Protein AF-A0A1M6VGZ1-F1 (afdb_monomer)

Sequence (525 aa):
MSAAPRPNDGQYYTVFFRQGELVGNILVPGGEINRQNKELLKAAQDYLDANADDIPDLKDLPNLEDAGTVTRYLVDSSLNSSSSMVFVERHEDAVEALIVELHELDERITNFDDVIKSLEADFQRFPILLDSIEYHSPEEYAPGDEPLFISEIGAMAVFARWMFSVSQTLKPKFYCSFSDTLKVLNLSYVNASISLYIAVGNMILVIYFLRNFGQDYFPVLSAVISIFQLAVCLSGVEKATEPLVNIYLGENNFDGVIKIMKPAAIVAAFFGGAVIPVMWLFCEPIASIFGIADVAIVAEAKIVIRTVAFAMPFVALLYLFTMYYQINGYFKIAISLSFCKDLLLYTGLPILFSSFIGVRGVWLGMVAVPFGTFLLFTIVLRIRYPETFPLLVSNKDIVSQDEVLNICNVIKLRDWAEGEFQKRGFSSRYVMKVGLLVEEIGMSVVEKNLGTNILAELTLFFDGEPKIILRDNGIHFDMTQDNLSSFRDYFLYSLLTEENIGKNFLETQNYNRHIFRPVLKNKGG

Mean predicted aligned error: 17.28 Å

Organism: Selenomonas ruminantium (NCBI:txid971)

pLDDT: mean 73.62, std 18.79, range [23.28, 95.75]

Structure (mmCIF, N/CA/C/O backbone):
data_AF-A0A1M6VGZ1-F1
#
_entry.id   AF-A0A1M6VGZ1-F1
#
loop_
_atom_site.group_PDB
_atom_site.id
_atom_site.type_symbol
_atom_site.label_atom_id
_atom_site.label_alt_id
_atom_site.label_comp_id
_atom_site.label_asym_id
_atom_site.label_entity_id
_atom_site.label_seq_id
_atom_site.pdbx_PDB_ins_code
_atom_site.Cartn_x
_atom_site.Cartn_y
_atom_site.Cartn_z
_atom_site.occupancy
_atom_site.B_iso_or_equiv
_atom_site.auth_seq_id
_atom_site.auth_comp_id
_atom_site.auth_asym_id
_atom_site.auth_atom_id
_atom_site.pdbx_PDB_model_num
ATOM 1 N N . MET A 1 1 ? -24.824 19.808 -60.979 1.00 28.72 1 MET A N 1
ATOM 2 C CA . MET A 1 1 ? -24.849 20.099 -59.529 1.00 28.72 1 MET A CA 1
ATOM 3 C C . MET A 1 1 ? -23.805 21.168 -59.256 1.00 28.72 1 MET A C 1
ATOM 5 O O . MET A 1 1 ? -22.765 21.137 -59.897 1.00 28.72 1 MET A O 1
ATOM 9 N N . SER A 1 2 ? -24.132 22.179 -58.451 1.00 23.28 2 SER A N 1
ATOM 10 C CA . SER A 1 2 ? -23.271 23.343 -58.209 1.00 23.28 2 SER A CA 1
ATOM 11 C C . SER A 1 2 ? -22.040 22.955 -57.393 1.00 23.28 2 SER A C 1
ATOM 13 O O . SER A 1 2 ? -22.200 22.379 -56.319 1.00 23.28 2 SER A O 1
ATOM 15 N N . ALA A 1 3 ? -20.849 23.302 -57.881 1.00 25.70 3 ALA A N 1
ATOM 16 C CA . ALA A 1 3 ? -19.603 23.170 -57.136 1.00 25.70 3 ALA A CA 1
ATOM 17 C C . ALA A 1 3 ? -19.690 23.957 -55.817 1.00 25.70 3 ALA A C 1
ATOM 19 O O . ALA A 1 3 ? -20.084 25.128 -55.815 1.00 25.70 3 ALA A O 1
ATOM 20 N N . ALA A 1 4 ? -19.363 23.302 -54.703 1.00 26.88 4 ALA A N 1
ATOM 21 C CA . ALA A 1 4 ? -19.221 23.954 -53.408 1.00 26.88 4 ALA A CA 1
ATOM 22 C C . ALA A 1 4 ? -18.097 25.014 -53.472 1.00 26.88 4 ALA A C 1
ATOM 24 O O . ALA A 1 4 ? -17.126 24.832 -54.211 1.00 26.88 4 ALA A O 1
ATOM 25 N N . PRO A 1 5 ? -18.213 26.142 -52.750 1.00 28.62 5 PRO A N 1
ATOM 26 C CA . PRO A 1 5 ? -17.173 27.162 -52.749 1.00 28.62 5 PRO A CA 1
ATOM 27 C C . PRO A 1 5 ? -15.918 26.664 -52.016 1.00 28.62 5 PRO A C 1
ATOM 29 O O . PRO A 1 5 ? -16.017 25.954 -51.017 1.00 28.62 5 PRO A O 1
ATOM 32 N N . ARG A 1 6 ? -14.746 27.077 -52.520 1.00 31.08 6 ARG A N 1
ATOM 33 C CA . ARG A 1 6 ? -13.413 26.799 -51.956 1.00 31.08 6 ARG A CA 1
ATOM 34 C C . ARG A 1 6 ? -13.364 27.054 -50.437 1.00 31.08 6 ARG A C 1
ATOM 36 O O . ARG A 1 6 ? -13.808 28.126 -50.014 1.00 31.08 6 ARG A O 1
ATOM 43 N N . PRO A 1 7 ? -12.744 26.174 -49.628 1.00 28.59 7 PRO A N 1
ATOM 44 C CA . PRO A 1 7 ? -12.189 26.587 -48.346 1.00 28.59 7 PRO A CA 1
ATOM 45 C C . PRO A 1 7 ? -11.047 27.574 -48.624 1.00 28.59 7 PRO A C 1
ATOM 47 O O . PRO A 1 7 ? -10.253 27.375 -49.541 1.00 28.59 7 PRO A O 1
ATOM 50 N N . ASN A 1 8 ? -10.977 28.660 -47.861 1.00 28.92 8 ASN A N 1
ATOM 51 C CA . ASN A 1 8 ? -10.032 29.758 -48.096 1.00 28.92 8 ASN A CA 1
ATOM 52 C C . ASN A 1 8 ? -8.565 29.442 -47.747 1.00 28.92 8 ASN A C 1
ATOM 54 O O . ASN A 1 8 ? -7.730 30.331 -47.878 1.00 28.92 8 ASN A O 1
ATOM 58 N N . ASP A 1 9 ? -8.232 28.207 -47.376 1.00 30.83 9 ASP A N 1
ATOM 59 C CA . ASP A 1 9 ? -6.875 27.806 -47.010 1.00 30.83 9 ASP A CA 1
ATOM 60 C C . ASP A 1 9 ? -6.438 26.622 -47.883 1.00 30.83 9 ASP A C 1
ATOM 62 O O . ASP A 1 9 ? -6.794 25.471 -47.639 1.00 30.83 9 ASP A O 1
ATOM 66 N N . GLY A 1 10 ? -5.700 26.908 -48.958 1.00 34.53 10 GLY A N 1
ATOM 67 C CA . GLY A 1 10 ? -5.225 25.908 -49.919 1.00 34.53 10 GLY A CA 1
ATOM 68 C C . GLY A 1 10 ? -4.165 24.967 -49.343 1.00 34.53 10 GLY A C 1
ATOM 69 O O . GLY A 1 10 ? -2.983 25.170 -49.604 1.00 34.53 10 GLY A O 1
ATOM 70 N N . GLN A 1 11 ? -4.553 23.956 -48.557 1.00 40.94 11 GLN A N 1
ATOM 71 C CA . GLN A 1 11 ? -3.572 23.111 -47.858 1.00 40.94 11 GLN A CA 1
ATOM 72 C C . GLN A 1 11 ? -3.672 21.586 -48.025 1.00 40.94 11 GLN A C 1
ATOM 74 O O . GLN A 1 11 ? -2.791 20.914 -47.498 1.00 40.94 11 GLN A O 1
ATOM 79 N N . TYR A 1 12 ? -4.618 21.006 -48.777 1.00 44.53 12 TYR A N 1
ATOM 80 C CA . TYR A 1 12 ? -4.741 19.535 -48.818 1.00 44.53 12 TYR A CA 1
ATOM 81 C C . TYR A 1 12 ? -5.230 19.007 -50.173 1.00 44.53 12 TYR A C 1
ATOM 83 O O . TYR A 1 12 ? -6.249 19.476 -50.675 1.00 44.53 12 TYR A O 1
ATOM 91 N N . TYR A 1 13 ? -4.525 18.014 -50.730 1.00 44.84 13 TYR A N 1
ATOM 92 C CA . TYR A 1 13 ? -4.979 17.214 -51.873 1.00 44.84 13 TYR A CA 1
ATOM 93 C C . TYR A 1 13 ? -4.607 15.746 -51.646 1.00 44.84 13 TYR A C 1
ATOM 95 O O . TYR A 1 13 ? -3.539 15.434 -51.137 1.00 44.84 13 TYR A O 1
ATOM 103 N N . THR A 1 14 ? -5.478 14.815 -52.000 1.00 47.47 14 THR A N 1
ATOM 104 C CA . THR A 1 14 ? -5.174 13.379 -52.005 1.00 47.47 14 THR A CA 1
ATOM 105 C C . THR A 1 14 ? -5.784 12.806 -53.274 1.00 47.47 14 THR A C 1
ATOM 107 O O . THR A 1 14 ? -6.899 13.177 -53.629 1.00 47.47 14 THR A O 1
ATOM 110 N N . VAL A 1 15 ? -5.026 11.995 -54.010 1.00 47.72 15 VAL A N 1
ATOM 111 C CA . VAL A 1 15 ? -5.410 11.511 -55.340 1.00 47.72 15 VAL A CA 1
ATOM 112 C C . VAL A 1 15 ? -5.193 10.001 -55.401 1.00 47.72 15 VAL A C 1
ATOM 114 O O . VAL A 1 15 ? -4.070 9.525 -55.529 1.00 47.72 15 VAL A O 1
ATOM 117 N N . PHE A 1 16 ? -6.263 9.219 -55.323 1.00 47.88 16 PHE A N 1
ATOM 118 C CA . PHE A 1 16 ? -6.169 7.759 -55.323 1.00 47.88 16 PHE A CA 1
ATOM 119 C C . PHE A 1 16 ? -6.262 7.182 -56.748 1.00 47.88 16 PHE A C 1
ATOM 121 O O . PHE A 1 16 ? -7.163 7.542 -57.497 1.00 47.88 16 PHE A O 1
ATOM 128 N N . PHE A 1 17 ? -5.366 6.256 -57.111 1.00 47.62 17 PHE A N 1
ATOM 129 C CA . PHE A 1 17 ? -5.464 5.438 -58.332 1.00 47.62 17 PHE A CA 1
ATOM 130 C C . PHE A 1 17 ? -5.144 3.992 -57.983 1.00 47.62 17 PHE A C 1
ATOM 132 O O . PHE A 1 17 ? -4.110 3.761 -57.375 1.00 47.62 17 PHE A O 1
ATOM 139 N N . ARG A 1 18 ? -5.956 3.013 -58.383 1.00 42.97 18 ARG A N 1
ATOM 140 C CA . ARG A 1 18 ? -5.719 1.604 -58.033 1.00 42.97 18 ARG A CA 1
ATOM 141 C C . ARG A 1 18 ? -4.962 0.887 -59.149 1.00 42.97 18 ARG A C 1
ATOM 143 O O . ARG A 1 18 ? -5.335 1.045 -60.292 1.00 42.97 18 ARG A O 1
ATOM 150 N N . GLN A 1 19 ? -3.963 0.048 -58.874 1.00 39.97 19 GLN A N 1
ATOM 151 C CA . GLN A 1 19 ? -3.439 -0.900 -59.874 1.00 39.97 19 GLN A CA 1
ATOM 152 C C . GLN A 1 19 ? -3.463 -2.318 -59.294 1.00 39.97 19 GLN A C 1
ATOM 154 O O . GLN A 1 19 ? -2.587 -2.700 -58.522 1.00 39.97 19 GLN A O 1
ATOM 159 N N . GLY A 1 20 ? -4.466 -3.130 -59.640 1.00 49.34 20 GLY A N 1
ATOM 160 C CA . GLY A 1 20 ? -4.651 -4.421 -58.961 1.00 49.34 20 GLY A CA 1
ATOM 161 C C . GLY A 1 20 ? -5.126 -4.247 -57.509 1.00 49.34 20 GLY A C 1
ATOM 162 O O . GLY A 1 20 ? -6.110 -3.560 -57.283 1.00 49.34 20 GLY A O 1
ATOM 163 N N . GLU A 1 21 ? -4.499 -4.882 -56.511 1.00 35.06 21 GLU A N 1
ATOM 164 C CA . GLU A 1 21 ? -5.033 -4.899 -55.128 1.00 35.06 21 GLU A CA 1
ATOM 165 C C . GLU A 1 21 ? -4.587 -3.745 -54.207 1.00 35.06 21 GLU A C 1
ATOM 167 O O . GLU A 1 21 ? -5.179 -3.587 -53.151 1.00 35.06 21 GLU A O 1
ATOM 172 N N . LEU A 1 22 ? -3.628 -2.896 -54.581 1.00 41.47 22 LEU A N 1
ATOM 173 C CA . LEU A 1 22 ? -3.168 -1.778 -53.738 1.00 41.47 22 LEU A CA 1
ATOM 174 C C . LEU A 1 22 ? -2.558 -0.675 -54.608 1.00 41.47 22 LEU A C 1
ATOM 176 O O . LEU A 1 22 ? -1.566 -1.010 -55.234 1.00 41.47 22 LEU A O 1
ATOM 180 N N . VAL A 1 23 ? -3.079 0.572 -54.618 1.00 45.97 23 VAL A N 1
ATOM 181 C CA . VAL A 1 23 ? -2.339 1.858 -54.827 1.00 45.97 23 VAL A CA 1
ATOM 182 C C . VAL A 1 23 ? -3.244 3.071 -54.478 1.00 45.97 23 VAL A C 1
ATOM 184 O O . VAL A 1 23 ? -4.449 3.035 -54.715 1.00 45.97 23 VAL A O 1
ATOM 187 N N . GLY A 1 24 ? -2.650 4.150 -53.942 1.00 42.09 24 GLY A N 1
ATOM 188 C CA . GLY A 1 24 ? -3.191 5.513 -53.831 1.00 42.09 24 GLY A CA 1
ATOM 189 C C . GLY A 1 24 ? -2.061 6.560 -53.748 1.00 42.09 24 GLY A C 1
ATOM 190 O O . GLY A 1 24 ? -1.028 6.254 -53.163 1.00 42.09 24 GLY A O 1
ATOM 191 N N . ASN A 1 25 ? -2.199 7.774 -54.305 1.00 47.12 25 ASN A N 1
ATOM 192 C CA . ASN A 1 25 ? -1.221 8.862 -54.106 1.00 47.12 25 ASN A CA 1
ATOM 193 C C . ASN A 1 25 ? -1.735 9.852 -53.049 1.00 47.12 25 ASN A C 1
ATOM 195 O O . ASN A 1 25 ? -2.834 10.394 -53.161 1.00 47.12 25 ASN A O 1
ATOM 199 N N . ILE A 1 26 ? -0.936 10.127 -52.018 1.00 44.66 26 ILE A N 1
ATOM 200 C CA . ILE A 1 26 ? -1.331 11.022 -50.924 1.00 44.66 26 ILE A CA 1
ATOM 201 C C . ILE A 1 26 ? -0.317 12.165 -50.801 1.00 44.66 26 ILE A C 1
ATOM 203 O O . ILE A 1 26 ? 0.870 11.933 -50.582 1.00 44.66 26 ILE A O 1
ATOM 207 N N . LEU A 1 27 ? -0.790 13.411 -50.906 1.00 42.22 27 LEU A N 1
ATOM 208 C CA . LEU A 1 27 ? -0.030 14.614 -50.553 1.00 42.22 27 LEU A CA 1
ATOM 209 C C . LEU A 1 27 ? -0.423 15.026 -49.119 1.00 42.22 27 LEU A C 1
ATOM 211 O O . LEU A 1 27 ? -1.452 15.664 -48.912 1.00 42.22 27 LEU A O 1
ATOM 215 N N . VAL A 1 28 ? 0.383 14.651 -48.115 1.00 40.03 28 VAL A N 1
ATOM 216 C CA . VAL A 1 28 ? 0.146 14.978 -46.687 1.00 40.03 28 VAL A CA 1
ATOM 217 C C . VAL A 1 28 ? 1.193 15.980 -46.178 1.00 40.03 28 VAL A C 1
ATOM 219 O O . VAL A 1 28 ? 2.372 15.838 -46.508 1.00 40.03 28 VAL A O 1
ATOM 222 N N . PRO A 1 29 ? 0.841 16.961 -45.321 1.00 36.59 29 PRO A N 1
ATOM 223 C CA . PRO A 1 29 ? 1.837 17.790 -44.644 1.00 36.59 29 PRO A CA 1
ATOM 224 C C . PRO A 1 29 ? 2.619 17.013 -43.569 1.00 36.59 29 PRO A C 1
ATOM 226 O O . PRO A 1 29 ? 2.057 16.439 -42.638 1.00 36.59 29 PRO A O 1
ATOM 229 N N . GLY A 1 30 ? 3.950 17.056 -43.666 1.00 36.84 30 GLY A N 1
ATOM 230 C CA . GLY A 1 30 ? 4.875 16.461 -42.701 1.00 36.84 30 GLY A CA 1
ATOM 231 C C . GLY A 1 30 ? 5.094 17.342 -41.471 1.00 36.84 30 GLY A C 1
ATOM 232 O O . GLY A 1 30 ? 6.027 18.136 -41.434 1.00 36.84 30 GLY A O 1
ATOM 233 N N . GLY A 1 31 ? 4.238 17.189 -40.460 1.00 34.22 31 GLY A N 1
ATOM 234 C CA . GLY A 1 31 ? 4.485 17.665 -39.089 1.00 34.22 31 GLY A CA 1
ATOM 235 C C . GLY A 1 31 ? 4.585 16.538 -38.051 1.00 34.22 31 GLY A C 1
ATOM 236 O O . GLY A 1 31 ? 5.226 16.709 -37.019 1.00 34.22 31 GLY A O 1
ATOM 237 N N . GLU A 1 32 ? 4.011 15.363 -38.333 1.00 36.25 32 GLU A N 1
ATOM 238 C CA . GLU A 1 32 ? 3.861 14.265 -37.356 1.00 36.25 32 GLU A CA 1
ATOM 239 C C . GLU A 1 32 ? 4.399 12.907 -37.848 1.00 36.25 32 GLU A C 1
ATOM 241 O O . GLU A 1 32 ? 4.256 11.868 -37.195 1.00 36.25 32 GLU A O 1
ATOM 246 N N . ILE A 1 33 ? 5.114 12.899 -38.975 1.00 44.81 33 ILE A N 1
ATOM 247 C CA . ILE A 1 33 ? 5.602 11.676 -39.626 1.00 44.81 33 ILE A CA 1
ATOM 248 C C . ILE A 1 33 ? 6.952 11.245 -39.032 1.00 44.81 33 ILE A C 1
ATOM 250 O O . ILE A 1 33 ? 7.969 11.171 -39.708 1.00 44.81 33 ILE A O 1
ATOM 254 N N . ASN A 1 34 ? 6.988 10.966 -37.728 1.00 41.62 34 ASN A N 1
ATOM 255 C CA . ASN A 1 34 ? 8.124 10.241 -37.137 1.00 41.62 34 ASN A CA 1
ATOM 256 C C . ASN A 1 34 ? 7.727 9.149 -36.125 1.00 41.62 34 ASN A C 1
ATOM 258 O O . ASN A 1 34 ? 8.582 8.395 -35.666 1.00 41.62 34 ASN A O 1
ATOM 262 N N . ARG A 1 35 ? 6.428 8.983 -35.820 1.00 39.41 35 ARG A N 1
ATOM 263 C CA . ARG A 1 35 ? 5.907 7.835 -35.040 1.00 39.41 35 ARG A CA 1
ATOM 264 C C . ARG A 1 35 ? 4.727 7.104 -35.688 1.00 39.41 35 ARG A C 1
ATOM 266 O O . ARG A 1 35 ? 4.620 5.895 -35.514 1.00 39.41 35 ARG A O 1
ATOM 273 N N . GLN A 1 36 ? 3.900 7.794 -36.475 1.00 43.97 36 GLN A N 1
ATOM 274 C CA . GLN A 1 36 ? 2.651 7.266 -37.051 1.00 43.97 36 GLN A CA 1
ATOM 275 C C . GLN A 1 36 ? 2.804 6.503 -38.379 1.00 43.97 36 GLN A C 1
ATOM 277 O O . GLN A 1 36 ? 1.806 6.087 -38.959 1.00 43.97 36 GLN A O 1
ATOM 282 N N . ASN A 1 37 ? 4.029 6.260 -38.861 1.00 44.75 37 ASN A N 1
ATOM 283 C CA . ASN A 1 37 ? 4.252 5.747 -40.221 1.00 44.75 37 ASN A CA 1
ATOM 284 C C . ASN A 1 37 ? 3.504 4.426 -40.511 1.00 44.75 37 ASN A C 1
ATOM 286 O O . ASN A 1 37 ? 2.948 4.264 -41.585 1.00 44.75 37 ASN A O 1
ATOM 290 N N . LYS A 1 38 ? 3.414 3.492 -39.550 1.00 47.75 38 LYS A N 1
ATOM 291 C CA . LYS A 1 38 ? 2.694 2.216 -39.751 1.00 47.75 38 LYS A CA 1
ATOM 292 C C . LYS A 1 38 ? 1.181 2.313 -39.597 1.00 47.75 38 LYS A C 1
ATOM 294 O O . LYS A 1 38 ? 0.478 1.574 -40.274 1.00 47.75 38 LYS A O 1
ATOM 299 N N . GLU A 1 39 ? 0.689 3.156 -38.697 1.00 45.88 39 GLU A N 1
ATOM 300 C CA . GLU A 1 39 ? -0.752 3.268 -38.446 1.00 45.88 39 GLU A CA 1
ATOM 301 C C . GLU A 1 39 ? -1.437 4.087 -39.530 1.00 45.88 39 GLU A C 1
ATOM 303 O O . GLU A 1 39 ? -2.506 3.695 -39.974 1.00 45.88 39 GLU A O 1
ATOM 308 N N . LEU A 1 40 ? -0.784 5.138 -40.032 1.00 48.94 40 LEU A N 1
ATOM 309 C CA . LEU A 1 40 ? -1.322 5.954 -41.116 1.00 48.94 40 LEU A CA 1
ATOM 310 C C . LEU A 1 40 ? -1.330 5.186 -42.446 1.00 48.94 40 LEU A C 1
ATOM 312 O O . LEU A 1 40 ? -2.338 5.183 -43.142 1.00 48.94 40 LEU A O 1
ATOM 316 N N . LEU A 1 41 ? -0.247 4.454 -42.752 1.00 49.38 41 LEU A N 1
ATOM 317 C CA . LEU A 1 41 ? -0.194 3.546 -43.908 1.00 49.38 41 LEU A CA 1
ATOM 318 C C . LEU A 1 41 ? -1.258 2.450 -43.814 1.00 49.38 41 LEU A C 1
ATOM 320 O O . LEU A 1 41 ? -1.900 2.129 -44.808 1.00 49.38 41 LEU A O 1
ATOM 324 N N . LYS A 1 42 ? -1.455 1.880 -42.620 1.00 51.78 42 LYS A N 1
ATOM 325 C CA . LYS A 1 42 ? -2.468 0.849 -42.404 1.00 51.78 42 LYS A CA 1
ATOM 326 C C . LYS A 1 42 ? -3.885 1.416 -42.499 1.00 51.78 42 LYS A C 1
ATOM 328 O O . LYS A 1 42 ? -4.716 0.790 -43.128 1.00 51.78 42 LYS A O 1
ATOM 333 N N . ALA A 1 43 ? -4.152 2.593 -41.941 1.00 52.22 43 ALA A N 1
ATOM 334 C CA . ALA A 1 43 ? -5.469 3.220 -41.994 1.00 52.22 43 ALA A CA 1
ATOM 335 C C . ALA A 1 43 ? -5.835 3.688 -43.411 1.00 52.22 43 ALA A C 1
ATOM 337 O O . ALA A 1 43 ? -6.971 3.504 -43.839 1.00 52.22 43 ALA A O 1
ATOM 338 N N . ALA A 1 44 ? -4.866 4.227 -44.161 1.00 51.03 44 ALA A N 1
ATOM 339 C CA . ALA A 1 44 ? -5.040 4.533 -45.578 1.00 51.03 44 ALA A CA 1
ATOM 340 C C . ALA A 1 44 ? -5.338 3.261 -46.382 1.00 51.03 44 ALA A C 1
ATOM 342 O O . ALA A 1 44 ? -6.223 3.263 -47.233 1.00 51.03 44 ALA A O 1
ATOM 343 N N . GLN A 1 45 ? -4.649 2.160 -46.068 1.00 52.34 45 GLN A N 1
ATOM 344 C CA . GLN A 1 45 ? -4.907 0.875 -46.704 1.00 52.34 45 GLN A CA 1
ATOM 345 C C . GLN A 1 45 ? -6.278 0.295 -46.335 1.00 52.34 45 GLN A C 1
ATOM 347 O O . GLN A 1 45 ? -7.011 -0.133 -47.217 1.00 52.34 45 GLN A O 1
ATOM 352 N N . ASP A 1 46 ? -6.657 0.342 -45.059 1.00 53.53 46 ASP A N 1
ATOM 353 C CA . ASP A 1 46 ? -7.950 -0.138 -44.571 1.00 53.53 46 ASP A CA 1
ATOM 354 C C . ASP A 1 46 ? -9.112 0.666 -45.205 1.00 53.53 46 ASP A C 1
ATOM 356 O O . ASP A 1 46 ? -10.166 0.103 -45.500 1.00 53.53 46 ASP A O 1
ATOM 360 N N . TYR A 1 47 ? -8.923 1.967 -45.474 1.00 53.47 47 TYR A N 1
ATOM 361 C CA . TYR A 1 47 ? -9.892 2.793 -46.208 1.00 53.47 47 TYR A CA 1
ATOM 362 C C . TYR A 1 47 ? -9.975 2.431 -47.698 1.00 53.47 47 TYR A C 1
ATOM 364 O O . TYR A 1 47 ? -11.078 2.337 -48.239 1.00 53.47 47 TYR A O 1
ATOM 372 N N . LEU A 1 48 ? -8.832 2.206 -48.356 1.00 52.22 48 LEU A N 1
ATOM 373 C CA . LEU A 1 48 ? -8.783 1.737 -49.747 1.00 52.22 48 LEU A CA 1
ATOM 374 C C . LEU A 1 48 ? -9.488 0.385 -49.903 1.00 52.22 48 LEU A C 1
ATOM 376 O O . LEU A 1 48 ? -10.270 0.203 -50.834 1.00 52.22 48 LEU A O 1
ATOM 380 N N . ASP A 1 49 ? -9.259 -0.534 -48.964 1.00 54.75 49 ASP A N 1
ATOM 381 C CA . ASP A 1 49 ? -9.892 -1.853 -48.947 1.00 54.75 49 ASP A CA 1
ATOM 382 C C . ASP A 1 49 ? -11.409 -1.749 -48.706 1.00 54.75 49 ASP A C 1
ATOM 384 O O . ASP A 1 49 ? -12.187 -2.499 -49.297 1.00 54.75 49 ASP A O 1
ATOM 388 N N . ALA A 1 50 ? -11.849 -0.805 -47.865 1.00 54.38 50 ALA A N 1
ATOM 389 C CA . ALA A 1 50 ? -13.263 -0.595 -47.552 1.00 54.38 50 ALA A CA 1
ATOM 390 C C . ALA A 1 50 ? -14.068 0.045 -48.697 1.00 54.38 50 ALA A C 1
ATOM 392 O O . ALA A 1 50 ? -15.264 -0.220 -48.806 1.00 54.38 50 ALA A O 1
ATOM 393 N N . ASN A 1 51 ? -13.427 0.854 -49.547 1.00 52.72 51 ASN A N 1
ATOM 394 C CA . ASN A 1 51 ? -14.064 1.570 -50.663 1.00 52.72 51 ASN A CA 1
ATOM 395 C C . ASN A 1 51 ? -13.600 1.039 -52.032 1.00 52.72 51 ASN A C 1
ATOM 397 O O . ASN A 1 51 ? -13.633 1.741 -53.041 1.00 52.72 51 ASN A O 1
ATOM 401 N N . ALA A 1 52 ? -13.149 -0.217 -52.068 1.00 54.72 52 ALA A N 1
ATOM 402 C CA . ALA A 1 52 ? -12.480 -0.821 -53.215 1.00 54.72 52 ALA A CA 1
ATOM 403 C C . ALA A 1 52 ? -13.323 -0.855 -54.506 1.00 54.72 52 ALA A C 1
ATOM 405 O O . ALA A 1 52 ? -12.747 -0.874 -55.594 1.00 54.72 52 ALA A O 1
ATOM 406 N N . ASP A 1 53 ? -14.654 -0.878 -54.396 1.00 54.72 53 ASP A N 1
ATOM 407 C CA . ASP A 1 53 ? -15.577 -0.935 -55.539 1.00 54.72 53 ASP A CA 1
ATOM 408 C C . ASP A 1 53 ? -15.804 0.437 -56.206 1.00 54.72 53 ASP A C 1
ATOM 410 O O . ASP A 1 53 ? -16.207 0.489 -57.369 1.00 54.72 53 ASP A O 1
ATOM 414 N N . ASP A 1 54 ? -15.504 1.533 -55.498 1.00 54.03 54 ASP A N 1
ATOM 415 C CA . ASP A 1 54 ? -15.739 2.912 -55.949 1.00 54.03 54 ASP A CA 1
ATOM 416 C C . ASP A 1 54 ? -14.464 3.588 -56.501 1.00 54.03 54 ASP A C 1
ATOM 418 O O . ASP A 1 54 ? -14.530 4.659 -57.104 1.00 54.03 54 ASP A O 1
ATOM 422 N N . ILE A 1 55 ? -13.290 2.960 -56.337 1.00 56.06 55 ILE A N 1
ATOM 423 C CA . ILE A 1 55 ? -11.990 3.499 -56.773 1.00 56.06 55 ILE A CA 1
ATOM 424 C C . ILE A 1 55 ? -11.595 2.910 -58.141 1.00 56.06 55 ILE A C 1
ATOM 426 O O . ILE A 1 55 ? -11.478 1.687 -58.267 1.00 56.06 55 ILE A O 1
ATOM 430 N N . PRO A 1 56 ? -11.317 3.741 -59.165 1.00 52.56 56 PRO A N 1
ATOM 431 C CA . PRO A 1 56 ? -11.007 3.260 -60.511 1.00 52.56 56 PRO A CA 1
ATOM 432 C C . PRO A 1 56 ? -9.637 2.565 -60.612 1.00 52.56 56 PRO A C 1
ATOM 434 O O . PRO A 1 56 ? -8.638 3.041 -60.060 1.00 52.56 56 PRO A O 1
ATOM 437 N N . ASP A 1 57 ? -9.575 1.459 -61.371 1.00 54.09 57 ASP A N 1
ATOM 438 C CA . ASP A 1 57 ? -8.315 0.795 -61.738 1.00 54.09 57 ASP A CA 1
ATOM 439 C C . ASP A 1 57 ? -7.590 1.614 -62.824 1.00 54.09 57 ASP A C 1
ATOM 441 O O . ASP A 1 57 ? -8.179 2.099 -63.790 1.00 54.09 57 ASP A O 1
ATOM 445 N N . LEU A 1 58 ? -6.274 1.734 -62.695 1.00 53.72 58 LEU A N 1
ATOM 446 C CA . LEU A 1 58 ? -5.348 2.352 -63.635 1.00 53.72 58 LEU A CA 1
ATOM 447 C C . LEU A 1 58 ? -5.437 1.712 -65.020 1.00 53.72 58 LEU A C 1
ATOM 449 O O . LEU A 1 58 ? -5.152 2.367 -66.020 1.00 53.72 58 LEU A O 1
ATOM 453 N N . LYS A 1 59 ? -5.840 0.440 -65.091 1.00 51.06 59 LYS A N 1
ATOM 454 C CA . LYS A 1 59 ? -6.097 -0.275 -66.350 1.00 51.06 59 LYS A CA 1
ATOM 455 C C . LYS A 1 59 ? -7.357 0.200 -67.072 1.00 51.06 59 LYS A C 1
ATOM 457 O O . LYS A 1 59 ? -7.447 0.009 -68.283 1.00 51.06 59 LYS A O 1
ATOM 462 N N . ASP A 1 60 ? -8.288 0.810 -66.346 1.00 52.16 60 ASP A N 1
ATOM 463 C CA . ASP A 1 60 ? -9.555 1.321 -66.868 1.00 52.16 60 ASP A CA 1
ATOM 464 C C . ASP A 1 60 ? -9.468 2.813 -67.242 1.00 52.16 60 ASP A C 1
ATOM 466 O O . ASP A 1 60 ? -10.418 3.377 -67.794 1.00 52.16 60 ASP A O 1
ATOM 470 N N . LEU A 1 61 ? -8.317 3.456 -67.002 1.00 55.91 61 LEU A N 1
ATOM 471 C CA . LEU A 1 61 ? -8.052 4.815 -67.463 1.00 55.91 61 LEU A CA 1
ATOM 472 C C . LEU A 1 61 ? -7.882 4.843 -68.993 1.00 55.91 61 LEU A C 1
ATOM 474 O O . LEU A 1 61 ? -7.058 4.106 -69.541 1.00 55.91 61 LEU A O 1
ATOM 478 N N . PRO A 1 62 ? -8.621 5.702 -69.721 1.00 52.69 62 PRO A N 1
ATOM 479 C CA . PRO A 1 62 ? -8.422 5.861 -71.158 1.00 52.69 62 PRO A CA 1
ATOM 480 C C . PRO A 1 62 ? -7.020 6.431 -71.427 1.00 52.69 62 PRO A C 1
ATOM 482 O O . PRO A 1 62 ? -6.632 7.389 -70.768 1.00 52.69 62 PRO A O 1
ATOM 485 N N . ASN A 1 63 ? -6.284 5.816 -72.368 1.00 58.66 63 ASN A N 1
ATOM 486 C CA . ASN A 1 63 ? -4.923 6.151 -72.830 1.00 58.66 63 ASN A CA 1
ATOM 487 C C . ASN A 1 63 ? -4.180 7.188 -71.965 1.00 58.66 63 ASN A C 1
ATOM 489 O O . ASN A 1 63 ? -4.323 8.391 -72.171 1.00 58.66 63 ASN A O 1
ATOM 493 N N . LEU A 1 64 ? -3.304 6.722 -71.068 1.00 58.47 64 LEU A N 1
ATOM 494 C CA . LEU A 1 64 ? -2.442 7.577 -70.234 1.00 58.47 64 LEU A CA 1
ATOM 495 C C . LEU A 1 64 ? -1.645 8.628 -71.046 1.00 58.47 64 LEU A C 1
ATOM 497 O O . LEU A 1 64 ? -1.273 9.675 -70.521 1.00 58.47 64 LEU A O 1
ATOM 501 N N . GLU A 1 65 ? -1.429 8.372 -72.342 1.00 58.97 65 GLU A N 1
ATOM 502 C CA . GLU A 1 65 ? -0.845 9.296 -73.325 1.00 58.97 65 GLU A CA 1
ATOM 503 C C . GLU A 1 65 ? -1.667 10.574 -73.585 1.00 58.97 65 GLU A C 1
ATOM 505 O O . GLU A 1 65 ? -1.142 11.508 -74.194 1.00 58.97 65 GLU A O 1
ATOM 510 N N . ASP A 1 66 ? -2.909 10.660 -73.103 1.00 61.19 66 ASP A N 1
ATOM 511 C CA . ASP A 1 66 ? -3.776 11.842 -73.198 1.00 61.19 66 ASP A CA 1
ATOM 512 C C . ASP A 1 66 ? -3.867 12.643 -71.881 1.00 61.19 66 ASP A C 1
ATOM 514 O O . ASP A 1 66 ? -4.381 13.767 -71.891 1.00 61.19 66 ASP A O 1
ATOM 518 N N . ALA A 1 67 ? -3.346 12.107 -70.766 1.00 66.56 67 ALA A N 1
ATOM 519 C CA . ALA A 1 67 ? -3.298 12.780 -69.461 1.00 66.56 67 ALA A CA 1
ATOM 520 C C . ALA A 1 67 ? -2.198 13.855 -69.410 1.00 66.56 67 ALA A C 1
ATOM 522 O O . ALA A 1 67 ? -1.199 13.752 -70.121 1.00 66.56 67 ALA A O 1
ATOM 523 N N . GLY A 1 68 ? -2.349 14.887 -68.588 1.00 69.25 68 GLY A N 1
ATOM 524 C CA . GLY A 1 68 ? -1.347 15.921 -68.354 1.00 69.25 68 GLY A CA 1
ATOM 525 C C . GLY A 1 68 ? -0.074 15.402 -67.677 1.00 69.25 68 GLY A C 1
ATOM 526 O O . GLY A 1 68 ? -0.021 14.309 -67.107 1.00 69.25 68 GLY A O 1
ATOM 527 N N . THR A 1 69 ? 0.986 16.208 -67.761 1.00 72.94 69 THR A N 1
ATOM 528 C CA . THR A 1 69 ? 2.351 15.840 -67.350 1.00 72.94 69 THR A CA 1
ATOM 529 C C . THR A 1 69 ? 2.449 15.433 -65.880 1.00 72.94 69 THR A C 1
ATOM 531 O O . THR A 1 69 ? 3.148 14.477 -65.555 1.00 72.94 69 THR A O 1
ATOM 534 N N . VAL A 1 70 ? 1.708 16.106 -64.993 1.00 70.38 70 VAL A N 1
ATOM 535 C CA . VAL A 1 70 ? 1.722 15.824 -63.546 1.00 70.38 70 VAL A CA 1
ATOM 536 C C . VAL A 1 70 ? 1.115 14.457 -63.246 1.00 70.38 70 VAL A C 1
ATOM 538 O O . VAL A 1 70 ? 1.705 13.661 -62.520 1.00 70.38 70 VAL A O 1
ATOM 541 N N . THR A 1 71 ? -0.039 14.157 -63.842 1.00 68.75 71 THR A N 1
ATOM 542 C CA . THR A 1 71 ? -0.729 12.877 -63.661 1.00 68.75 71 THR A CA 1
ATOM 543 C C . THR A 1 71 ? 0.143 11.716 -64.134 1.00 68.75 71 THR A C 1
ATOM 545 O O . THR A 1 71 ? 0.279 10.724 -63.423 1.00 68.75 71 THR A O 1
ATOM 548 N N . ARG A 1 72 ? 0.815 11.858 -65.286 1.00 69.81 72 ARG A N 1
ATOM 549 C CA . ARG A 1 72 ? 1.759 10.839 -65.778 1.00 69.81 72 ARG A CA 1
ATOM 550 C C . ARG A 1 72 ? 2.960 10.663 -64.864 1.00 69.81 72 ARG A C 1
ATOM 552 O O . ARG A 1 72 ? 3.286 9.533 -64.533 1.00 69.81 72 ARG A O 1
ATOM 559 N N . TYR A 1 73 ? 3.576 11.758 -64.422 1.00 72.44 73 TYR A N 1
ATOM 560 C CA . TYR A 1 73 ? 4.725 11.698 -63.520 1.00 72.44 73 TYR A CA 1
ATOM 561 C C . TYR A 1 73 ? 4.392 10.946 -62.223 1.00 72.44 73 TYR A C 1
ATOM 563 O O . TYR A 1 73 ? 5.175 10.106 -61.781 1.00 72.44 73 TYR A O 1
ATOM 571 N N . LEU A 1 74 ? 3.217 11.195 -61.635 1.00 65.69 74 LEU A N 1
ATOM 572 C CA . LEU A 1 74 ? 2.774 10.502 -60.421 1.00 65.69 74 LEU A CA 1
ATOM 573 C C . LEU A 1 74 ? 2.519 9.010 -60.665 1.00 65.69 74 LEU A C 1
ATOM 575 O O . LEU A 1 74 ? 2.879 8.181 -59.830 1.00 65.69 74 LEU A O 1
ATOM 579 N N . VAL A 1 75 ? 1.936 8.658 -61.813 1.00 64.31 75 VAL A N 1
ATOM 580 C CA . VAL A 1 75 ? 1.722 7.257 -62.197 1.00 64.31 75 VAL A CA 1
ATOM 581 C C . VAL A 1 75 ? 3.053 6.543 -62.447 1.00 64.31 75 VAL A C 1
ATOM 583 O O . VAL A 1 75 ? 3.282 5.477 -61.882 1.00 64.31 75 VAL A O 1
ATOM 586 N N . ASP A 1 76 ? 3.962 7.136 -63.218 1.00 64.88 76 ASP A N 1
ATOM 587 C CA . ASP A 1 76 ? 5.268 6.546 -63.534 1.00 64.88 76 ASP A CA 1
ATOM 588 C C . ASP A 1 76 ? 6.160 6.423 -62.289 1.00 64.88 76 ASP A C 1
ATOM 590 O O . ASP A 1 76 ? 6.860 5.423 -62.106 1.00 64.88 76 ASP A O 1
ATOM 594 N N . SER A 1 77 ? 6.108 7.406 -61.390 1.00 63.91 77 SER A N 1
ATOM 595 C CA . SER A 1 77 ? 6.820 7.364 -60.108 1.00 63.91 77 SER A CA 1
ATOM 596 C C . SER A 1 77 ? 6.261 6.284 -59.182 1.00 63.91 77 SER A C 1
ATOM 598 O O . SER A 1 77 ? 7.028 5.578 -58.526 1.00 63.91 77 SER A O 1
ATOM 600 N N . SER A 1 78 ? 4.937 6.093 -59.176 1.00 55.50 78 SER A N 1
ATOM 601 C CA . SER A 1 78 ? 4.298 4.995 -58.446 1.00 55.50 78 SER A CA 1
ATOM 602 C C . SER A 1 78 ? 4.749 3.639 -59.002 1.00 55.50 78 SER A C 1
ATOM 604 O O . SER A 1 78 ? 5.2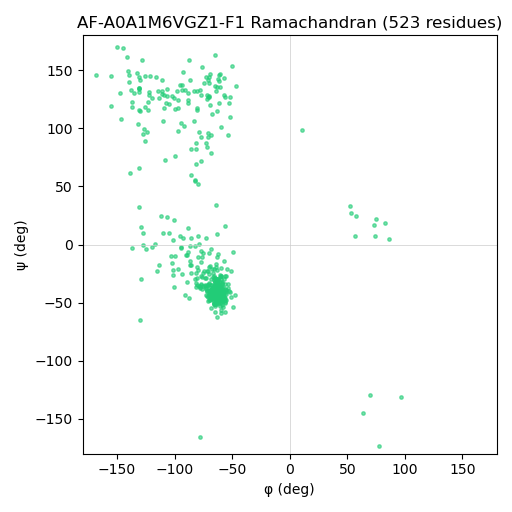26 2.810 -58.227 1.00 55.50 78 SER A O 1
ATOM 606 N N . LEU A 1 79 ? 4.733 3.462 -60.333 1.00 56.91 79 LEU A N 1
ATOM 607 C CA . LEU A 1 79 ? 5.159 2.233 -61.024 1.00 56.91 79 LEU A CA 1
ATOM 608 C C . LEU A 1 79 ? 6.621 1.845 -60.750 1.00 56.91 79 LEU A C 1
ATOM 610 O O . LEU A 1 79 ? 6.949 0.659 -60.709 1.00 56.91 79 LEU A O 1
ATOM 614 N N . ASN A 1 80 ? 7.503 2.829 -60.567 1.00 56.25 80 ASN A N 1
ATOM 615 C CA . ASN A 1 80 ? 8.927 2.600 -60.315 1.00 56.25 80 ASN A CA 1
ATOM 616 C C . ASN A 1 80 ? 9.268 2.385 -58.827 1.00 56.25 80 ASN A C 1
ATOM 618 O O . ASN A 1 80 ? 10.369 1.922 -58.515 1.00 56.25 80 ASN A O 1
ATOM 622 N N . SER A 1 81 ? 8.352 2.697 -57.905 1.00 54.00 81 SER A N 1
ATOM 623 C CA . SER A 1 81 ? 8.557 2.533 -56.462 1.00 54.00 81 SER A CA 1
ATOM 624 C C . SER A 1 81 ? 8.019 1.186 -55.964 1.00 54.00 81 SER A C 1
ATOM 626 O O . SER A 1 81 ? 6.887 0.800 -56.236 1.00 54.00 81 SER A O 1
ATOM 628 N N . SER A 1 82 ? 8.804 0.458 -55.167 1.00 43.47 82 SER A N 1
ATOM 629 C CA . SER A 1 82 ? 8.364 -0.803 -54.544 1.00 43.47 82 SER A CA 1
ATOM 630 C C . SER A 1 82 ? 7.306 -0.618 -53.444 1.00 43.47 82 SER A C 1
ATOM 632 O O . SER A 1 82 ? 6.783 -1.606 -52.929 1.00 43.47 82 SER A O 1
ATOM 634 N N . SER A 1 83 ? 7.005 0.630 -53.070 1.00 43.16 83 SER A N 1
ATOM 635 C CA . SER A 1 83 ? 5.955 1.016 -52.123 1.00 43.16 83 SER A CA 1
ATOM 636 C C . SER A 1 83 ? 4.606 1.278 -52.786 1.00 43.16 83 SER A C 1
ATOM 638 O O . SER A 1 83 ? 3.621 1.433 -52.070 1.00 43.16 83 SER A O 1
ATOM 640 N N . SER A 1 84 ? 4.538 1.318 -54.121 1.00 45.38 84 SER A N 1
ATOM 641 C CA . SER A 1 84 ? 3.322 1.608 -54.894 1.00 45.38 84 SER A CA 1
ATOM 642 C C . SER A 1 84 ? 2.652 2.952 -54.544 1.00 45.38 84 SER A C 1
ATOM 644 O O . SER A 1 84 ? 1.581 3.242 -55.047 1.00 45.38 84 SER A O 1
ATOM 646 N N . MET A 1 85 ? 3.267 3.796 -53.711 1.00 47.09 85 MET A N 1
ATOM 647 C CA . MET A 1 85 ? 2.768 5.105 -53.278 1.00 47.09 85 MET A CA 1
ATOM 648 C C . MET A 1 85 ? 3.871 6.144 -53.442 1.00 47.09 85 MET A C 1
ATOM 650 O O . MET A 1 85 ? 5.008 5.905 -53.018 1.00 47.09 85 MET A O 1
ATOM 654 N N . VAL A 1 86 ? 3.521 7.297 -54.015 1.00 47.19 86 VAL A N 1
ATOM 655 C CA . VAL A 1 86 ? 4.403 8.463 -54.116 1.00 47.19 86 VAL A CA 1
ATOM 656 C C . VAL A 1 86 ? 4.039 9.441 -53.006 1.00 47.19 86 VAL A C 1
ATOM 658 O O . VAL A 1 86 ? 2.926 9.964 -52.973 1.00 47.19 86 VAL A O 1
ATOM 661 N N . PHE A 1 87 ? 4.985 9.683 -52.100 1.00 51.62 87 PHE A N 1
ATOM 662 C CA . PHE A 1 87 ? 4.861 10.687 -51.049 1.00 51.62 87 PHE A CA 1
ATOM 663 C C . PHE A 1 87 ? 5.665 11.918 -51.443 1.00 51.62 87 PHE A C 1
ATOM 665 O O . PHE A 1 87 ? 6.851 11.815 -51.746 1.00 51.62 87 PHE A O 1
ATOM 672 N N . VAL A 1 88 ? 5.029 13.084 -51.403 1.00 47.88 88 VAL A N 1
ATOM 673 C CA . VAL A 1 88 ? 5.719 14.365 -51.560 1.00 47.88 88 VAL A CA 1
ATOM 674 C C . VAL A 1 88 ? 5.693 15.049 -50.203 1.00 47.88 88 VAL A C 1
ATOM 676 O O . VAL A 1 88 ? 4.647 15.504 -49.739 1.00 47.88 88 VAL A O 1
ATOM 679 N N . GLU A 1 89 ? 6.843 15.072 -49.538 1.00 46.91 89 GLU A N 1
ATOM 680 C CA . GLU A 1 89 ? 7.000 15.710 -48.234 1.00 46.91 89 GLU A CA 1
ATOM 681 C C . GLU A 1 89 ? 6.941 17.237 -48.363 1.00 46.91 89 GLU A C 1
ATOM 683 O O . GLU A 1 89 ? 7.508 17.824 -49.283 1.00 46.91 89 GLU A O 1
ATOM 688 N N . ARG A 1 90 ? 6.313 17.917 -47.395 1.00 41.94 90 ARG A N 1
ATOM 689 C CA . ARG A 1 90 ? 6.319 19.388 -47.316 1.00 41.94 90 ARG A CA 1
ATOM 690 C C . ARG A 1 90 ? 7.599 19.912 -46.647 1.00 41.94 90 ARG A C 1
ATOM 692 O O . ARG A 1 90 ? 7.533 20.636 -45.658 1.00 41.94 90 ARG A O 1
ATOM 699 N N . HIS A 1 91 ? 8.759 19.544 -47.179 1.00 46.47 91 HIS A N 1
ATOM 700 C CA . HIS A 1 91 ? 9.988 20.317 -46.993 1.00 46.47 91 HIS A CA 1
ATOM 701 C C . HIS A 1 91 ? 10.124 21.268 -48.190 1.00 46.47 91 HIS A C 1
ATOM 703 O O . HIS A 1 91 ? 9.847 20.842 -49.310 1.00 46.47 91 HIS A O 1
ATOM 709 N N . GLU A 1 92 ? 10.507 22.538 -47.975 1.00 49.16 92 GLU A N 1
ATOM 710 C CA . GLU A 1 92 ? 10.732 23.505 -49.075 1.00 49.16 92 GLU A CA 1
ATOM 711 C C . GLU A 1 92 ? 11.605 22.874 -50.171 1.00 49.16 92 GLU A C 1
ATOM 713 O O . GLU A 1 92 ? 11.215 22.882 -51.332 1.00 49.16 92 GLU A O 1
ATOM 718 N N . ASP A 1 93 ? 12.663 22.164 -49.776 1.00 51.16 93 ASP A N 1
ATOM 719 C CA . ASP A 1 93 ? 13.585 21.479 -50.686 1.00 51.16 93 ASP A CA 1
ATOM 720 C C . ASP A 1 93 ? 12.945 20.327 -51.492 1.00 51.16 93 ASP A C 1
ATOM 722 O O . ASP A 1 93 ? 13.317 20.094 -52.638 1.00 51.16 93 ASP A O 1
ATOM 726 N N . ALA A 1 94 ? 11.985 19.589 -50.921 1.00 54.09 94 ALA A N 1
ATOM 727 C CA . ALA A 1 94 ? 11.348 18.439 -51.577 1.00 54.09 94 ALA A CA 1
ATOM 728 C C . ALA A 1 94 ? 10.238 18.868 -52.548 1.00 54.09 94 ALA A C 1
ATOM 730 O O . ALA A 1 94 ? 10.081 18.289 -53.623 1.00 54.09 94 ALA A O 1
ATOM 731 N N . VAL A 1 95 ? 9.493 19.918 -52.191 1.00 55.94 95 VAL A N 1
ATOM 732 C CA . VAL A 1 95 ? 8.516 20.542 -53.089 1.00 55.94 95 VAL A CA 1
ATOM 733 C C . VAL A 1 95 ? 9.237 21.282 -54.214 1.00 55.94 95 VAL A C 1
ATOM 735 O O . VAL A 1 95 ? 8.819 21.175 -55.364 1.00 55.94 95 VAL A O 1
ATOM 738 N N . GLU A 1 96 ? 10.342 21.973 -53.921 1.00 61.47 96 GLU A N 1
ATOM 739 C CA . GLU A 1 96 ? 11.198 22.568 -54.951 1.00 61.47 96 GLU A CA 1
ATOM 740 C C . GLU A 1 96 ? 11.796 21.500 -55.871 1.00 61.47 96 GLU A C 1
ATOM 742 O O . GLU A 1 96 ? 11.743 21.676 -57.085 1.00 61.47 96 GLU A O 1
ATOM 747 N N . ALA A 1 97 ? 12.271 20.366 -55.343 1.00 65.44 97 ALA A N 1
ATOM 748 C CA . ALA A 1 97 ? 12.760 19.255 -56.162 1.00 65.44 97 ALA A CA 1
ATOM 749 C C . ALA A 1 97 ? 11.672 18.693 -57.092 1.00 65.44 97 ALA A C 1
ATOM 751 O O . ALA A 1 97 ? 11.913 18.549 -58.288 1.00 65.44 97 ALA A O 1
ATOM 752 N N . LEU A 1 98 ? 10.456 18.461 -56.581 1.00 66.62 98 LEU A N 1
ATOM 753 C CA . LEU A 1 98 ? 9.325 18.017 -57.401 1.00 66.62 98 LEU A CA 1
ATOM 754 C C . LEU A 1 98 ? 8.976 19.036 -58.493 1.00 66.62 98 LEU A C 1
ATOM 756 O O . LEU A 1 98 ? 8.724 18.659 -59.634 1.00 66.62 98 LEU A O 1
ATOM 760 N N . ILE A 1 99 ? 8.934 20.326 -58.150 1.00 67.62 99 ILE A N 1
ATOM 761 C CA . ILE A 1 99 ? 8.630 21.386 -59.117 1.00 67.62 99 ILE A CA 1
ATOM 762 C C . ILE A 1 99 ? 9.724 21.453 -60.181 1.00 67.62 99 ILE A C 1
ATOM 764 O O . ILE A 1 99 ? 9.393 21.604 -61.349 1.00 67.62 99 ILE A O 1
ATOM 768 N N . VAL A 1 100 ? 10.997 21.298 -59.811 1.00 75.69 100 VAL A N 1
ATOM 769 C CA . VAL A 1 100 ? 12.119 21.262 -60.759 1.00 75.69 100 VAL A CA 1
ATOM 770 C C . VAL A 1 100 ? 12.000 20.062 -61.700 1.00 75.69 100 VAL A C 1
ATOM 772 O O . VAL A 1 100 ? 12.084 20.246 -62.912 1.00 75.69 100 VAL A O 1
ATOM 775 N N . GLU A 1 101 ? 11.725 18.864 -61.182 1.00 75.94 101 GLU A N 1
ATOM 776 C CA . GLU A 1 101 ? 11.537 17.661 -62.007 1.00 75.94 101 GLU A CA 1
ATOM 777 C C . GLU A 1 101 ? 10.331 17.784 -62.951 1.00 75.94 101 GLU A C 1
ATOM 779 O O . GLU A 1 101 ? 10.413 17.439 -64.130 1.00 75.94 101 GLU A O 1
ATOM 784 N N . LEU A 1 102 ? 9.214 18.333 -62.469 1.00 74.75 102 LEU A N 1
ATOM 785 C CA . LEU A 1 102 ? 8.036 18.585 -63.300 1.00 74.75 102 LEU A CA 1
ATOM 786 C C . LEU A 1 102 ? 8.266 19.712 -64.315 1.00 74.75 102 LEU A C 1
ATOM 788 O O . LEU A 1 102 ? 7.725 19.638 -65.417 1.00 74.75 102 LEU A O 1
ATOM 792 N N . HIS A 1 103 ? 9.072 20.722 -63.979 1.00 79.88 103 HIS A N 1
ATOM 793 C CA . HIS A 1 103 ? 9.437 21.818 -64.879 1.00 79.88 103 HIS A CA 1
ATOM 794 C C . HIS A 1 103 ? 10.324 21.340 -66.035 1.00 79.88 103 HIS A C 1
ATOM 796 O O . HIS A 1 103 ? 10.172 21.815 -67.159 1.00 79.88 103 HIS A O 1
ATOM 802 N N . GLU A 1 104 ? 11.211 20.366 -65.792 1.00 80.56 104 GLU A N 1
ATOM 803 C CA . GLU A 1 104 ? 11.999 19.716 -66.850 1.00 80.56 104 GLU A CA 1
ATOM 804 C C . GLU A 1 104 ? 11.120 18.924 -67.835 1.00 80.56 104 GLU A C 1
ATOM 806 O O . GLU A 1 104 ? 11.469 18.792 -69.010 1.00 80.56 104 GLU A O 1
ATOM 811 N N . LEU A 1 105 ? 9.971 18.419 -67.375 1.00 78.44 105 LEU A N 1
ATOM 812 C CA . LEU A 1 105 ? 9.016 17.662 -68.189 1.00 78.44 105 LEU A CA 1
ATOM 813 C C . LEU A 1 105 ? 7.968 18.554 -68.880 1.00 78.44 105 LEU A C 1
ATOM 815 O O . LEU A 1 105 ? 7.518 18.232 -69.982 1.00 78.44 105 LEU A O 1
ATOM 819 N N . ASP A 1 106 ? 7.576 19.670 -68.262 1.00 80.50 106 ASP A N 1
ATOM 820 C CA . ASP A 1 106 ? 6.714 20.703 -68.844 1.00 80.50 106 ASP A CA 1
ATOM 821 C C . ASP A 1 106 ? 7.101 22.090 -68.308 1.00 80.50 106 ASP A C 1
ATOM 823 O O . ASP A 1 106 ? 6.776 22.452 -67.175 1.00 80.50 106 ASP A O 1
ATOM 827 N N . GLU A 1 107 ? 7.719 22.911 -69.166 1.00 79.81 107 GLU A N 1
ATOM 828 C CA . GLU A 1 107 ? 8.185 24.270 -68.836 1.00 79.81 107 GLU A CA 1
ATOM 829 C C . GLU A 1 107 ? 7.067 25.199 -68.314 1.00 79.81 107 GLU A C 1
ATOM 831 O O . GLU A 1 107 ? 7.337 26.269 -67.764 1.00 79.81 107 GLU A O 1
ATOM 836 N N . ARG A 1 108 ? 5.791 24.823 -68.482 1.00 77.88 108 ARG A N 1
ATOM 837 C CA . ARG A 1 108 ? 4.637 25.581 -67.974 1.00 77.88 108 ARG A CA 1
ATOM 838 C C . ARG A 1 108 ? 4.409 25.407 -66.472 1.00 77.88 108 ARG A C 1
ATOM 840 O O . ARG A 1 108 ? 3.654 26.191 -65.903 1.00 77.88 108 ARG A O 1
ATOM 847 N N . ILE A 1 109 ? 5.026 24.412 -65.837 1.00 77.12 109 ILE A N 1
ATOM 848 C CA . ILE A 1 109 ? 4.908 24.161 -64.398 1.00 77.12 109 ILE A CA 1
ATOM 849 C C . ILE A 1 109 ? 6.044 24.898 -63.697 1.00 77.12 109 ILE A C 1
ATOM 851 O O . ILE A 1 109 ? 7.181 24.450 -63.741 1.00 77.12 109 ILE A O 1
ATOM 855 N N . THR A 1 110 ? 5.767 26.046 -63.080 1.00 70.38 110 THR A N 1
ATOM 856 C CA . THR A 1 110 ? 6.819 26.873 -62.443 1.00 70.38 110 THR A CA 1
ATOM 857 C C . THR A 1 110 ? 6.699 26.955 -60.929 1.00 70.38 110 THR A C 1
ATOM 859 O O . THR A 1 110 ? 7.632 27.352 -60.237 1.00 70.38 110 THR A O 1
ATOM 862 N N . ASN A 1 111 ? 5.529 26.611 -60.409 1.00 69.31 111 ASN A N 1
ATOM 863 C CA . ASN A 1 111 ? 5.200 26.659 -58.999 1.00 69.31 111 ASN A CA 1
ATOM 864 C C . ASN A 1 111 ? 4.169 25.566 -58.689 1.00 69.31 111 ASN A C 1
ATOM 866 O O . ASN A 1 111 ? 3.589 24.952 -59.587 1.00 69.31 111 ASN A O 1
ATOM 870 N N . PHE A 1 112 ? 3.921 25.344 -57.402 1.00 61.22 112 PHE A N 1
ATOM 871 C CA . PHE A 1 112 ? 2.981 24.324 -56.954 1.00 61.22 112 PHE A CA 1
ATOM 872 C C . PHE A 1 112 ? 1.532 24.590 -57.410 1.00 61.22 112 PHE A C 1
ATOM 874 O O . PHE A 1 112 ? 0.804 23.646 -57.700 1.00 61.22 112 PHE A O 1
ATOM 881 N N . ASP A 1 113 ? 1.112 25.851 -57.563 1.00 60.53 113 ASP A N 1
ATOM 882 C CA . ASP A 1 113 ? -0.236 26.167 -58.061 1.00 60.53 113 ASP A CA 1
ATOM 883 C C . ASP A 1 113 ? -0.437 25.704 -59.514 1.00 60.53 113 ASP A C 1
ATOM 885 O O . ASP A 1 113 ? -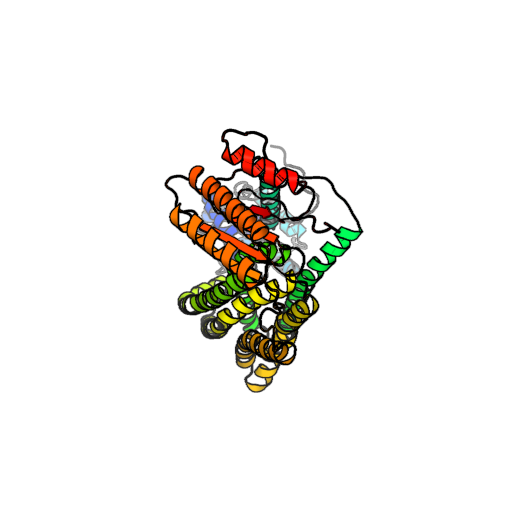1.550 25.335 -59.898 1.00 60.53 113 ASP A O 1
ATOM 889 N N . ASP A 1 114 ? 0.619 25.697 -60.331 1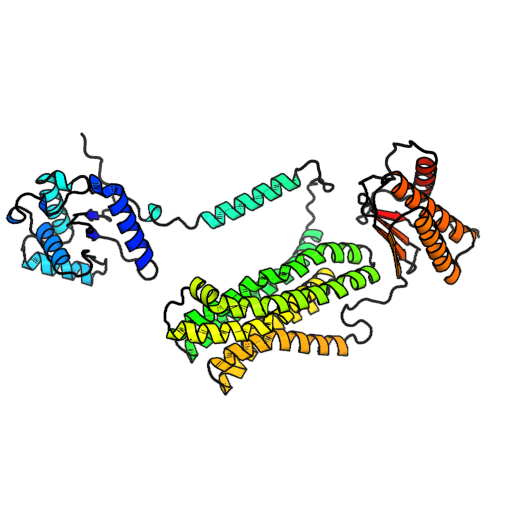.00 65.56 114 ASP A N 1
ATOM 890 C CA . ASP A 1 114 ? 0.570 25.182 -61.704 1.00 65.56 114 ASP A CA 1
ATOM 891 C C . ASP A 1 114 ? 0.439 23.650 -61.726 1.00 65.56 114 ASP A C 1
ATOM 893 O O . ASP A 1 114 ? -0.284 23.108 -62.566 1.00 65.56 114 ASP A O 1
ATOM 897 N N . VAL A 1 115 ? 1.059 22.958 -60.760 1.00 65.44 115 VAL A N 1
ATOM 898 C CA . VAL A 1 115 ? 0.899 21.507 -60.549 1.00 65.44 115 VAL A CA 1
ATOM 899 C C . VAL A 1 115 ? -0.567 21.179 -60.256 1.00 65.44 115 VAL A C 1
ATOM 901 O O . VAL A 1 115 ? -1.151 20.303 -60.897 1.00 65.44 115 VAL A O 1
ATOM 904 N N . ILE A 1 116 ? -1.188 21.932 -59.345 1.00 60.88 116 ILE A N 1
ATOM 905 C CA . ILE A 1 116 ? -2.595 21.745 -58.970 1.00 60.88 116 ILE A CA 1
ATOM 906 C C . ILE A 1 116 ? -3.535 22.044 -60.140 1.00 60.88 116 ILE A C 1
ATOM 908 O O . ILE A 1 116 ? -4.419 21.242 -60.427 1.00 60.88 116 ILE A O 1
ATOM 912 N N . LYS A 1 117 ? -3.328 23.142 -60.876 1.00 65.50 117 LYS A N 1
ATOM 913 C CA . LYS A 1 117 ? -4.159 23.461 -62.053 1.00 65.50 117 LYS A CA 1
ATOM 914 C C . LYS A 1 117 ? -4.072 22.395 -63.144 1.00 65.50 117 LYS A C 1
ATOM 916 O O . LYS A 1 117 ? -5.059 22.158 -63.835 1.00 65.50 117 LYS A O 1
ATOM 921 N N . SER A 1 118 ? -2.900 21.784 -63.317 1.00 71.69 118 SER A N 1
ATOM 922 C CA . SER A 1 118 ? -2.692 20.691 -64.270 1.00 71.69 118 SER A CA 1
ATOM 923 C C . SER A 1 118 ? -3.516 19.457 -63.881 1.00 71.69 118 SER A C 1
ATOM 925 O O . SER A 1 118 ? -4.253 18.925 -64.710 1.00 71.69 118 SER A O 1
ATOM 927 N N . LEU A 1 119 ? -3.494 19.086 -62.595 1.00 67.12 119 LEU A N 1
ATOM 928 C CA . LEU A 1 119 ? -4.326 18.009 -62.051 1.00 67.12 119 LEU A CA 1
ATOM 929 C C . LEU A 1 119 ? -5.825 18.319 -62.177 1.00 67.12 119 LEU A C 1
ATOM 931 O O . LEU A 1 119 ? -6.583 17.492 -62.671 1.00 67.12 119 LEU A O 1
ATOM 935 N N . GLU A 1 120 ? -6.259 19.530 -61.817 1.00 60.91 120 GLU A N 1
ATOM 936 C CA . GLU A 1 120 ? -7.661 19.955 -61.951 1.00 60.91 120 GLU A CA 1
ATOM 937 C C . GLU A 1 120 ? -8.157 19.900 -63.407 1.00 60.91 120 GLU A C 1
ATOM 939 O O . GLU A 1 120 ? -9.302 19.516 -63.659 1.00 60.91 120 GLU A O 1
ATOM 944 N N . ALA A 1 121 ? -7.309 20.267 -64.373 1.00 67.38 121 ALA A N 1
ATOM 945 C CA . ALA A 1 121 ? -7.641 20.198 -65.794 1.00 67.38 121 ALA A CA 1
ATOM 946 C C . ALA A 1 121 ? -7.813 18.748 -66.273 1.00 67.38 121 ALA A C 1
ATOM 948 O O . ALA A 1 121 ? -8.745 18.459 -67.030 1.00 67.38 121 ALA A O 1
ATOM 949 N N . ASP A 1 122 ? -6.965 17.834 -65.802 1.00 66.00 122 ASP A N 1
ATOM 950 C CA . ASP A 1 122 ? -7.091 16.403 -66.081 1.00 66.00 122 ASP A CA 1
ATOM 951 C C . ASP A 1 122 ? -8.334 15.803 -65.420 1.00 66.00 122 ASP A C 1
ATOM 953 O O . ASP A 1 122 ? -9.060 15.041 -66.058 1.00 66.00 122 ASP A O 1
ATOM 957 N N . PHE A 1 123 ? -8.660 16.209 -64.193 1.00 63.50 123 PHE A N 1
ATOM 958 C CA . PHE A 1 123 ? -9.869 15.759 -63.503 1.00 63.50 123 PHE A CA 1
ATOM 959 C C . PHE A 1 123 ? -11.151 16.221 -64.203 1.00 63.50 123 PHE A C 1
ATOM 961 O O . PHE A 1 123 ? -12.105 15.455 -64.333 1.00 63.50 123 PHE A O 1
ATOM 968 N N . GLN A 1 124 ? -11.175 17.443 -64.742 1.00 62.81 124 GLN A N 1
ATOM 969 C CA . GLN A 1 124 ? -12.294 17.901 -65.574 1.00 62.81 124 GLN A CA 1
ATOM 970 C C . GLN A 1 124 ? -12.411 17.122 -66.889 1.00 62.81 124 GLN A C 1
ATOM 972 O O . GLN A 1 124 ? -13.511 16.975 -67.429 1.00 62.81 124 GLN A O 1
ATOM 977 N N . ARG A 1 125 ? -11.285 16.642 -67.422 1.00 62.69 125 ARG A N 1
ATOM 978 C CA . ARG A 1 125 ? -11.218 15.910 -68.689 1.00 62.69 125 ARG A CA 1
ATOM 979 C C . ARG A 1 125 ? -11.564 14.429 -68.532 1.00 62.69 125 ARG A C 1
ATOM 981 O O . ARG A 1 125 ? -12.138 13.850 -69.453 1.00 62.69 125 ARG A O 1
ATOM 988 N N . PHE A 1 126 ? -11.283 13.851 -67.367 1.00 62.38 126 PHE A N 1
ATOM 989 C CA . PHE A 1 126 ? -11.575 12.465 -67.017 1.00 62.38 126 PHE A CA 1
ATOM 990 C C . PHE A 1 126 ? -12.392 12.415 -65.714 1.00 62.38 126 PHE A C 1
ATOM 992 O O . PHE A 1 126 ? -11.823 12.279 -64.633 1.00 62.38 126 PHE A O 1
ATOM 999 N N . PRO A 1 127 ? -13.737 12.468 -65.797 1.00 55.78 127 PRO A N 1
ATOM 1000 C CA . PRO A 1 127 ? -14.617 12.498 -64.623 1.00 55.78 127 PRO A CA 1
ATOM 1001 C C . PRO A 1 127 ? -14.485 11.279 -63.698 1.00 55.78 127 PRO A C 1
ATOM 1003 O O . PRO A 1 127 ? -14.837 11.368 -62.532 1.00 55.78 127 PRO A O 1
ATOM 1006 N N . ILE A 1 128 ? -13.951 10.162 -64.208 1.00 52.22 128 ILE A N 1
ATOM 1007 C CA . ILE A 1 128 ? -13.619 8.957 -63.431 1.00 52.22 128 ILE A CA 1
ATOM 1008 C C . ILE A 1 128 ? -12.573 9.251 -62.339 1.00 52.22 128 ILE A C 1
ATOM 1010 O O . ILE A 1 128 ? -12.584 8.604 -61.303 1.00 52.22 128 ILE A O 1
ATOM 1014 N N . LEU A 1 129 ? -11.704 10.249 -62.534 1.00 51.62 129 LEU A N 1
ATOM 1015 C CA . LEU A 1 129 ? -10.714 10.681 -61.539 1.00 51.62 129 LEU A CA 1
ATOM 1016 C C . LEU A 1 129 ? -11.318 11.594 -60.446 1.00 51.62 129 LEU A C 1
ATOM 1018 O O . LEU A 1 129 ? -10.630 11.940 -59.489 1.00 51.62 129 LEU A O 1
ATOM 1022 N N . LEU A 1 130 ? -12.561 12.063 -60.623 1.00 45.69 130 LEU A N 1
ATOM 1023 C CA . LEU A 1 130 ? -13.152 13.141 -59.821 1.00 45.69 130 LEU A CA 1
ATOM 1024 C C . LEU A 1 130 ? -13.805 12.641 -58.518 1.00 45.69 130 LEU A C 1
ATOM 1026 O O . LEU A 1 130 ? -13.889 13.412 -57.566 1.00 45.69 130 LEU A O 1
ATOM 1030 N N . ASP A 1 131 ? -14.232 11.375 -58.456 1.00 43.28 131 ASP A N 1
ATOM 1031 C CA . ASP A 1 131 ? -14.936 10.808 -57.288 1.00 43.28 131 ASP A CA 1
ATOM 1032 C C . ASP A 1 131 ? -13.999 10.436 -56.116 1.00 43.28 131 ASP A C 1
ATOM 1034 O O . ASP A 1 131 ? -14.459 10.008 -55.064 1.00 43.28 131 ASP A O 1
ATOM 1038 N N . SER A 1 132 ? -12.685 10.658 -56.241 1.00 43.81 132 SER A N 1
ATOM 1039 C CA . SER A 1 132 ? -11.683 10.319 -55.214 1.00 43.81 132 SER A CA 1
ATOM 1040 C C . SER A 1 132 ? -11.130 11.510 -54.416 1.00 43.81 132 SER A C 1
ATOM 1042 O O . SER A 1 132 ? -10.152 11.348 -53.687 1.00 43.81 132 SER A O 1
ATOM 1044 N N . ILE A 1 133 ? -11.716 12.706 -54.541 1.00 42.03 133 ILE A N 1
ATOM 1045 C CA . ILE A 1 133 ? -11.325 13.880 -53.739 1.00 42.03 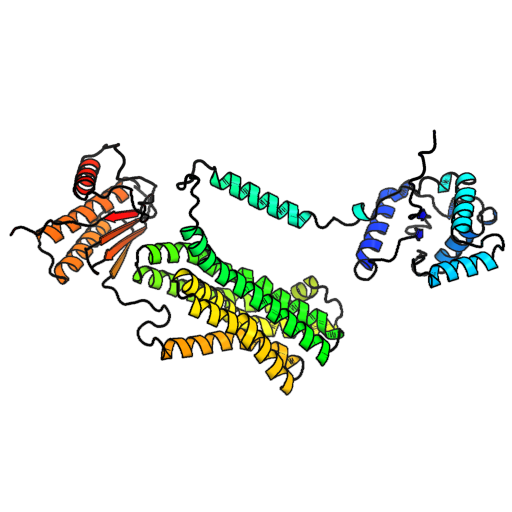133 ILE A CA 1
ATOM 1046 C C . ILE A 1 133 ? -12.427 14.181 -52.721 1.00 42.03 133 ILE A C 1
ATOM 1048 O O . ILE A 1 133 ? -13.171 15.154 -52.849 1.00 42.03 133 ILE A O 1
ATOM 1052 N N . GLU A 1 134 ? -12.535 13.349 -51.687 1.00 38.72 134 GLU A N 1
ATOM 1053 C CA . GLU A 1 134 ? -13.215 13.771 -50.466 1.00 38.72 134 GLU A CA 1
ATOM 1054 C C . GLU A 1 134 ? -12.203 14.442 -49.531 1.00 38.72 134 GLU A C 1
ATOM 1056 O O . GLU A 1 134 ? -11.173 13.877 -49.160 1.00 38.72 134 GLU A O 1
ATOM 1061 N N . TYR A 1 135 ? -12.485 15.698 -49.186 1.00 42.25 135 TYR A N 1
ATOM 1062 C CA . TYR A 1 135 ? -11.706 16.470 -48.226 1.00 42.25 135 TYR A CA 1
ATOM 1063 C C . TYR A 1 135 ? -11.938 15.922 -46.818 1.00 42.25 135 TYR A C 1
ATOM 1065 O O . TYR A 1 135 ? -12.886 16.333 -46.152 1.00 42.25 135 TYR A O 1
ATOM 1073 N N . HIS A 1 136 ? -11.045 15.050 -46.357 1.00 40.56 136 HIS A N 1
ATOM 1074 C CA . HIS A 1 136 ? -11.069 14.541 -44.988 1.00 40.56 136 HIS A CA 1
ATOM 1075 C C . HIS A 1 136 ? -9.925 15.149 -44.174 1.00 40.56 136 HIS A C 1
ATOM 1077 O O . HIS A 1 136 ? -8.753 15.073 -44.545 1.00 40.56 136 HIS A O 1
ATOM 1083 N N . SER A 1 137 ? -10.289 15.826 -43.084 1.00 36.47 137 SER A N 1
ATOM 1084 C CA . SER A 1 137 ? -9.357 16.406 -42.112 1.00 36.47 137 SER A CA 1
ATOM 1085 C C . SER A 1 137 ? -8.514 15.292 -41.465 1.00 36.47 137 SER A C 1
ATOM 1087 O O . SER A 1 137 ? -9.072 14.246 -41.126 1.00 36.47 137 SER A O 1
ATOM 1089 N N . PRO A 1 138 ? -7.204 15.494 -41.207 1.00 36.19 138 PRO A N 1
ATOM 1090 C CA . PRO A 1 138 ? -6.372 14.537 -40.464 1.00 36.19 138 PRO A CA 1
ATOM 1091 C C . PRO A 1 138 ? -6.940 14.152 -39.084 1.00 36.19 138 PRO A C 1
ATOM 1093 O O . PRO A 1 138 ? -6.603 13.100 -38.543 1.00 36.19 138 PRO A O 1
ATOM 1096 N N . GLU A 1 139 ? -7.822 14.985 -38.526 1.00 36.34 139 GLU A N 1
ATOM 1097 C CA . GLU A 1 139 ? -8.472 14.787 -37.227 1.00 36.34 139 GLU A CA 1
ATOM 1098 C C . GLU A 1 139 ? -9.479 13.622 -37.214 1.00 36.34 139 GLU A C 1
ATOM 1100 O O . GLU A 1 139 ? -9.795 13.119 -36.141 1.00 36.34 139 GLU A O 1
ATOM 1105 N N . GLU A 1 140 ? -9.960 13.154 -38.372 1.00 36.38 140 GLU A N 1
ATOM 1106 C CA . GLU A 1 140 ? -10.885 12.009 -38.459 1.00 36.38 140 GLU A CA 1
ATOM 1107 C C . GLU A 1 140 ? -10.173 10.645 -38.495 1.00 36.38 140 GLU A C 1
ATOM 1109 O O . GLU A 1 140 ? -10.789 9.620 -38.204 1.00 36.38 140 GLU A O 1
ATOM 1114 N N . TYR A 1 141 ? -8.870 10.621 -38.803 1.00 37.56 141 TYR A N 1
ATOM 1115 C CA . TYR A 1 141 ? -8.073 9.387 -38.884 1.00 37.56 141 TYR A CA 1
ATOM 1116 C C . TYR A 1 141 ? -7.283 9.068 -37.615 1.00 37.56 141 TYR A C 1
ATOM 1118 O O . TYR A 1 141 ? -6.924 7.912 -37.382 1.00 37.56 141 TYR A O 1
ATOM 1126 N N . ALA A 1 142 ? -7.030 10.064 -36.771 1.00 35.88 142 ALA A N 1
ATOM 1127 C CA . ALA A 1 142 ? -6.551 9.825 -35.423 1.00 35.88 142 ALA A CA 1
ATOM 1128 C C . ALA A 1 142 ? -7.779 9.662 -34.515 1.00 35.88 142 ALA A C 1
ATOM 1130 O O . ALA A 1 142 ? -8.598 10.579 -34.468 1.00 35.88 142 ALA A O 1
ATOM 1131 N N . PRO A 1 143 ? -7.943 8.562 -33.753 1.00 34.84 143 PRO A N 1
ATOM 1132 C CA . PRO A 1 143 ? -8.815 8.626 -32.593 1.00 34.84 143 PRO A CA 1
ATOM 1133 C C . PRO A 1 143 ? -8.213 9.715 -31.708 1.00 34.84 143 PRO A C 1
ATOM 1135 O O . PRO A 1 143 ? -7.169 9.502 -31.091 1.00 34.84 143 PRO A O 1
ATOM 1138 N N . GLY A 1 144 ? -8.813 10.908 -31.747 1.00 38.12 144 GLY A N 1
ATOM 1139 C CA . GLY A 1 144 ? -8.344 12.055 -30.990 1.00 38.12 144 GLY A CA 1
ATOM 1140 C C . GLY A 1 144 ? -8.138 11.652 -29.539 1.00 38.12 144 GLY A C 1
ATOM 1141 O O . GLY A 1 144 ? -8.798 10.737 -29.047 1.00 38.12 144 GLY A O 1
ATOM 1142 N N . ASP A 1 145 ? -7.241 12.347 -28.847 1.00 45.78 145 ASP A N 1
ATOM 1143 C CA . ASP A 1 145 ? -6.892 12.181 -27.427 1.00 45.78 145 ASP A CA 1
ATOM 1144 C C . ASP A 1 145 ? -8.089 12.292 -26.432 1.00 45.78 145 ASP A C 1
ATOM 1146 O O . ASP A 1 145 ? -7.920 12.402 -25.216 1.00 45.78 145 ASP A O 1
ATOM 1150 N N . GLU A 1 146 ? -9.330 12.199 -26.910 1.00 44.09 146 GLU A N 1
ATOM 1151 C CA . GLU A 1 146 ? -10.581 12.191 -26.166 1.00 44.09 146 GLU A CA 1
ATOM 1152 C C . GLU A 1 146 ? -10.913 10.927 -25.340 1.00 44.09 146 GLU A C 1
ATOM 1154 O O . GLU A 1 146 ? -11.682 11.082 -24.381 1.00 44.09 146 GLU A O 1
ATOM 1159 N N . PRO A 1 147 ? -10.395 9.692 -25.568 1.00 51.44 147 PRO A N 1
ATOM 1160 C CA . PRO A 1 147 ? -10.845 8.550 -24.771 1.00 51.44 147 PRO A CA 1
ATOM 1161 C C . PRO A 1 147 ? -10.429 8.681 -23.303 1.00 51.44 147 PRO A C 1
ATOM 1163 O O . PRO A 1 147 ? -11.151 8.204 -22.424 1.00 51.44 147 PRO A O 1
ATOM 1166 N N . LEU A 1 148 ? -9.324 9.380 -23.007 1.00 50.19 148 LEU A N 1
ATOM 1167 C CA . LEU A 1 148 ? -8.904 9.612 -21.626 1.00 50.19 148 LEU A CA 1
ATOM 1168 C C . LEU A 1 148 ? -9.851 10.589 -20.917 1.00 50.19 148 LEU A C 1
ATOM 1170 O O . LEU A 1 148 ? -10.349 10.280 -19.835 1.00 50.19 148 LEU A O 1
ATOM 1174 N N . PHE A 1 149 ? -10.178 11.716 -21.554 1.00 55.75 149 PHE A N 1
ATOM 1175 C CA . PHE A 1 149 ? -11.029 12.751 -20.959 1.00 55.75 149 PHE A CA 1
ATOM 1176 C C . PHE A 1 149 ? -12.473 12.266 -20.757 1.00 55.75 149 PHE A C 1
ATOM 1178 O O . PHE A 1 149 ? -13.072 12.483 -19.701 1.00 55.75 149 PHE A O 1
ATOM 1185 N N . ILE A 1 150 ? -13.018 11.527 -21.730 1.00 68.75 150 ILE A N 1
ATOM 1186 C CA . ILE A 1 150 ? -14.347 10.909 -21.627 1.00 68.75 150 ILE A CA 1
ATOM 1187 C C . ILE A 1 150 ? -14.360 9.839 -20.524 1.00 68.75 150 ILE A C 1
ATOM 1189 O O . ILE A 1 150 ? -15.334 9.750 -19.770 1.00 68.75 150 ILE A O 1
ATOM 1193 N N . SER A 1 151 ? -13.279 9.062 -20.373 1.00 67.88 151 SER A N 1
ATOM 1194 C CA . SER A 1 151 ? -13.180 8.053 -19.310 1.00 67.88 151 SER A CA 1
ATOM 1195 C C . SER A 1 151 ? -13.142 8.670 -17.907 1.00 67.88 151 SER A C 1
ATOM 1197 O O . SER A 1 151 ? -13.817 8.170 -17.003 1.00 67.88 151 SER A O 1
ATOM 1199 N N . GLU A 1 152 ? -12.443 9.795 -17.725 1.00 72.19 152 GLU A N 1
ATOM 1200 C CA . GLU A 1 152 ? -12.379 10.505 -16.443 1.00 72.19 152 GLU A CA 1
ATOM 1201 C C . GLU A 1 152 ? -13.718 11.159 -16.084 1.00 72.19 152 GLU A C 1
ATOM 1203 O O . GLU A 1 152 ? -14.203 11.004 -14.958 1.00 72.19 152 GLU A O 1
ATOM 1208 N N . ILE A 1 153 ? -14.370 11.820 -17.049 1.00 79.44 153 ILE A N 1
ATOM 1209 C CA . ILE A 1 153 ? -15.713 12.393 -16.864 1.00 79.44 153 ILE A CA 1
ATOM 1210 C C . ILE A 1 153 ? -16.724 11.285 -16.545 1.00 79.44 153 ILE A C 1
ATOM 1212 O O . ILE A 1 153 ? -17.547 11.435 -15.637 1.00 79.44 153 ILE A O 1
ATOM 1216 N N . GLY A 1 154 ? -16.644 10.150 -17.244 1.00 79.69 154 GLY A N 1
ATOM 1217 C CA . GLY A 1 154 ? -17.467 8.973 -16.979 1.00 79.69 154 GLY A CA 1
ATOM 1218 C C . GLY A 1 154 ? -17.275 8.438 -15.558 1.00 79.69 154 GLY A C 1
ATOM 1219 O O . GLY A 1 154 ? -18.256 8.212 -14.845 1.00 79.69 154 GLY A O 1
ATOM 1220 N N . ALA A 1 155 ? -16.026 8.309 -15.100 1.00 74.94 155 ALA A N 1
ATOM 1221 C CA . ALA A 1 155 ? -15.712 7.883 -13.737 1.00 74.94 155 ALA A CA 1
ATOM 1222 C C . ALA A 1 155 ? -16.255 8.867 -12.683 1.00 74.94 155 ALA A C 1
ATOM 1224 O O . ALA A 1 155 ? -16.875 8.445 -11.701 1.00 74.94 155 ALA A O 1
ATOM 1225 N N . MET A 1 156 ? -16.104 10.177 -12.910 1.00 82.44 156 MET A N 1
ATOM 1226 C CA . MET A 1 156 ? -16.675 11.215 -12.045 1.00 82.44 156 MET A CA 1
ATOM 1227 C C . MET A 1 156 ? -18.205 11.145 -11.989 1.00 82.44 156 MET A C 1
ATOM 1229 O O . MET A 1 156 ? -18.782 11.259 -10.907 1.00 82.44 156 MET A O 1
ATOM 1233 N N . ALA A 1 157 ? -18.873 10.916 -13.121 1.00 82.44 157 ALA A N 1
ATOM 1234 C CA . ALA A 1 157 ? -20.328 10.794 -13.184 1.00 82.44 157 ALA A CA 1
ATOM 1235 C C . ALA A 1 157 ? -20.839 9.558 -12.421 1.00 82.44 157 ALA A C 1
ATOM 1237 O O . ALA A 1 157 ? -21.835 9.644 -11.694 1.00 82.44 157 ALA A O 1
ATOM 1238 N N . VAL A 1 158 ? -20.139 8.422 -12.524 1.00 83.69 158 VAL A N 1
ATOM 1239 C CA . VAL A 1 158 ? -20.439 7.208 -11.747 1.00 83.69 158 VAL A CA 1
ATOM 1240 C C . VAL A 1 158 ? -20.258 7.463 -10.250 1.00 83.69 158 VAL A C 1
ATOM 1242 O O . VAL A 1 158 ? -21.142 7.116 -9.462 1.00 83.69 158 VAL A O 1
ATOM 1245 N N . PHE A 1 159 ? -19.166 8.122 -9.854 1.00 78.75 159 PHE A N 1
ATOM 1246 C CA . PHE A 1 159 ? -18.914 8.466 -8.454 1.00 78.75 159 PHE A CA 1
ATOM 1247 C C . PHE A 1 159 ? -19.970 9.434 -7.904 1.00 78.75 159 PHE A C 1
ATOM 1249 O O . PHE A 1 159 ? -20.511 9.215 -6.819 1.00 78.75 159 PHE A O 1
ATOM 1256 N N . ALA A 1 160 ? -20.336 10.458 -8.677 1.00 80.75 160 ALA A N 1
ATOM 1257 C CA . ALA A 1 160 ? -21.400 11.389 -8.320 1.00 80.75 160 ALA A CA 1
ATOM 1258 C C . ALA A 1 160 ? -22.735 10.654 -8.135 1.00 80.75 160 ALA A C 1
ATOM 1260 O O . ALA A 1 160 ? -23.387 10.812 -7.105 1.00 80.75 160 ALA A O 1
ATOM 1261 N N . ARG A 1 161 ? -23.120 9.775 -9.070 1.00 81.38 161 ARG A N 1
ATOM 1262 C CA . ARG A 1 161 ? -24.336 8.956 -8.943 1.00 81.38 161 ARG A CA 1
ATOM 1263 C C . ARG A 1 161 ? -24.309 8.079 -7.688 1.00 81.38 161 ARG A C 1
ATOM 1265 O O . ARG A 1 161 ? -25.325 7.974 -7.004 1.00 81.38 161 ARG A O 1
ATOM 1272 N N . TRP A 1 162 ? -23.169 7.463 -7.378 1.00 76.69 162 TRP A N 1
ATOM 1273 C CA . TRP A 1 162 ? -23.000 6.644 -6.176 1.00 76.69 162 TRP A CA 1
ATOM 1274 C C . TRP A 1 162 ? -23.155 7.463 -4.885 1.00 76.69 162 TRP A C 1
ATOM 1276 O O . TRP A 1 162 ? -23.851 7.017 -3.968 1.00 76.69 162 TRP A O 1
ATOM 1286 N N . MET A 1 163 ? -22.605 8.681 -4.841 1.00 71.19 163 MET A N 1
ATOM 1287 C CA . MET A 1 163 ? -22.745 9.614 -3.711 1.00 71.19 163 MET A CA 1
ATOM 1288 C C . MET A 1 163 ? -24.205 9.999 -3.422 1.00 71.19 163 MET A C 1
ATOM 1290 O O . MET A 1 163 ? -24.551 10.255 -2.271 1.00 71.19 163 MET A O 1
ATOM 1294 N N . PHE A 1 164 ? -25.078 10.008 -4.436 1.00 71.81 164 PHE A N 1
ATOM 1295 C CA . PHE A 1 164 ? -26.512 10.295 -4.283 1.00 71.81 164 PHE A CA 1
ATOM 1296 C C . PHE A 1 164 ? -27.393 9.038 -4.147 1.00 71.81 164 PHE A C 1
ATOM 1298 O O . PHE A 1 164 ? -28.621 9.145 -4.142 1.00 71.81 164 PHE A O 1
ATOM 1305 N N . SER A 1 165 ? -26.805 7.841 -4.035 1.00 71.31 165 SER A N 1
ATOM 1306 C CA . SER A 1 165 ? -27.571 6.600 -3.866 1.00 71.31 165 SER A CA 1
ATOM 1307 C C . SER A 1 165 ? -28.182 6.475 -2.462 1.00 71.31 165 SER A C 1
ATOM 1309 O O . SER A 1 165 ? -27.588 6.865 -1.458 1.00 71.31 165 SER A O 1
ATOM 1311 N N . VAL A 1 166 ? -29.386 5.896 -2.382 1.00 55.66 166 VAL A N 1
ATOM 1312 C CA . VAL A 1 166 ? -30.184 5.767 -1.140 1.00 55.66 166 VAL A CA 1
ATOM 1313 C C . VAL A 1 166 ? -29.500 4.884 -0.081 1.00 55.66 166 VAL A C 1
ATOM 1315 O O . VAL A 1 166 ? -29.805 4.986 1.103 1.00 55.66 166 VAL A O 1
ATOM 1318 N N . SER A 1 167 ? -28.540 4.054 -0.489 1.00 57.75 167 SER A N 1
ATOM 1319 C CA . SER A 1 167 ? -27.748 3.175 0.379 1.00 57.75 167 SER A CA 1
ATOM 1320 C C . SER A 1 167 ? -26.634 3.884 1.167 1.00 57.75 167 SER A C 1
ATOM 1322 O O . SER A 1 167 ? -25.972 3.238 1.974 1.00 57.75 167 SER A O 1
ATOM 1324 N N . GLN A 1 168 ? -26.392 5.181 0.943 1.00 59.72 168 GLN A N 1
ATOM 1325 C CA . GLN A 1 168 ? -25.317 5.927 1.607 1.00 59.72 168 GLN A CA 1
ATOM 1326 C C . GLN A 1 168 ? -25.681 6.380 3.025 1.00 59.72 168 GLN A C 1
ATOM 1328 O O . GLN A 1 168 ? -26.702 7.029 3.262 1.00 59.72 168 GLN A O 1
ATOM 1333 N N . THR A 1 169 ? -24.774 6.129 3.967 1.00 55.12 169 THR A N 1
ATOM 1334 C CA . THR A 1 169 ? -24.813 6.677 5.332 1.00 55.12 169 THR A CA 1
ATOM 1335 C C . THR A 1 169 ? -24.373 8.141 5.397 1.00 55.12 169 THR A C 1
ATOM 1337 O O . THR A 1 169 ? -24.820 8.878 6.279 1.00 55.12 169 THR A O 1
ATOM 1340 N N . LEU A 1 170 ? -23.533 8.593 4.459 1.00 63.12 170 LEU A N 1
ATOM 1341 C CA . LEU A 1 170 ? -23.011 9.960 4.406 1.00 63.12 170 LEU A CA 1
ATOM 1342 C C . LEU A 1 170 ? -23.876 10.833 3.491 1.00 63.12 170 LEU A C 1
ATOM 1344 O O . LEU A 1 170 ? -23.802 10.751 2.269 1.00 63.12 170 LEU A O 1
ATOM 1348 N N . LYS A 1 171 ? -24.698 11.703 4.088 1.00 65.94 171 LYS A N 1
ATOM 1349 C CA . LYS A 1 171 ? -25.497 12.681 3.336 1.00 65.94 171 LYS A CA 1
ATOM 1350 C C . LYS A 1 171 ? -24.654 13.920 3.020 1.00 65.94 171 LYS A C 1
ATOM 1352 O O . LYS A 1 171 ? -24.044 14.463 3.948 1.00 65.94 171 LYS A O 1
ATOM 1357 N N . PRO A 1 172 ? -24.643 14.415 1.769 1.00 66.00 172 PRO A N 1
ATOM 1358 C CA . PRO A 1 172 ? -23.889 15.610 1.419 1.00 66.00 172 PRO A CA 1
ATOM 1359 C C . PRO A 1 172 ? -24.412 16.806 2.222 1.00 66.00 172 PRO A C 1
ATOM 1361 O O . PRO A 1 172 ? -25.591 17.157 2.161 1.00 66.00 172 PRO A O 1
ATOM 1364 N N . LYS A 1 173 ? -23.524 17.430 2.996 1.00 75.19 173 LYS A N 1
ATOM 1365 C CA . LYS A 1 173 ? -23.760 18.711 3.665 1.00 75.19 173 LYS A CA 1
ATOM 1366 C C . LYS A 1 173 ? -22.730 19.701 3.152 1.00 75.19 173 LYS A C 1
ATOM 1368 O O . LYS A 1 173 ? -21.534 19.436 3.224 1.00 75.19 173 LYS A O 1
ATOM 1373 N N . PHE A 1 174 ? -23.192 20.842 2.656 1.00 74.62 174 PHE A N 1
ATOM 1374 C CA . PHE A 1 174 ? -22.299 21.925 2.269 1.00 74.62 174 PHE A CA 1
ATOM 1375 C C . PHE A 1 174 ? -21.641 22.503 3.525 1.00 74.62 174 PHE A C 1
ATOM 1377 O O . PHE A 1 174 ? -22.307 23.089 4.377 1.00 74.62 174 PHE A O 1
ATOM 1384 N N . TYR A 1 175 ? -20.333 22.296 3.646 1.00 79.12 175 TYR A N 1
ATOM 1385 C CA . TYR A 1 175 ? -19.504 22.813 4.725 1.00 79.12 175 TYR A CA 1
ATOM 1386 C C . TYR A 1 175 ? -18.198 23.327 4.121 1.00 79.12 175 TYR A C 1
ATOM 1388 O O . TYR A 1 175 ? -17.501 22.584 3.436 1.00 79.12 175 TYR A O 1
ATOM 1396 N N . CYS A 1 176 ? -17.877 24.599 4.350 1.00 79.94 176 CYS A N 1
ATOM 1397 C CA . CYS A 1 176 ? -16.645 25.216 3.870 1.00 79.94 176 CYS A CA 1
ATOM 1398 C C . CYS A 1 176 ? -15.961 25.924 5.041 1.00 79.94 176 CYS A C 1
ATOM 1400 O O . CYS A 1 176 ? -16.499 26.878 5.599 1.00 79.94 176 CYS A O 1
ATOM 1402 N N . SER A 1 177 ? -14.780 25.439 5.419 1.00 88.81 177 SER A N 1
ATOM 1403 C CA . SER A 1 177 ? -13.977 25.952 6.529 1.00 88.81 177 SER A CA 1
ATOM 1404 C C . SER A 1 177 ? -12.523 26.015 6.089 1.00 88.81 177 SER A C 1
ATOM 1406 O O . SER A 1 177 ? -11.920 24.993 5.771 1.00 88.81 177 SER A O 1
ATOM 1408 N N . PHE A 1 178 ? -11.943 27.217 6.081 1.00 85.88 178 PHE A N 1
ATOM 1409 C CA . PHE A 1 178 ? -10.560 27.425 5.643 1.00 85.88 178 PHE A CA 1
ATOM 1410 C C . PHE A 1 178 ? -9.547 26.644 6.496 1.00 85.88 178 PHE A C 1
ATOM 1412 O O . PHE A 1 178 ? -8.577 26.099 5.974 1.00 85.88 178 PHE A O 1
ATOM 1419 N N . SER A 1 179 ? -9.802 26.543 7.804 1.00 85.81 179 SER A N 1
ATOM 1420 C CA . SER A 1 179 ? -8.961 25.788 8.741 1.00 85.81 179 SER A CA 1
ATOM 1421 C C . SER A 1 179 ? -8.930 24.296 8.405 1.00 85.81 179 SER A C 1
ATOM 1423 O O . SER A 1 179 ? -7.871 23.670 8.431 1.00 85.81 179 SER A O 1
ATOM 1425 N N . ASP A 1 180 ? -10.075 23.725 8.031 1.00 82.81 180 ASP A N 1
ATOM 1426 C CA . ASP A 1 180 ? -10.154 22.307 7.683 1.00 82.81 180 ASP A CA 1
ATOM 1427 C C . ASP A 1 180 ? -9.603 22.042 6.282 1.00 82.81 180 ASP A C 1
ATOM 1429 O O . ASP A 1 180 ? -8.900 21.051 6.092 1.00 82.81 180 ASP A O 1
ATOM 1433 N N . THR A 1 181 ? -9.775 22.974 5.339 1.00 84.25 181 THR A N 1
ATOM 1434 C CA . THR A 1 181 ? -9.086 22.922 4.041 1.00 84.25 181 THR A CA 1
ATOM 1435 C C . THR A 1 181 ? -7.565 22.888 4.216 1.00 84.25 181 THR A C 1
ATOM 1437 O O . THR A 1 181 ? -6.896 22.074 3.587 1.00 84.25 181 THR A O 1
ATOM 1440 N N . LEU A 1 182 ? -7.004 23.698 5.120 1.00 81.25 182 LEU A N 1
ATOM 1441 C CA . LEU A 1 182 ? -5.573 23.665 5.457 1.00 81.25 182 LEU A CA 1
ATOM 1442 C C . LEU A 1 182 ? -5.123 22.314 6.036 1.00 81.25 182 LEU A C 1
ATOM 1444 O O . LEU A 1 182 ? -4.031 21.841 5.721 1.00 81.25 182 LEU A O 1
ATOM 1448 N N . LYS A 1 183 ? -5.961 21.649 6.838 1.00 78.69 183 LYS A N 1
ATOM 1449 C CA . LYS A 1 183 ? -5.671 20.287 7.324 1.00 78.69 183 LYS A CA 1
ATOM 1450 C C . LYS A 1 183 ? -5.703 19.257 6.192 1.00 78.69 183 LYS A C 1
ATOM 1452 O O . LYS A 1 183 ? -4.853 18.374 6.162 1.00 78.69 183 LYS A O 1
ATOM 1457 N N . VAL A 1 184 ? -6.629 19.383 5.242 1.00 82.31 184 VAL A N 1
ATOM 1458 C CA . VAL A 1 184 ? -6.692 18.515 4.052 1.00 82.31 184 VAL A CA 1
ATOM 1459 C C . VAL A 1 184 ? -5.485 18.742 3.136 1.00 82.31 184 VAL A C 1
ATOM 1461 O O . VAL A 1 184 ? -4.916 17.783 2.608 1.00 82.31 184 VAL A O 1
ATOM 1464 N N . LEU A 1 185 ? -5.022 19.988 3.007 1.00 81.81 185 LEU A N 1
ATOM 1465 C CA . LEU A 1 185 ? -3.785 20.308 2.291 1.00 81.81 185 LEU A CA 1
ATOM 1466 C C . LEU A 1 185 ? -2.574 19.611 2.922 1.00 81.81 185 LEU A C 1
ATOM 1468 O O . LEU A 1 185 ? -1.721 19.122 2.182 1.00 81.81 185 LEU A O 1
ATOM 1472 N N . ASN A 1 186 ? -2.537 19.469 4.254 1.00 73.69 186 ASN A N 1
ATOM 1473 C CA . ASN A 1 186 ? -1.493 18.705 4.944 1.00 73.69 186 ASN A CA 1
ATOM 1474 C C . ASN A 1 186 ? -1.489 17.202 4.577 1.00 73.69 186 ASN A C 1
ATOM 1476 O O . ASN A 1 186 ? -0.449 16.557 4.577 1.00 73.69 186 ASN A O 1
ATOM 1480 N N . LEU A 1 187 ? -2.627 16.609 4.229 1.00 73.88 187 LEU A N 1
ATOM 1481 C CA . LEU A 1 187 ? -2.638 15.231 3.717 1.00 73.88 187 LEU A CA 1
ATOM 1482 C C . LEU A 1 187 ? -2.229 15.185 2.239 1.00 73.88 187 LEU A C 1
ATOM 1484 O O . LEU A 1 187 ? -1.523 14.277 1.801 1.00 73.88 187 LEU A O 1
ATOM 1488 N N . SER A 1 188 ? -2.627 16.210 1.488 1.00 84.38 188 SER A N 1
ATOM 1489 C CA . SER A 1 188 ? -2.439 16.287 0.040 1.00 84.38 188 SER A CA 1
ATOM 1490 C C . SER A 1 188 ? -0.987 16.558 -0.366 1.00 84.38 188 SER A C 1
ATOM 1492 O O . SER A 1 188 ? -0.522 15.999 -1.359 1.00 84.38 188 SER A O 1
ATOM 1494 N N . TYR A 1 189 ? -0.232 17.361 0.399 1.00 84.50 189 TYR A N 1
ATOM 1495 C CA . TYR A 1 189 ? 1.159 17.668 0.032 1.00 84.50 189 TYR A CA 1
ATOM 1496 C C . TYR A 1 189 ? 2.075 16.442 0.083 1.00 84.50 189 TYR A C 1
ATOM 1498 O O . TYR A 1 189 ? 3.049 16.398 -0.664 1.00 84.50 189 TYR A O 1
ATOM 1506 N N . VAL A 1 190 ? 1.772 15.436 0.914 1.00 84.88 190 VAL A N 1
ATOM 1507 C CA . VAL A 1 190 ? 2.541 14.181 0.950 1.00 84.88 190 VAL A CA 1
ATOM 1508 C C . VAL A 1 190 ? 2.424 13.466 -0.394 1.00 84.88 190 VAL A C 1
ATOM 1510 O O . VAL A 1 190 ? 3.438 13.143 -1.008 1.00 84.88 190 VAL A O 1
ATOM 1513 N N . ASN A 1 191 ? 1.199 13.310 -0.900 1.00 85.19 191 ASN A N 1
ATOM 1514 C CA . ASN A 1 191 ? 0.947 12.656 -2.183 1.00 85.19 191 ASN A CA 1
ATOM 1515 C C . ASN A 1 191 ? 1.505 13.459 -3.372 1.00 85.19 191 ASN A C 1
ATOM 1517 O O . ASN A 1 191 ? 2.093 12.897 -4.300 1.00 85.19 191 ASN A O 1
ATOM 1521 N N . ALA A 1 192 ? 1.387 14.790 -3.314 1.00 90.06 192 ALA A N 1
ATOM 1522 C CA . ALA A 1 192 ? 1.999 15.677 -4.301 1.00 90.06 192 ALA A CA 1
ATOM 1523 C C . ALA A 1 192 ? 3.533 15.551 -4.304 1.00 90.06 192 ALA A C 1
ATOM 1525 O O . ALA A 1 192 ? 4.145 15.503 -5.368 1.00 90.06 192 ALA A O 1
ATOM 1526 N N . SER A 1 193 ? 4.151 15.430 -3.124 1.00 90.44 193 SER A N 1
ATOM 1527 C CA . SER A 1 193 ? 5.601 15.246 -2.989 1.00 90.44 193 SER A CA 1
ATOM 1528 C C . SER A 1 193 ? 6.058 13.916 -3.584 1.00 90.44 193 SER A C 1
ATOM 1530 O O . SER A 1 193 ? 7.035 13.901 -4.323 1.00 90.44 193 SER A O 1
ATOM 1532 N N . ILE A 1 194 ? 5.333 12.819 -3.329 1.00 89.56 194 ILE A N 1
ATOM 1533 C CA . ILE A 1 194 ? 5.610 11.500 -3.930 1.00 89.56 194 ILE A CA 1
ATOM 1534 C C . ILE A 1 194 ? 5.607 11.601 -5.459 1.00 89.56 194 ILE A C 1
ATOM 1536 O O . ILE A 1 194 ? 6.565 11.193 -6.113 1.00 89.56 194 ILE A O 1
ATOM 1540 N N . SER A 1 195 ? 4.562 12.212 -6.021 1.00 90.25 195 SER A N 1
ATOM 1541 C CA . SER A 1 195 ? 4.423 12.379 -7.473 1.00 90.25 195 SER A CA 1
ATOM 1542 C C . SER A 1 195 ? 5.562 13.218 -8.061 1.00 90.25 195 SER A C 1
ATOM 1544 O O . SER A 1 195 ? 6.140 12.858 -9.086 1.00 90.25 195 SER A O 1
ATOM 1546 N N . LEU A 1 196 ? 5.940 14.303 -7.375 1.00 94.00 196 LEU A N 1
ATOM 1547 C CA . LEU A 1 196 ? 7.064 15.150 -7.766 1.00 94.00 196 LEU A CA 1
ATOM 1548 C C . LEU A 1 196 ? 8.397 14.389 -7.730 1.00 94.00 196 LEU A C 1
ATOM 1550 O O . LEU A 1 196 ? 9.190 14.509 -8.660 1.00 94.00 196 LEU A O 1
ATOM 1554 N N . TYR A 1 197 ? 8.652 13.598 -6.685 1.00 94.75 197 TYR A N 1
ATOM 1555 C CA . TYR A 1 197 ? 9.882 12.813 -6.555 1.00 94.75 197 TYR A CA 1
ATOM 1556 C C . TYR A 1 197 ? 10.017 11.779 -7.667 1.00 94.75 197 TYR A C 1
ATOM 1558 O O . TYR A 1 197 ? 11.084 11.698 -8.270 1.00 94.75 197 TYR A O 1
ATOM 1566 N N . ILE A 1 198 ? 8.933 11.074 -8.000 1.00 91.25 198 ILE A N 1
ATOM 1567 C CA . ILE A 1 198 ? 8.903 10.126 -9.121 1.00 91.25 198 ILE A CA 1
ATOM 1568 C C . ILE A 1 198 ? 9.192 10.848 -10.444 1.00 91.25 198 ILE A C 1
ATOM 1570 O O . ILE A 1 198 ? 10.031 10.395 -11.221 1.00 91.25 198 ILE A O 1
ATOM 1574 N N . ALA A 1 199 ? 8.537 11.986 -10.700 1.00 92.38 199 ALA A N 1
ATOM 1575 C CA . ALA A 1 199 ? 8.726 12.746 -11.935 1.00 92.38 199 ALA A CA 1
ATOM 1576 C C . ALA A 1 199 ? 10.173 13.245 -12.093 1.00 92.38 199 ALA A C 1
ATOM 1578 O O . ALA A 1 199 ? 10.803 13.025 -13.129 1.00 92.38 199 ALA A O 1
ATOM 1579 N N . VAL A 1 200 ? 10.727 13.860 -11.044 1.00 95.50 200 VAL A N 1
ATOM 1580 C CA . VAL A 1 200 ? 12.112 14.355 -11.035 1.00 95.50 200 VAL A CA 1
ATOM 1581 C C . VAL A 1 200 ? 13.109 13.197 -11.126 1.00 95.50 200 VAL A C 1
ATOM 1583 O O . VAL A 1 200 ? 14.072 13.277 -11.887 1.00 95.50 200 VAL A O 1
ATOM 1586 N N . GLY A 1 201 ? 12.875 12.102 -10.400 1.00 93.44 201 GLY A N 1
ATOM 1587 C CA . GLY A 1 201 ? 13.716 10.909 -10.438 1.00 93.44 201 GLY A CA 1
ATOM 1588 C C . GLY A 1 201 ? 13.773 10.284 -11.833 1.00 93.44 201 GLY A C 1
ATOM 1589 O O . GLY A 1 201 ? 14.861 10.000 -12.338 1.00 93.44 201 GLY A O 1
ATOM 1590 N N . ASN A 1 202 ? 12.620 10.154 -12.497 1.00 91.69 202 ASN A N 1
ATOM 1591 C CA . ASN A 1 202 ? 12.534 9.677 -13.878 1.00 91.69 202 ASN A CA 1
ATOM 1592 C C . ASN A 1 202 ? 13.268 10.609 -14.845 1.00 91.69 202 ASN A C 1
ATOM 1594 O O . ASN A 1 202 ? 14.041 10.133 -15.673 1.00 91.69 202 ASN A O 1
ATOM 1598 N N . MET A 1 203 ? 13.085 11.927 -14.713 1.00 92.81 203 MET A N 1
ATOM 1599 C CA . MET A 1 203 ? 13.787 12.910 -15.541 1.00 92.81 203 MET A CA 1
ATOM 1600 C C . MET A 1 203 ? 15.312 12.781 -15.404 1.00 92.81 203 MET A C 1
ATOM 1602 O O . MET A 1 203 ? 16.020 12.746 -16.411 1.00 92.81 203 MET A O 1
ATOM 1606 N N . ILE A 1 204 ? 15.824 12.665 -14.173 1.00 93.88 204 ILE A N 1
ATOM 1607 C CA . ILE A 1 204 ? 17.261 12.499 -13.908 1.00 93.88 204 ILE A CA 1
ATOM 1608 C C . ILE A 1 204 ? 17.785 11.210 -14.541 1.00 93.88 204 ILE A C 1
ATOM 1610 O O . ILE A 1 204 ? 18.814 11.246 -15.219 1.00 93.88 204 ILE A O 1
ATOM 1614 N N . LEU A 1 205 ? 17.088 10.087 -14.348 1.00 90.38 205 LEU A N 1
ATOM 1615 C CA . LEU A 1 205 ? 17.500 8.808 -14.920 1.00 90.38 205 LEU A CA 1
ATOM 1616 C C . LEU A 1 205 ? 17.498 8.844 -16.444 1.00 90.38 205 LEU A C 1
ATOM 1618 O O . LEU A 1 205 ? 18.486 8.431 -17.038 1.00 90.38 205 LEU A O 1
ATOM 1622 N N . VAL A 1 206 ? 16.454 9.387 -17.072 1.00 90.19 206 VAL A N 1
ATOM 1623 C CA . VAL A 1 206 ? 16.374 9.522 -18.533 1.00 90.19 206 VAL A CA 1
ATOM 1624 C C . VAL A 1 206 ? 17.534 10.360 -19.073 1.00 90.19 206 VAL A C 1
ATOM 1626 O O . VAL A 1 206 ? 18.227 9.921 -19.990 1.00 90.19 206 VAL A O 1
ATOM 1629 N N . ILE A 1 207 ? 17.806 11.528 -18.480 1.00 90.69 207 ILE A N 1
ATOM 1630 C CA . ILE A 1 207 ? 18.923 12.390 -18.901 1.00 90.69 207 ILE A CA 1
ATOM 1631 C C . ILE A 1 207 ? 20.266 11.677 -18.719 1.00 90.69 207 ILE A C 1
ATOM 1633 O O . ILE A 1 207 ? 21.121 11.735 -19.60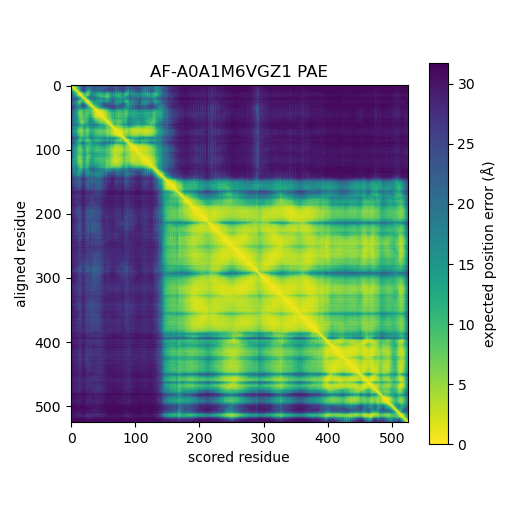5 1.00 90.69 207 ILE A O 1
ATOM 1637 N N . TYR A 1 208 ? 20.469 11.006 -17.582 1.00 90.38 208 TYR A N 1
ATOM 1638 C CA . TYR A 1 208 ? 21.688 10.247 -17.317 1.00 90.38 208 TYR A CA 1
ATOM 1639 C C . TYR A 1 208 ? 21.888 9.132 -18.349 1.00 90.38 208 TYR A C 1
ATOM 1641 O O . TYR A 1 208 ? 22.990 8.961 -18.871 1.00 90.38 208 TYR A O 1
ATOM 1649 N N . PHE A 1 209 ? 20.823 8.403 -18.670 1.00 87.62 209 PHE A N 1
ATOM 1650 C CA . PHE A 1 209 ? 20.874 7.274 -19.585 1.00 87.62 209 PHE A CA 1
ATOM 1651 C C . PHE A 1 209 ? 21.177 7.715 -21.019 1.00 87.62 209 PHE A C 1
ATOM 1653 O O . PHE A 1 209 ? 22.094 7.179 -21.638 1.00 87.62 209 PHE A O 1
ATOM 1660 N N . LEU A 1 210 ? 20.492 8.759 -21.504 1.00 87.62 210 LEU A N 1
ATOM 1661 C CA . LEU A 1 210 ? 20.723 9.331 -22.835 1.00 87.62 210 LEU A CA 1
ATOM 1662 C C . LEU A 1 210 ? 22.159 9.845 -23.002 1.00 87.62 210 LEU A C 1
ATOM 1664 O O . LEU A 1 210 ? 22.755 9.666 -24.061 1.00 87.62 210 LEU A O 1
ATOM 1668 N N . ARG A 1 211 ? 22.737 10.453 -21.957 1.00 88.38 211 ARG A N 1
ATOM 1669 C CA . ARG A 1 211 ? 24.109 10.987 -22.002 1.00 88.38 211 ARG A CA 1
ATOM 1670 C C . ARG A 1 211 ? 25.195 9.913 -22.009 1.00 88.38 211 ARG A C 1
ATOM 1672 O O . ARG A 1 211 ? 26.234 10.141 -22.615 1.00 88.38 211 ARG A O 1
ATOM 1679 N N . ASN A 1 212 ? 24.993 8.793 -21.313 1.00 88.38 212 ASN A N 1
ATOM 1680 C CA . ASN A 1 212 ? 26.046 7.786 -21.119 1.00 88.38 212 ASN A CA 1
ATOM 1681 C C . ASN A 1 212 ? 25.921 6.568 -22.042 1.00 88.38 212 ASN A C 1
ATOM 1683 O O . ASN A 1 212 ? 26.930 5.922 -22.311 1.00 88.38 212 ASN A O 1
ATOM 1687 N N . PHE A 1 213 ? 24.712 6.239 -22.506 1.00 84.50 213 PHE A N 1
ATOM 1688 C CA . PHE A 1 213 ? 24.443 4.991 -23.232 1.00 84.50 213 PHE A CA 1
ATOM 1689 C C . PHE A 1 213 ? 23.799 5.188 -24.612 1.00 84.50 213 PHE A C 1
ATOM 1691 O O . PHE A 1 213 ? 23.644 4.213 -25.341 1.00 84.50 213 PHE A O 1
ATOM 1698 N N . GLY A 1 214 ? 23.472 6.426 -25.000 1.00 78.19 214 GLY A N 1
ATOM 1699 C CA . GLY A 1 214 ? 22.905 6.737 -26.316 1.00 78.19 214 GLY A CA 1
ATOM 1700 C C . GLY A 1 214 ? 21.414 6.402 -26.453 1.00 78.19 214 GLY A C 1
ATOM 1701 O O . GLY A 1 214 ? 20.739 6.070 -25.477 1.00 78.19 214 GLY A O 1
ATOM 1702 N N . GLN A 1 215 ? 20.883 6.538 -27.672 1.00 78.06 215 GLN A N 1
ATOM 1703 C CA . GLN A 1 215 ? 19.448 6.372 -27.955 1.00 78.06 215 GLN A CA 1
ATOM 1704 C C . GLN A 1 215 ? 19.018 4.903 -28.103 1.00 78.06 215 GLN A C 1
ATOM 1706 O O . GLN A 1 215 ? 17.869 4.580 -27.811 1.00 78.06 215 GLN A O 1
ATOM 1711 N N . ASP A 1 216 ? 19.936 4.002 -28.455 1.00 74.38 216 ASP A N 1
ATOM 1712 C CA . ASP A 1 216 ? 19.624 2.599 -28.775 1.00 74.38 216 ASP A CA 1
ATOM 1713 C C . ASP A 1 216 ? 19.030 1.820 -27.588 1.00 74.38 216 ASP A C 1
ATOM 1715 O O . ASP A 1 216 ? 18.190 0.939 -27.758 1.00 74.38 216 ASP A O 1
ATOM 1719 N N . TYR A 1 217 ? 19.417 2.176 -26.357 1.00 73.75 217 TYR A N 1
ATOM 1720 C CA . TYR A 1 217 ? 18.920 1.533 -25.134 1.00 73.75 217 TYR A CA 1
ATOM 1721 C C . TYR A 1 217 ? 17.718 2.250 -24.499 1.00 73.75 217 TYR A C 1
ATOM 1723 O O . TYR A 1 217 ? 17.176 1.784 -23.491 1.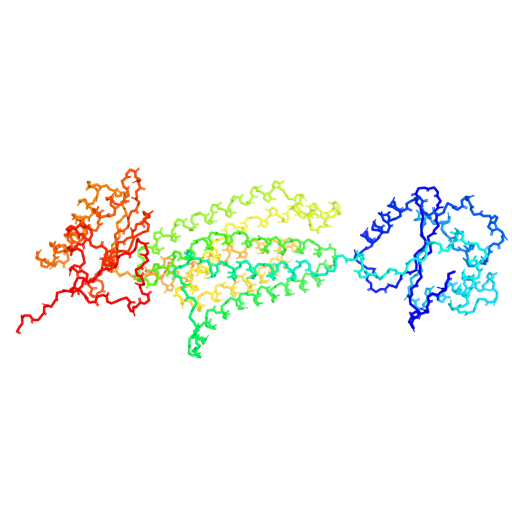00 73.75 217 TYR A O 1
ATOM 1731 N N . PHE A 1 218 ? 17.279 3.375 -25.067 1.00 79.81 218 PHE A N 1
ATOM 1732 C CA . PHE A 1 218 ? 16.156 4.150 -24.542 1.00 79.81 218 PHE A CA 1
ATOM 1733 C C . PHE A 1 218 ? 14.830 3.361 -24.491 1.00 79.81 218 PHE A C 1
ATOM 1735 O O . PHE A 1 218 ? 14.150 3.445 -23.462 1.00 79.81 218 PHE A O 1
ATOM 1742 N N . PRO A 1 219 ? 14.471 2.529 -25.496 1.00 78.88 219 PRO A N 1
ATOM 1743 C CA . PRO A 1 219 ? 13.263 1.702 -25.427 1.00 78.88 219 PRO A CA 1
ATOM 1744 C C . PRO A 1 219 ? 13.254 0.743 -24.228 1.00 78.88 219 PRO A C 1
ATOM 1746 O O . PRO A 1 219 ? 12.225 0.571 -23.576 1.00 78.88 219 PRO A O 1
ATOM 1749 N N . VAL A 1 220 ? 14.414 0.169 -23.881 1.00 80.25 220 VAL A N 1
ATOM 1750 C CA . VAL A 1 220 ? 14.549 -0.745 -22.734 1.00 80.25 220 VAL A CA 1
ATOM 1751 C C . VAL A 1 220 ? 14.339 0.005 -21.421 1.00 80.25 220 VAL A C 1
ATOM 1753 O O . VAL A 1 220 ? 13.595 -0.465 -20.562 1.00 80.25 220 VAL A O 1
ATOM 1756 N N . LEU A 1 221 ? 14.938 1.192 -21.268 1.00 84.31 221 LEU A N 1
ATOM 1757 C CA . LEU A 1 221 ? 14.719 2.031 -20.088 1.00 84.31 221 LEU A CA 1
ATOM 1758 C C . LEU A 1 221 ? 13.242 2.415 -19.935 1.00 84.31 221 LEU A C 1
ATOM 1760 O O . LEU A 1 221 ? 12.698 2.307 -18.836 1.00 84.31 221 LEU A O 1
ATOM 1764 N N . SER A 1 222 ? 12.595 2.835 -21.025 1.00 83.19 222 SER A N 1
ATOM 1765 C CA . SER A 1 222 ? 11.176 3.195 -21.011 1.00 83.19 222 SER A CA 1
ATOM 1766 C C . SER A 1 222 ? 10.312 2.014 -20.572 1.00 83.19 222 SER A C 1
ATOM 1768 O O . SER A 1 222 ? 9.474 2.179 -19.691 1.00 83.19 222 SER A O 1
ATOM 1770 N N . ALA A 1 223 ? 10.563 0.813 -21.104 1.00 83.50 223 ALA A N 1
ATOM 1771 C CA . ALA A 1 223 ? 9.841 -0.393 -20.705 1.00 83.50 223 ALA A CA 1
ATOM 1772 C C . ALA A 1 223 ? 9.996 -0.692 -19.204 1.00 83.50 223 ALA A C 1
ATOM 1774 O O . ALA A 1 223 ? 9.021 -1.018 -18.531 1.00 83.50 223 ALA A O 1
ATOM 1775 N N . VAL A 1 224 ? 11.198 -0.530 -18.641 1.00 85.25 224 VAL A N 1
ATOM 1776 C CA . VAL A 1 224 ? 11.435 -0.740 -17.203 1.00 85.25 224 VAL A CA 1
ATOM 1777 C C . VAL A 1 224 ? 10.703 0.288 -16.346 1.00 85.25 224 VAL A C 1
ATOM 1779 O O . VAL A 1 224 ? 10.053 -0.092 -15.371 1.00 85.25 224 VAL A O 1
ATOM 1782 N N . ILE A 1 225 ? 10.773 1.573 -16.702 1.00 86.94 225 ILE A N 1
ATOM 1783 C CA . ILE A 1 225 ? 10.050 2.632 -15.984 1.00 86.94 225 ILE A CA 1
ATOM 1784 C C . ILE A 1 225 ? 8.544 2.350 -16.023 1.00 86.94 225 ILE A C 1
ATOM 1786 O O . ILE A 1 225 ? 7.884 2.410 -14.986 1.00 86.94 225 ILE A O 1
ATOM 1790 N N . SER A 1 226 ? 8.005 1.965 -17.181 1.00 85.62 226 SER A N 1
ATOM 1791 C CA . SER A 1 226 ? 6.595 1.597 -17.320 1.00 85.62 226 SER A CA 1
ATOM 1792 C C . SER A 1 226 ? 6.220 0.364 -16.493 1.00 85.62 226 SER A C 1
ATOM 1794 O O . SER A 1 226 ? 5.146 0.337 -15.902 1.00 85.62 226 SER A O 1
ATOM 1796 N N . ILE A 1 227 ? 7.100 -0.632 -16.363 1.00 86.06 227 ILE A N 1
ATOM 1797 C CA . ILE A 1 227 ? 6.879 -1.780 -15.468 1.00 86.06 227 ILE A CA 1
ATOM 1798 C C . ILE A 1 227 ? 6.796 -1.336 -14.003 1.00 86.06 227 ILE A C 1
ATOM 1800 O O . ILE A 1 227 ? 5.910 -1.786 -13.278 1.00 86.06 227 ILE A O 1
ATOM 1804 N N . PHE A 1 228 ? 7.678 -0.437 -13.558 1.00 85.06 228 PHE A N 1
ATOM 1805 C CA . PHE A 1 228 ? 7.591 0.128 -12.208 1.00 85.06 228 PHE A CA 1
ATOM 1806 C C . PHE A 1 228 ? 6.325 0.971 -12.010 1.00 85.06 228 PHE A C 1
ATOM 1808 O O . PHE A 1 228 ? 5.765 0.965 -10.919 1.00 85.06 228 PHE A O 1
ATOM 1815 N N . GLN A 1 229 ? 5.829 1.646 -13.047 1.00 84.31 229 GLN A N 1
ATOM 1816 C CA . GLN A 1 229 ? 4.538 2.337 -12.990 1.00 84.31 229 GLN A CA 1
ATOM 1817 C C . GLN A 1 229 ? 3.367 1.349 -12.900 1.00 84.31 229 GLN A C 1
ATOM 1819 O O . GLN A 1 229 ? 2.477 1.537 -12.075 1.00 84.31 229 GLN A O 1
ATOM 1824 N N . LEU A 1 230 ? 3.398 0.250 -13.662 1.00 83.56 230 LEU A N 1
ATOM 1825 C CA . LEU A 1 230 ? 2.421 -0.842 -13.552 1.00 83.56 230 LEU A CA 1
ATOM 1826 C C . LEU A 1 230 ? 2.462 -1.533 -12.182 1.00 83.56 230 LEU A C 1
ATOM 1828 O O . LEU A 1 230 ? 1.459 -2.099 -11.748 1.00 83.56 230 LEU A O 1
ATOM 1832 N N . ALA A 1 231 ? 3.573 -1.430 -11.445 1.00 84.06 231 ALA A N 1
ATOM 1833 C CA . ALA A 1 231 ? 3.647 -1.899 -10.065 1.00 84.06 231 ALA A CA 1
ATOM 1834 C C . ALA A 1 231 ? 2.677 -1.157 -9.124 1.00 84.06 231 ALA A C 1
ATOM 1836 O O . ALA A 1 231 ? 2.460 -1.623 -8.007 1.00 84.06 231 ALA A O 1
ATOM 1837 N N . VAL A 1 232 ? 2.007 -0.083 -9.568 1.00 84.12 232 VAL A N 1
ATOM 1838 C CA . VAL A 1 232 ? 0.850 0.494 -8.866 1.00 84.12 232 VAL A CA 1
ATOM 1839 C C . VAL A 1 232 ? -0.253 -0.540 -8.617 1.00 84.12 232 VAL A C 1
ATOM 1841 O O . VAL A 1 232 ? -0.947 -0.446 -7.610 1.00 84.12 232 VAL A O 1
ATOM 1844 N N . CYS A 1 233 ? -0.379 -1.591 -9.434 1.00 85.50 233 CYS A N 1
ATOM 1845 C CA . CYS A 1 233 ? -1.300 -2.700 -9.162 1.00 85.50 233 CYS A CA 1
ATOM 1846 C C . CYS A 1 233 ? -0.985 -3.421 -7.835 1.00 85.50 233 CYS A C 1
ATOM 1848 O O . CYS A 1 233 ? -1.886 -3.962 -7.195 1.00 85.50 233 CYS A O 1
ATOM 1850 N N . LEU A 1 234 ? 0.271 -3.383 -7.369 1.00 87.81 234 LEU A N 1
ATOM 1851 C CA . LEU A 1 234 ? 0.669 -3.910 -6.058 1.00 87.81 234 LEU A CA 1
ATOM 1852 C C . LEU A 1 234 ? 0.135 -3.065 -4.893 1.00 87.81 234 LEU A C 1
ATOM 1854 O O . LEU A 1 234 ? 0.014 -3.582 -3.782 1.00 87.81 234 LEU A O 1
ATOM 1858 N N . SER A 1 235 ? -0.257 -1.808 -5.138 1.00 86.62 235 SER A N 1
ATOM 1859 C CA . SER A 1 235 ? -0.932 -0.967 -4.140 1.00 86.62 235 SER A CA 1
ATOM 1860 C C . SER A 1 235 ? -2.351 -1.454 -3.804 1.00 86.62 235 SER A C 1
ATOM 1862 O O . SER A 1 235 ? -2.975 -0.935 -2.887 1.00 86.62 235 SER A O 1
ATOM 1864 N N . GLY A 1 236 ? -2.868 -2.502 -4.457 1.00 89.50 236 GLY A N 1
ATOM 1865 C CA . GLY A 1 236 ? -4.165 -3.087 -4.104 1.00 89.50 236 GLY A CA 1
ATOM 1866 C C . GLY A 1 236 ? -4.267 -3.503 -2.628 1.00 89.50 236 GLY A C 1
ATOM 1867 O O . GLY A 1 236 ? -5.290 -3.257 -1.989 1.00 89.50 236 GLY A O 1
ATOM 1868 N N . VAL A 1 237 ? -3.192 -4.059 -2.051 1.00 91.44 237 VAL A N 1
ATOM 1869 C CA . VAL A 1 237 ? -3.157 -4.438 -0.622 1.00 91.44 237 VAL A CA 1
ATOM 1870 C C . VAL A 1 237 ? -3.193 -3.203 0.277 1.00 91.44 237 VAL A C 1
ATOM 1872 O O . VAL A 1 237 ? -3.907 -3.186 1.279 1.00 91.44 237 VAL A O 1
ATOM 1875 N N . GLU A 1 238 ? -2.457 -2.158 -0.103 1.00 90.25 238 GLU A N 1
ATOM 1876 C CA . GLU A 1 238 ? -2.476 -0.856 0.563 1.00 90.25 238 GLU A CA 1
ATOM 1877 C C . GLU A 1 238 ? -3.900 -0.282 0.570 1.00 90.25 238 GLU A C 1
ATOM 1879 O O . GLU A 1 238 ? -4.443 -0.006 1.638 1.00 90.25 238 GLU A O 1
ATOM 1884 N N . LYS A 1 239 ? -4.543 -0.190 -0.600 1.00 89.31 239 LYS A N 1
ATOM 1885 C CA . LYS A 1 239 ? -5.884 0.394 -0.751 1.00 89.31 239 LYS A CA 1
ATOM 1886 C C . LYS A 1 239 ? -6.982 -0.390 -0.043 1.00 89.31 239 LYS A C 1
ATOM 1888 O O . LYS A 1 239 ? -7.922 0.215 0.462 1.00 89.31 239 LYS A O 1
ATOM 1893 N N . ALA A 1 240 ? -6.851 -1.712 0.055 1.00 90.31 240 ALA A N 1
ATOM 1894 C CA . ALA A 1 240 ? -7.768 -2.536 0.841 1.00 90.31 240 ALA A CA 1
ATOM 1895 C C . ALA A 1 240 ? -7.585 -2.337 2.357 1.00 90.31 240 ALA A C 1
ATOM 1897 O O . ALA A 1 240 ? -8.552 -2.367 3.118 1.00 90.31 240 ALA A O 1
ATOM 1898 N N . THR A 1 241 ? -6.345 -2.122 2.797 1.00 91.88 241 THR A N 1
ATOM 1899 C CA . THR A 1 241 ? -5.985 -1.997 4.217 1.00 91.88 241 THR A CA 1
ATOM 1900 C C . THR A 1 241 ? -6.252 -0.589 4.760 1.00 91.88 241 THR A C 1
ATOM 1902 O O . THR A 1 241 ? -6.638 -0.426 5.919 1.00 91.88 241 THR A O 1
ATOM 1905 N N . GLU A 1 242 ? -6.098 0.430 3.915 1.00 89.12 242 GLU A N 1
ATOM 1906 C CA . GLU A 1 242 ? -6.224 1.851 4.239 1.00 89.12 242 GLU A CA 1
ATOM 1907 C C . GLU A 1 242 ? -7.493 2.245 5.022 1.00 89.12 242 GLU A C 1
ATOM 1909 O O . GLU A 1 242 ? -7.358 2.843 6.097 1.00 89.12 242 GLU A O 1
ATOM 1914 N N . PRO A 1 243 ? -8.720 1.910 4.577 1.00 88.44 243 PRO A N 1
ATOM 1915 C CA . PRO A 1 243 ? -9.932 2.281 5.307 1.00 88.44 243 PRO A CA 1
ATOM 1916 C C . PRO A 1 243 ? -10.028 1.601 6.676 1.00 88.44 243 PRO A C 1
ATOM 1918 O O . PRO A 1 243 ? -10.473 2.229 7.636 1.00 88.44 243 PRO A O 1
ATOM 1921 N N . LEU A 1 244 ? -9.575 0.348 6.794 1.00 87.19 244 LEU A N 1
ATOM 1922 C CA . LEU A 1 244 ? -9.600 -0.375 8.063 1.00 87.19 244 LEU A CA 1
ATOM 1923 C C . LEU A 1 244 ? -8.668 0.300 9.068 1.00 87.19 244 LEU A C 1
ATOM 1925 O O . LEU A 1 244 ? -9.109 0.688 10.146 1.00 87.19 244 LEU A O 1
ATOM 1929 N N . VAL A 1 245 ? -7.405 0.531 8.700 1.00 89.06 245 VAL A N 1
ATOM 1930 C CA . VAL A 1 245 ? -6.436 1.160 9.610 1.00 89.06 245 VAL A CA 1
ATOM 1931 C C . VAL A 1 245 ? -6.885 2.569 10.013 1.00 89.06 245 VAL A C 1
ATOM 1933 O O . VAL A 1 245 ? -6.746 2.925 11.180 1.00 89.06 245 VAL A O 1
ATOM 1936 N N . ASN A 1 246 ? -7.503 3.337 9.109 1.00 86.25 246 ASN A N 1
ATOM 1937 C CA . ASN A 1 246 ? -8.092 4.639 9.440 1.00 86.25 246 ASN A CA 1
ATOM 1938 C C . ASN A 1 246 ? -9.190 4.551 10.514 1.00 86.25 246 AS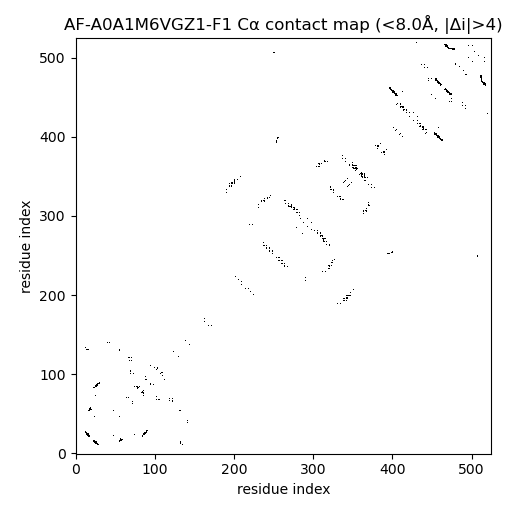N A C 1
ATOM 1940 O O . ASN A 1 246 ? -9.227 5.393 11.411 1.00 86.25 246 ASN A O 1
ATOM 1944 N N . ILE A 1 247 ? -10.055 3.530 10.467 1.00 83.88 247 ILE A N 1
ATOM 1945 C CA . ILE A 1 247 ? -11.083 3.310 11.498 1.00 83.88 247 ILE A CA 1
ATOM 1946 C C . ILE A 1 247 ? -10.425 3.025 12.855 1.00 83.88 247 ILE A C 1
ATOM 1948 O O . ILE A 1 247 ? -10.767 3.662 13.852 1.00 83.88 247 ILE A O 1
ATOM 1952 N N . TYR A 1 248 ? -9.456 2.107 12.904 1.00 85.69 248 TYR A N 1
ATOM 1953 C CA . TYR A 1 248 ? -8.777 1.752 14.154 1.00 85.69 248 TYR A CA 1
ATOM 1954 C C . TYR A 1 248 ? -7.937 2.907 14.720 1.00 85.69 248 TYR A C 1
ATOM 1956 O O . TYR A 1 248 ? -7.958 3.140 15.929 1.00 85.69 248 TYR A O 1
ATOM 1964 N N . LEU A 1 249 ? -7.258 3.684 13.870 1.00 84.12 249 LEU A N 1
ATOM 1965 C CA . LEU A 1 249 ? -6.536 4.887 14.296 1.00 84.12 249 LEU A CA 1
ATOM 1966 C C . LEU A 1 249 ? -7.485 5.973 14.809 1.00 84.12 249 LEU A C 1
ATOM 1968 O O . LEU A 1 249 ? -7.209 6.564 15.851 1.00 84.12 249 LEU A O 1
ATOM 1972 N N . GLY A 1 250 ? -8.619 6.196 14.136 1.00 80.69 250 GLY A N 1
ATOM 1973 C CA . GLY A 1 250 ? -9.646 7.139 14.589 1.00 80.69 250 GLY A CA 1
ATOM 1974 C C . GLY A 1 250 ? -10.218 6.786 15.965 1.00 80.69 250 GLY A C 1
ATOM 1975 O O . GLY A 1 250 ? -10.628 7.664 16.719 1.00 80.69 250 GLY A O 1
ATOM 1976 N N . GLU A 1 251 ? -10.187 5.506 16.328 1.00 77.44 251 GLU A N 1
ATOM 1977 C CA . GLU A 1 251 ? -10.592 5.015 17.645 1.00 77.44 251 GLU A CA 1
ATOM 1978 C C . GLU A 1 251 ? -9.484 5.008 18.693 1.00 77.44 251 GLU A C 1
ATOM 1980 O O . GLU A 1 251 ? -9.762 4.722 19.858 1.00 77.44 251 GLU A O 1
ATOM 1985 N N . ASN A 1 252 ? -8.244 5.306 18.303 1.00 80.25 252 ASN A N 1
ATOM 1986 C CA . ASN A 1 252 ? -7.048 5.037 19.098 1.00 80.25 252 ASN A CA 1
ATOM 1987 C C . ASN A 1 252 ? -6.886 3.546 19.470 1.00 80.25 252 ASN A C 1
ATOM 1989 O O . ASN A 1 252 ? -6.232 3.235 20.465 1.00 80.25 252 ASN A O 1
ATOM 1993 N N . ASN A 1 253 ? -7.466 2.624 18.692 1.00 82.56 253 ASN A N 1
ATOM 1994 C CA . ASN A 1 253 ? -7.342 1.179 18.880 1.00 82.56 253 ASN A CA 1
ATOM 1995 C C . ASN A 1 253 ? -6.085 0.657 18.177 1.00 82.56 253 ASN A C 1
ATOM 1997 O O . ASN A 1 253 ? -6.131 0.159 17.050 1.00 82.56 253 ASN A O 1
ATOM 2001 N N . PHE A 1 254 ? -4.942 0.780 18.844 1.00 84.00 254 PHE A N 1
ATOM 2002 C CA . PHE A 1 254 ? -3.684 0.363 18.241 1.00 84.00 254 PHE A CA 1
ATOM 2003 C C . PHE A 1 254 ? -3.478 -1.158 18.186 1.00 84.00 254 PHE A C 1
ATOM 2005 O O . PHE A 1 254 ? -2.728 -1.627 17.330 1.00 84.00 254 PHE A O 1
ATOM 2012 N N . ASP A 1 255 ? -4.148 -1.930 19.044 1.00 83.44 255 ASP A N 1
ATOM 2013 C CA . ASP A 1 255 ? -4.114 -3.394 18.966 1.00 83.44 255 ASP A CA 1
ATOM 2014 C C . ASP A 1 255 ? -4.737 -3.873 17.645 1.00 83.44 255 ASP A C 1
ATOM 2016 O O . ASP A 1 255 ? -4.123 -4.632 16.893 1.00 83.44 255 ASP A O 1
ATOM 2020 N N . GLY A 1 256 ? -5.886 -3.306 17.272 1.00 84.62 256 GLY A N 1
ATOM 2021 C CA . GLY A 1 256 ? -6.517 -3.573 15.983 1.00 84.62 256 GLY A CA 1
ATOM 2022 C C . GLY A 1 256 ? -5.680 -3.128 14.776 1.00 84.62 256 GLY A C 1
ATOM 2023 O O . GLY A 1 256 ? -5.586 -3.852 13.783 1.00 84.62 256 GLY A O 1
ATOM 2024 N N . VAL A 1 257 ? -4.960 -2.002 14.878 1.00 89.00 257 VAL A N 1
ATOM 2025 C CA . VAL A 1 257 ? -3.966 -1.603 13.859 1.00 89.00 257 VAL A CA 1
ATOM 2026 C C . VAL A 1 257 ? -2.903 -2.690 13.676 1.00 89.00 257 VAL A C 1
ATOM 2028 O O . VAL A 1 257 ? -2.588 -3.060 12.545 1.00 89.00 257 VAL A O 1
ATOM 2031 N N . ILE A 1 258 ? -2.361 -3.237 14.769 1.00 87.50 258 ILE A N 1
ATOM 2032 C CA . ILE A 1 258 ? -1.358 -4.309 14.719 1.00 87.50 258 ILE A CA 1
ATOM 2033 C C . ILE A 1 258 ? -1.954 -5.589 14.115 1.00 87.50 258 ILE A C 1
ATOM 2035 O O . ILE A 1 258 ? -1.295 -6.229 13.286 1.00 87.50 258 ILE A O 1
ATOM 2039 N N . LYS A 1 259 ? -3.184 -5.951 14.505 1.00 86.81 259 LYS A N 1
ATOM 2040 C CA . LYS A 1 259 ? -3.914 -7.119 13.986 1.00 86.81 259 LYS A CA 1
ATOM 2041 C C . LYS A 1 259 ? -4.125 -7.058 12.475 1.00 86.81 259 LYS A C 1
ATOM 2043 O O . LYS A 1 259 ? -4.086 -8.104 11.838 1.00 86.81 259 LYS A O 1
ATOM 2048 N N . ILE A 1 260 ? -4.278 -5.866 11.896 1.00 90.31 260 ILE A N 1
ATOM 2049 C CA . ILE A 1 260 ? -4.445 -5.686 10.445 1.00 90.31 260 ILE A CA 1
ATOM 2050 C C . ILE A 1 260 ? -3.104 -5.564 9.720 1.00 90.31 260 ILE A C 1
ATOM 2052 O O . ILE A 1 260 ? -2.882 -6.211 8.697 1.00 90.31 260 ILE A O 1
ATOM 2056 N N . MET A 1 261 ? -2.182 -4.757 10.244 1.00 92.31 261 MET A N 1
ATOM 2057 C CA . MET A 1 261 ? -0.929 -4.453 9.550 1.00 92.31 261 MET A CA 1
ATOM 2058 C C . MET A 1 261 ? -0.007 -5.672 9.428 1.00 92.31 261 MET A C 1
ATOM 2060 O O . MET A 1 261 ? 0.678 -5.822 8.416 1.00 92.31 261 MET A O 1
ATOM 2064 N N . LYS A 1 262 ? 0.008 -6.567 10.427 1.00 90.69 262 LYS A N 1
ATOM 2065 C CA . LYS A 1 262 ? 0.802 -7.808 10.386 1.00 90.69 262 LYS A CA 1
ATOM 2066 C C . LYS A 1 262 ? 0.416 -8.722 9.209 1.00 90.69 262 LYS A C 1
ATOM 2068 O O . LYS A 1 262 ? 1.296 -9.015 8.398 1.00 90.69 262 LYS A O 1
ATOM 2073 N N . PRO A 1 263 ? -0.845 -9.179 9.075 1.00 92.31 263 PRO A N 1
ATOM 2074 C CA . PRO A 1 263 ? -1.249 -9.991 7.934 1.00 92.31 263 PRO A CA 1
ATOM 2075 C C . PRO A 1 263 ? -1.179 -9.207 6.622 1.00 92.31 263 PRO A C 1
ATOM 2077 O O . PRO A 1 263 ? -0.752 -9.785 5.628 1.00 92.31 263 PRO A O 1
ATOM 2080 N N . ALA A 1 264 ? -1.491 -7.904 6.606 1.00 94.75 264 ALA A N 1
ATOM 2081 C CA . ALA A 1 264 ? -1.353 -7.087 5.399 1.00 94.75 264 ALA A CA 1
ATOM 2082 C C . ALA A 1 264 ? 0.089 -7.084 4.864 1.00 94.75 264 ALA A C 1
ATOM 2084 O O . ALA A 1 264 ? 0.293 -7.239 3.663 1.00 94.75 264 ALA A O 1
ATOM 2085 N N . ALA A 1 265 ? 1.098 -6.999 5.739 1.00 94.50 265 ALA A N 1
ATOM 2086 C CA . ALA A 1 265 ? 2.502 -7.078 5.335 1.00 94.50 265 ALA A CA 1
ATOM 2087 C C . ALA A 1 265 ? 2.871 -8.458 4.766 1.00 94.50 265 ALA A C 1
ATOM 2089 O O . ALA A 1 265 ? 3.586 -8.543 3.768 1.00 94.50 265 ALA A O 1
ATOM 2090 N N . ILE A 1 266 ? 2.353 -9.540 5.359 1.00 94.88 266 ILE A N 1
ATOM 2091 C CA . ILE A 1 266 ? 2.561 -10.906 4.853 1.00 94.88 266 ILE A CA 1
ATOM 2092 C C . ILE A 1 266 ? 1.914 -11.067 3.471 1.00 94.88 266 ILE A C 1
ATOM 2094 O O . ILE A 1 266 ? 2.556 -11.570 2.550 1.00 94.88 266 ILE A O 1
ATOM 2098 N N . VAL A 1 267 ? 0.672 -10.602 3.306 1.00 95.56 267 VAL A N 1
ATOM 2099 C CA . VAL A 1 267 ? -0.053 -10.650 2.029 1.00 95.56 267 VAL A CA 1
ATOM 2100 C C . VAL A 1 267 ? 0.639 -9.786 0.977 1.00 95.56 267 VAL A C 1
ATOM 2102 O O . VAL A 1 267 ? 0.803 -10.245 -0.147 1.00 95.56 267 VAL A O 1
ATOM 2105 N N . ALA A 1 268 ? 1.112 -8.586 1.324 1.00 94.75 268 ALA A N 1
ATOM 2106 C CA . ALA A 1 268 ? 1.864 -7.722 0.413 1.00 94.75 268 ALA A CA 1
ATOM 2107 C C . ALA A 1 268 ? 3.161 -8.391 -0.069 1.00 94.75 268 ALA A C 1
ATOM 2109 O O . ALA A 1 268 ? 3.440 -8.400 -1.268 1.00 94.75 268 ALA A O 1
ATOM 2110 N N . ALA A 1 269 ? 3.923 -9.009 0.841 1.00 94.56 269 ALA A N 1
ATOM 2111 C CA . ALA A 1 269 ? 5.138 -9.741 0.488 1.00 94.56 269 ALA A CA 1
ATOM 2112 C C . ALA A 1 269 ? 4.839 -10.959 -0.402 1.00 94.56 269 ALA A C 1
ATOM 2114 O O . ALA A 1 269 ? 5.538 -11.183 -1.390 1.00 94.56 269 ALA A O 1
ATOM 2115 N N . PHE A 1 270 ? 3.786 -11.722 -0.087 1.00 94.94 270 PHE A N 1
ATOM 2116 C CA . PHE A 1 270 ? 3.360 -12.865 -0.895 1.00 94.94 270 PHE A CA 1
ATOM 2117 C C . PHE A 1 270 ? 2.880 -12.432 -2.283 1.00 94.94 270 PHE A C 1
ATOM 2119 O O . PHE A 1 270 ? 3.291 -13.019 -3.279 1.00 94.94 270 PHE A O 1
ATOM 2126 N N . PHE A 1 271 ? 2.065 -11.380 -2.363 1.00 93.44 271 PHE A N 1
ATOM 2127 C CA . PHE A 1 271 ? 1.537 -10.856 -3.619 1.00 93.44 271 PHE A CA 1
ATOM 2128 C C . PHE A 1 271 ? 2.652 -10.305 -4.513 1.00 93.44 271 PHE A C 1
ATOM 2130 O O . PHE A 1 271 ? 2.749 -10.688 -5.676 1.00 93.44 271 PHE A O 1
ATOM 2137 N N . GLY A 1 272 ? 3.568 -9.501 -3.961 1.00 93.06 272 GLY A N 1
ATOM 2138 C CA . GLY A 1 272 ? 4.748 -9.044 -4.698 1.00 93.06 272 GLY A CA 1
ATOM 2139 C C . GLY A 1 272 ? 5.683 -10.194 -5.100 1.00 93.06 272 GLY A C 1
ATOM 2140 O O . GLY A 1 272 ? 6.278 -10.152 -6.173 1.00 93.06 272 GLY A O 1
ATOM 2141 N N . GLY A 1 273 ? 5.770 -11.257 -4.292 1.00 94.56 273 GLY A N 1
ATOM 2142 C CA . GLY A 1 273 ? 6.489 -12.489 -4.634 1.00 94.56 273 GLY A CA 1
ATOM 2143 C C . GLY A 1 273 ? 5.833 -13.285 -5.763 1.00 94.56 273 GLY A C 1
ATOM 2144 O O . GLY A 1 273 ? 6.530 -13.787 -6.641 1.00 94.56 273 GLY A O 1
ATOM 2145 N N . ALA A 1 274 ? 4.501 -13.353 -5.790 1.00 93.56 274 ALA A N 1
ATOM 2146 C CA . ALA A 1 274 ? 3.733 -14.044 -6.823 1.00 93.56 274 ALA A CA 1
ATOM 2147 C C . ALA A 1 274 ? 3.858 -13.377 -8.204 1.00 93.56 274 ALA A C 1
ATOM 2149 O O . ALA A 1 274 ? 3.736 -14.055 -9.223 1.00 93.56 274 ALA A O 1
ATOM 2150 N N . VAL A 1 275 ? 4.169 -12.078 -8.258 1.00 91.88 275 VAL A N 1
ATOM 2151 C CA . VAL A 1 275 ? 4.436 -11.368 -9.520 1.00 91.88 275 VAL A CA 1
ATOM 2152 C C . VAL A 1 275 ? 5.756 -11.802 -10.170 1.00 91.88 275 VAL A C 1
ATOM 2154 O O . VAL A 1 275 ? 5.868 -11.754 -11.394 1.00 91.88 275 VAL A O 1
ATOM 2157 N N . ILE A 1 276 ? 6.728 -12.309 -9.404 1.00 93.75 276 ILE A N 1
ATOM 2158 C CA . ILE A 1 276 ? 8.023 -12.765 -9.939 1.00 93.75 276 ILE A CA 1
ATOM 2159 C C . ILE A 1 276 ? 7.859 -13.842 -11.029 1.00 93.75 276 ILE A C 1
ATOM 2161 O O . ILE A 1 276 ? 8.305 -13.602 -12.155 1.00 93.75 276 ILE A O 1
ATOM 2165 N N . PRO A 1 277 ? 7.219 -15.003 -10.769 1.00 94.50 277 PRO A N 1
ATOM 2166 C CA . PRO A 1 277 ? 7.041 -16.027 -11.796 1.00 94.50 277 PRO A CA 1
ATOM 2167 C C . PRO A 1 277 ? 6.197 -15.532 -12.977 1.00 94.50 277 PRO A C 1
ATOM 2169 O O . PRO A 1 277 ? 6.475 -15.913 -14.110 1.00 94.50 277 PRO A O 1
ATOM 2172 N N . VAL A 1 278 ? 5.223 -14.642 -12.749 1.00 91.19 278 VAL A N 1
ATOM 2173 C CA . VAL A 1 278 ? 4.419 -14.043 -13.828 1.00 91.19 278 VAL A CA 1
ATOM 2174 C C . VAL A 1 278 ? 5.309 -13.220 -14.761 1.00 91.19 278 VAL A C 1
ATOM 2176 O O . VAL A 1 278 ? 5.329 -13.463 -15.965 1.00 91.19 278 VAL A O 1
ATOM 2179 N N . MET A 1 279 ? 6.126 -12.311 -14.226 1.00 90.62 279 MET A N 1
ATOM 2180 C CA . MET A 1 279 ? 7.057 -11.517 -15.037 1.00 90.62 279 MET A CA 1
ATOM 2181 C C . MET A 1 279 ? 8.106 -12.380 -15.748 1.00 90.62 279 MET A C 1
ATOM 2183 O O . MET A 1 279 ? 8.560 -12.037 -16.837 1.00 90.62 279 MET A O 1
ATOM 2187 N N . TRP A 1 280 ? 8.495 -13.510 -15.156 1.00 92.50 280 TRP A N 1
ATOM 2188 C CA . TRP A 1 280 ? 9.450 -14.437 -15.760 1.00 92.50 280 TRP A CA 1
ATOM 2189 C C . TRP A 1 280 ? 8.866 -15.211 -16.942 1.00 92.50 280 TRP A C 1
ATOM 2191 O O . TRP A 1 280 ? 9.536 -15.334 -17.973 1.00 92.50 280 TRP A O 1
ATOM 2201 N N . LEU A 1 281 ? 7.635 -15.709 -16.795 1.00 91.31 281 LEU A N 1
ATOM 2202 C CA . LEU A 1 281 ? 6.920 -16.464 -17.826 1.00 91.31 281 LEU A CA 1
ATOM 2203 C C . LEU A 1 281 ? 6.459 -15.557 -18.974 1.00 91.31 281 LEU A C 1
ATOM 2205 O O . LEU A 1 281 ? 6.599 -15.929 -20.134 1.00 91.31 281 LEU A O 1
ATOM 2209 N N . PHE A 1 282 ? 5.984 -14.350 -18.663 1.00 88.38 282 PHE A N 1
ATOM 2210 C CA . PHE A 1 282 ? 5.412 -13.417 -19.639 1.00 88.38 282 PHE A CA 1
ATOM 2211 C C . PHE A 1 282 ? 6.379 -12.300 -20.072 1.00 88.38 282 PHE A C 1
ATOM 2213 O O . PHE A 1 282 ? 5.945 -11.278 -20.594 1.00 88.38 282 PHE A O 1
ATOM 2220 N N . CYS A 1 283 ? 7.695 -12.479 -19.903 1.00 85.88 283 CYS A N 1
ATOM 2221 C CA . CYS A 1 283 ? 8.691 -11.461 -20.269 1.00 85.88 283 CYS A CA 1
ATOM 2222 C C . CYS A 1 283 ? 8.648 -11.046 -21.754 1.00 85.88 283 CYS A C 1
ATOM 2224 O O . CYS A 1 283 ? 8.835 -9.873 -22.060 1.00 85.88 283 CYS A O 1
ATOM 2226 N N . GLU A 1 284 ? 8.371 -11.983 -22.663 1.00 83.12 284 GLU A N 1
ATOM 2227 C CA . GLU A 1 284 ? 8.239 -11.725 -24.105 1.00 83.12 284 GLU A CA 1
ATOM 2228 C C . GLU A 1 284 ? 6.998 -10.885 -24.449 1.00 83.12 284 GLU A C 1
ATOM 2230 O O . GLU A 1 284 ? 7.167 -9.818 -25.040 1.00 83.12 284 GLU A O 1
ATOM 2235 N N . PRO A 1 285 ? 5.775 -11.281 -24.035 1.00 84.69 285 PRO A N 1
ATOM 2236 C CA . PRO A 1 285 ? 4.590 -10.442 -24.193 1.00 84.69 285 PRO A CA 1
ATOM 2237 C C . PRO A 1 285 ? 4.744 -9.053 -23.575 1.00 84.69 285 PRO A C 1
ATOM 2239 O O . PRO A 1 285 ? 4.374 -8.066 -24.202 1.00 84.69 285 PRO A O 1
ATOM 2242 N N . ILE A 1 286 ? 5.332 -8.959 -22.376 1.00 82.50 286 ILE A N 1
ATOM 2243 C CA . ILE A 1 286 ? 5.562 -7.671 -21.710 1.00 82.50 286 ILE A CA 1
ATOM 2244 C C . ILE A 1 286 ? 6.477 -6.788 -22.567 1.00 82.50 286 ILE A C 1
ATOM 2246 O O . ILE A 1 286 ? 6.142 -5.633 -22.805 1.00 82.50 286 ILE A O 1
ATOM 2250 N N . ALA A 1 287 ? 7.590 -7.317 -23.087 1.00 80.69 287 ALA A N 1
ATOM 2251 C CA . ALA A 1 287 ? 8.479 -6.561 -23.974 1.00 80.69 287 ALA A CA 1
ATOM 2252 C C . ALA A 1 287 ? 7.786 -6.142 -25.287 1.00 80.69 287 ALA A C 1
ATOM 2254 O O . ALA A 1 287 ? 7.989 -5.024 -25.761 1.00 80.69 287 ALA A O 1
ATOM 2255 N N . SER A 1 288 ? 6.930 -7.008 -25.838 1.00 78.06 288 SER A N 1
ATOM 2256 C CA . SER A 1 288 ? 6.163 -6.731 -27.056 1.00 78.06 288 SER A CA 1
ATOM 2257 C C . SER A 1 288 ? 5.128 -5.619 -26.871 1.00 78.06 288 SER A C 1
ATOM 2259 O O . SER A 1 288 ? 4.941 -4.829 -27.792 1.00 78.06 288 SER A O 1
ATOM 2261 N N . ILE A 1 289 ? 4.472 -5.532 -25.706 1.00 76.06 289 ILE A N 1
ATOM 2262 C CA . ILE A 1 289 ? 3.511 -4.456 -25.391 1.00 76.06 289 ILE A CA 1
ATOM 2263 C C . ILE A 1 289 ? 4.194 -3.083 -25.445 1.00 76.06 289 ILE A C 1
ATOM 2265 O O . ILE A 1 289 ? 3.578 -2.102 -25.849 1.00 76.06 289 ILE A O 1
ATOM 2269 N N . PHE A 1 290 ? 5.482 -3.015 -25.104 1.00 71.06 290 PHE A N 1
ATOM 2270 C CA . PHE A 1 290 ? 6.268 -1.780 -25.156 1.00 71.06 290 PHE A CA 1
ATOM 2271 C C . PHE A 1 290 ? 6.931 -1.520 -26.519 1.00 71.06 290 PHE A C 1
ATOM 2273 O O . PHE A 1 290 ? 7.811 -0.666 -26.619 1.00 71.06 290 PHE A O 1
ATOM 2280 N N . GLY A 1 291 ? 6.525 -2.236 -27.574 1.00 68.56 291 GLY A N 1
ATOM 2281 C CA . GLY A 1 291 ? 6.982 -1.991 -28.946 1.00 68.56 291 GLY A CA 1
ATOM 2282 C C . GLY A 1 291 ? 8.421 -2.431 -29.228 1.00 68.56 291 GLY A C 1
ATOM 2283 O O . GLY A 1 291 ? 9.007 -2.016 -30.228 1.00 68.56 291 GLY A O 1
ATOM 2284 N N . ILE A 1 292 ? 9.011 -3.272 -28.371 1.00 72.12 292 ILE A N 1
ATOM 2285 C CA . ILE A 1 292 ? 10.358 -3.807 -28.584 1.00 72.12 292 ILE A CA 1
ATOM 2286 C C . ILE A 1 292 ? 10.268 -4.956 -29.600 1.00 72.12 292 ILE A C 1
ATOM 2288 O O . ILE A 1 292 ? 9.938 -6.083 -29.239 1.00 72.12 292 ILE A O 1
ATOM 2292 N N . ALA A 1 293 ? 10.535 -4.658 -30.875 1.00 65.12 293 ALA A N 1
ATOM 2293 C CA . ALA A 1 293 ? 10.434 -5.623 -31.978 1.00 65.12 293 ALA A CA 1
ATOM 2294 C C . ALA A 1 293 ? 11.788 -6.202 -32.434 1.00 65.12 293 ALA A C 1
ATOM 2296 O O . ALA A 1 293 ? 11.825 -7.279 -33.027 1.00 65.12 293 ALA A O 1
ATOM 2297 N N . ASP A 1 294 ? 12.899 -5.511 -32.163 1.00 75.69 294 ASP A N 1
ATOM 2298 C CA . ASP A 1 294 ? 14.234 -5.985 -32.536 1.00 75.69 294 ASP A CA 1
ATOM 2299 C C . ASP A 1 294 ? 14.656 -7.168 -31.654 1.00 75.69 294 ASP A C 1
ATOM 2301 O O . ASP A 1 294 ? 14.694 -7.070 -30.425 1.00 75.69 294 ASP A O 1
ATOM 2305 N N . VAL A 1 295 ? 15.022 -8.281 -32.291 1.00 72.81 295 VAL A N 1
ATOM 2306 C CA . VAL A 1 295 ? 15.449 -9.532 -31.652 1.00 72.81 295 VAL A CA 1
ATOM 2307 C C . VAL A 1 295 ? 16.588 -9.313 -30.647 1.00 72.81 295 VAL A C 1
ATOM 2309 O O . VAL A 1 295 ? 16.588 -9.938 -29.581 1.00 72.81 295 VAL A O 1
ATOM 2312 N N . ALA A 1 296 ? 17.535 -8.415 -30.941 1.00 74.88 296 ALA A N 1
ATOM 2313 C CA . ALA A 1 296 ? 18.654 -8.122 -30.045 1.00 74.88 296 ALA A CA 1
ATOM 2314 C C . ALA A 1 296 ? 18.193 -7.382 -28.777 1.00 74.88 296 ALA A C 1
ATOM 2316 O O . ALA A 1 296 ? 18.582 -7.739 -27.662 1.00 74.88 296 ALA A O 1
ATOM 2317 N N . ILE A 1 297 ? 17.300 -6.402 -28.934 1.00 76.88 297 ILE A N 1
ATOM 2318 C CA . ILE A 1 297 ? 16.769 -5.589 -27.832 1.00 76.88 297 ILE A CA 1
ATOM 2319 C C . ILE A 1 297 ? 15.782 -6.405 -26.985 1.00 76.88 297 ILE A C 1
ATOM 2321 O O . ILE A 1 297 ? 15.764 -6.285 -25.759 1.00 76.88 297 ILE A O 1
ATOM 2325 N N . VAL A 1 298 ? 15.017 -7.306 -27.609 1.00 80.19 298 VAL A N 1
ATOM 2326 C CA . VAL A 1 298 ? 14.125 -8.251 -26.923 1.00 80.19 298 VAL A CA 1
ATOM 2327 C C . VAL A 1 298 ? 14.911 -9.176 -25.987 1.00 80.19 298 VAL A C 1
ATOM 2329 O O . VAL A 1 298 ? 14.466 -9.433 -24.867 1.00 80.19 298 VAL A O 1
ATOM 2332 N N . ALA A 1 299 ? 16.079 -9.677 -26.401 1.00 83.25 299 ALA A N 1
ATOM 2333 C CA . ALA A 1 299 ? 16.905 -10.536 -25.551 1.00 83.25 299 ALA A CA 1
ATOM 2334 C C . ALA A 1 299 ? 17.395 -9.803 -24.290 1.00 83.25 299 ALA A C 1
ATOM 2336 O O . ALA A 1 299 ? 17.295 -10.347 -23.186 1.00 83.25 299 ALA A O 1
ATOM 2337 N N . GLU A 1 300 ? 17.851 -8.559 -24.446 1.00 82.44 300 GLU A N 1
ATOM 2338 C CA . GLU A 1 300 ? 18.259 -7.708 -23.325 1.00 82.44 300 GLU A CA 1
ATOM 2339 C C . GLU A 1 300 ? 17.054 -7.409 -22.417 1.00 82.44 300 GLU A C 1
ATOM 2341 O O . GLU A 1 300 ? 17.111 -7.654 -21.211 1.00 82.44 300 GLU A O 1
ATOM 2346 N N . ALA A 1 301 ? 15.915 -7.002 -22.991 1.00 84.06 301 ALA A N 1
ATOM 2347 C CA . ALA A 1 301 ? 14.685 -6.713 -22.254 1.00 84.06 301 ALA A CA 1
ATOM 2348 C C . ALA A 1 301 ? 14.226 -7.896 -21.385 1.00 84.06 301 ALA A C 1
ATOM 2350 O O . ALA A 1 301 ? 13.868 -7.693 -20.225 1.00 84.06 301 ALA A O 1
ATOM 2351 N N . LYS A 1 302 ? 14.314 -9.145 -21.869 1.00 87.50 302 LYS A N 1
ATOM 2352 C CA . LYS A 1 302 ? 13.994 -10.337 -21.054 1.00 87.50 302 LYS A CA 1
ATOM 2353 C C . LYS A 1 302 ? 14.856 -10.431 -19.800 1.00 87.50 302 LYS A C 1
ATOM 2355 O O . LYS A 1 302 ? 14.339 -10.731 -18.723 1.00 87.50 302 LYS A O 1
ATOM 2360 N N . ILE A 1 303 ? 16.163 -10.204 -19.934 1.00 87.88 303 ILE A N 1
ATOM 2361 C CA . ILE A 1 303 ? 17.097 -10.242 -18.803 1.00 87.88 303 ILE A CA 1
ATOM 2362 C C . ILE A 1 303 ? 16.729 -9.141 -17.811 1.00 87.88 303 ILE A C 1
ATOM 2364 O O . ILE A 1 303 ? 16.623 -9.409 -16.611 1.00 87.88 303 ILE A O 1
ATOM 2368 N N . VAL A 1 304 ? 16.471 -7.927 -18.302 1.00 89.19 304 VAL A N 1
ATOM 2369 C CA . VAL A 1 304 ? 16.131 -6.788 -17.446 1.00 89.19 304 VAL A CA 1
ATOM 2370 C C . VAL A 1 304 ? 14.816 -7.020 -16.702 1.00 89.19 304 VAL A C 1
ATOM 2372 O O . VAL A 1 304 ? 14.795 -6.906 -15.478 1.00 89.19 304 VAL A O 1
ATOM 2375 N N . ILE A 1 305 ? 13.751 -7.438 -17.393 1.00 89.88 305 ILE A N 1
ATOM 2376 C CA . ILE A 1 305 ? 12.434 -7.718 -16.794 1.00 89.88 305 ILE A CA 1
ATOM 2377 C C . ILE A 1 305 ? 12.552 -8.777 -15.693 1.00 89.88 305 ILE A C 1
ATOM 2379 O O . ILE A 1 305 ? 12.044 -8.587 -14.587 1.00 89.88 305 ILE A O 1
ATOM 2383 N N . ARG A 1 306 ? 13.268 -9.877 -15.959 1.00 91.25 306 ARG A N 1
ATOM 2384 C CA . ARG A 1 306 ? 13.479 -10.951 -14.974 1.00 91.25 306 ARG A CA 1
ATOM 2385 C C . ARG A 1 306 ? 14.269 -10.484 -13.757 1.00 91.25 306 ARG A C 1
ATOM 2387 O O . ARG A 1 306 ? 13.979 -10.925 -12.648 1.00 91.25 306 ARG A O 1
ATOM 2394 N N . THR A 1 307 ? 15.242 -9.599 -13.961 1.00 91.00 307 THR A N 1
ATOM 2395 C CA . THR A 1 307 ? 16.061 -9.037 -12.880 1.00 91.00 307 THR A CA 1
ATOM 2396 C C . THR A 1 307 ? 15.227 -8.077 -12.027 1.00 91.00 307 THR A C 1
ATOM 2398 O O . THR A 1 307 ? 15.184 -8.220 -10.808 1.00 91.00 307 THR A O 1
ATOM 2401 N N . VAL A 1 308 ? 14.498 -7.154 -12.663 1.00 90.81 308 VAL A N 1
ATOM 2402 C CA . VAL A 1 308 ? 13.642 -6.155 -12.000 1.00 90.81 308 VAL A CA 1
ATOM 2403 C C . VAL A 1 308 ? 12.500 -6.800 -11.209 1.00 90.81 308 VAL A C 1
ATOM 2405 O O . VAL A 1 308 ? 12.118 -6.282 -10.161 1.00 90.81 308 VAL A O 1
ATOM 2408 N N . ALA A 1 309 ? 12.010 -7.968 -11.634 1.00 92.06 309 ALA A N 1
ATOM 2409 C CA . ALA A 1 309 ? 10.965 -8.707 -10.928 1.00 92.06 309 ALA A CA 1
ATOM 2410 C C . ALA A 1 309 ? 11.292 -8.967 -9.442 1.00 92.06 309 ALA A C 1
ATOM 2412 O O . ALA A 1 309 ? 10.402 -8.901 -8.596 1.00 92.06 309 ALA A O 1
ATOM 2413 N N . PHE A 1 310 ? 12.564 -9.179 -9.085 1.00 93.62 310 PHE A N 1
ATOM 2414 C CA . PHE A 1 310 ? 12.971 -9.398 -7.689 1.00 93.62 310 PHE A CA 1
ATOM 2415 C C . PHE A 1 310 ? 12.737 -8.194 -6.767 1.00 93.62 310 PHE A C 1
ATOM 2417 O O . PHE A 1 310 ? 12.723 -8.350 -5.546 1.00 93.62 310 PHE A O 1
ATOM 2424 N N . ALA A 1 311 ? 12.527 -7.002 -7.327 1.00 93.50 311 ALA A N 1
ATOM 2425 C CA . ALA A 1 311 ? 12.213 -5.806 -6.562 1.00 93.50 311 ALA A CA 1
ATOM 2426 C C . ALA A 1 311 ? 10.756 -5.791 -6.049 1.00 93.50 311 ALA A C 1
ATOM 2428 O O . ALA A 1 311 ? 10.468 -5.148 -5.037 1.00 93.50 311 ALA A O 1
ATOM 2429 N N . MET A 1 312 ? 9.842 -6.518 -6.707 1.00 93.31 312 MET A N 1
ATOM 2430 C CA . MET A 1 312 ? 8.388 -6.412 -6.503 1.00 93.31 312 MET A CA 1
ATOM 2431 C C . MET A 1 312 ? 7.895 -6.696 -5.070 1.00 93.31 312 MET A C 1
ATOM 2433 O O . MET A 1 312 ? 7.060 -5.929 -4.585 1.00 93.31 312 MET A O 1
ATOM 2437 N N . PRO A 1 313 ? 8.410 -7.701 -4.330 1.00 94.31 313 PRO A N 1
ATOM 2438 C CA . PRO A 1 313 ? 8.022 -7.915 -2.931 1.00 94.31 313 PRO A CA 1
ATOM 2439 C C . PRO A 1 313 ? 8.296 -6.698 -2.041 1.00 94.31 313 PRO A C 1
ATOM 2441 O O . PRO A 1 313 ? 7.476 -6.331 -1.200 1.00 94.31 313 PRO A O 1
ATOM 2444 N N . PHE A 1 314 ? 9.441 -6.043 -2.245 1.00 94.81 314 PHE A N 1
ATOM 2445 C CA . PHE A 1 314 ? 9.838 -4.874 -1.462 1.00 94.81 314 PHE A CA 1
ATOM 2446 C C . PHE A 1 314 ? 9.057 -3.629 -1.870 1.00 94.81 314 PHE A C 1
ATOM 2448 O O . PHE A 1 314 ? 8.693 -2.839 -1.004 1.00 94.81 314 PHE A O 1
ATOM 2455 N N . VAL A 1 315 ? 8.743 -3.478 -3.159 1.00 93.69 315 VAL A N 1
ATOM 2456 C CA . VAL A 1 315 ? 7.859 -2.410 -3.648 1.00 93.69 315 VAL A CA 1
ATOM 2457 C C . VAL A 1 315 ? 6.488 -2.496 -2.969 1.00 93.69 315 VAL A C 1
ATOM 2459 O O . VAL A 1 315 ? 6.029 -1.502 -2.407 1.00 93.69 315 VAL A O 1
ATOM 2462 N N . ALA A 1 316 ? 5.875 -3.685 -2.928 1.00 94.56 316 ALA A N 1
ATOM 2463 C CA . ALA A 1 316 ? 4.581 -3.896 -2.271 1.00 94.56 316 ALA A CA 1
ATOM 2464 C C . ALA A 1 316 ? 4.616 -3.550 -0.768 1.00 94.56 316 ALA A C 1
ATOM 2466 O O . ALA A 1 316 ? 3.718 -2.881 -0.256 1.00 94.56 316 ALA A O 1
ATOM 2467 N N . LEU A 1 317 ? 5.679 -3.952 -0.062 1.00 94.38 317 LEU A N 1
ATOM 2468 C CA . LEU A 1 317 ? 5.870 -3.605 1.350 1.00 94.38 317 LEU A CA 1
ATOM 2469 C C . LEU A 1 317 ? 6.051 -2.096 1.561 1.00 94.38 317 LEU A C 1
ATOM 2471 O O . LEU A 1 317 ? 5.468 -1.528 2.484 1.00 94.38 317 LEU A O 1
ATOM 2475 N N . LEU A 1 318 ? 6.847 -1.432 0.720 1.00 93.88 318 LEU A N 1
ATOM 2476 C CA . LEU A 1 318 ? 7.090 0.008 0.819 1.00 93.88 318 LEU A CA 1
ATOM 2477 C C . LEU A 1 318 ? 5.823 0.833 0.576 1.00 93.88 318 LEU A C 1
ATOM 2479 O O . LEU A 1 318 ? 5.654 1.853 1.244 1.00 93.88 318 LEU A O 1
ATOM 2483 N N . TYR A 1 319 ? 4.932 0.395 -0.319 1.00 92.31 319 TYR A N 1
ATOM 2484 C CA . TYR A 1 319 ? 3.611 1.008 -0.490 1.00 92.31 319 TYR A CA 1
ATOM 2485 C C . TYR A 1 319 ? 2.790 0.924 0.801 1.00 92.31 319 TYR A C 1
ATOM 2487 O O . TYR A 1 319 ? 2.397 1.954 1.353 1.00 92.31 319 TYR A O 1
ATOM 2495 N N . LEU A 1 320 ? 2.658 -0.283 1.363 1.00 94.38 320 LEU A N 1
ATOM 2496 C CA . LEU A 1 320 ? 1.913 -0.515 2.602 1.00 94.38 320 LEU A CA 1
ATOM 2497 C C . LEU A 1 320 ? 2.436 0.331 3.779 1.00 94.38 320 LEU A C 1
ATOM 2499 O O . LEU A 1 320 ? 1.657 0.953 4.500 1.00 94.38 320 LEU A O 1
ATOM 2503 N N . PHE A 1 321 ? 3.757 0.382 3.982 1.00 92.00 321 PHE A N 1
ATOM 2504 C CA . PHE A 1 321 ? 4.343 1.152 5.084 1.00 92.00 321 PHE A CA 1
ATOM 2505 C C . PHE A 1 321 ? 4.284 2.666 4.857 1.00 92.00 321 PHE A C 1
ATOM 2507 O O . PHE A 1 321 ? 4.021 3.402 5.807 1.00 92.00 321 PHE A O 1
ATOM 2514 N N . THR A 1 322 ? 4.495 3.150 3.627 1.00 90.88 322 THR A N 1
ATOM 2515 C CA . THR A 1 322 ? 4.347 4.584 3.308 1.00 90.88 322 THR A CA 1
ATOM 2516 C C . THR A 1 322 ? 2.946 5.067 3.658 1.00 90.88 322 THR A C 1
ATOM 2518 O O . THR A 1 322 ? 2.797 6.063 4.368 1.00 90.88 322 THR A O 1
ATOM 2521 N N . MET A 1 323 ? 1.935 4.308 3.237 1.00 91.06 323 MET A N 1
ATOM 2522 C CA . MET A 1 323 ? 0.537 4.589 3.534 1.00 91.06 323 MET A CA 1
ATOM 2523 C C . MET A 1 323 ? 0.259 4.583 5.040 1.00 91.06 323 MET A C 1
ATOM 2525 O O . MET A 1 323 ? -0.340 5.527 5.555 1.00 91.06 323 MET A O 1
ATOM 2529 N N . TYR A 1 324 ? 0.782 3.597 5.773 1.00 91.56 324 TYR A N 1
ATOM 2530 C CA . TYR A 1 324 ? 0.650 3.536 7.227 1.00 91.56 324 TYR A CA 1
ATOM 2531 C C . TYR A 1 324 ? 1.171 4.799 7.936 1.00 91.56 324 TYR A C 1
ATOM 2533 O O . TYR A 1 324 ? 0.467 5.396 8.756 1.00 91.56 324 TYR A O 1
ATOM 2541 N N . TYR A 1 325 ? 2.393 5.244 7.617 1.00 89.94 325 TYR A N 1
ATOM 2542 C CA . TYR A 1 325 ? 2.951 6.453 8.236 1.00 89.94 325 TYR A CA 1
ATOM 2543 C C . TYR A 1 325 ? 2.228 7.725 7.795 1.00 89.94 325 TYR A C 1
ATOM 2545 O O . TYR A 1 325 ? 2.169 8.681 8.571 1.00 89.94 325 TYR A O 1
ATOM 2553 N N . GLN A 1 326 ? 1.673 7.743 6.581 1.00 87.50 326 GLN A N 1
ATOM 2554 C CA . GLN A 1 326 ? 0.874 8.857 6.088 1.00 87.50 326 GLN A CA 1
ATOM 2555 C C . GLN A 1 326 ? -0.419 9.009 6.895 1.00 87.50 326 GLN A C 1
ATOM 2557 O O . GLN A 1 326 ? -0.680 10.098 7.404 1.00 87.50 326 GLN A O 1
ATOM 2562 N N . ILE A 1 327 ? -1.195 7.937 7.082 1.00 85.44 327 ILE A N 1
ATOM 2563 C CA . ILE A 1 327 ? -2.474 8.031 7.807 1.00 85.44 327 ILE A CA 1
ATOM 2564 C C . ILE A 1 327 ? -2.309 8.208 9.316 1.00 85.44 327 ILE A C 1
ATOM 2566 O O . ILE A 1 327 ? -3.134 8.852 9.955 1.00 85.44 327 ILE A O 1
ATOM 2570 N N . ASN A 1 328 ? -1.214 7.704 9.892 1.00 84.00 328 ASN A N 1
ATOM 2571 C CA . ASN A 1 328 ? -0.908 7.875 11.313 1.00 84.00 328 ASN A CA 1
ATOM 2572 C C . ASN A 1 328 ? -0.293 9.261 11.619 1.00 84.00 328 ASN A C 1
ATOM 2574 O O . ASN A 1 328 ? 0.178 9.531 12.718 1.00 84.00 328 ASN A O 1
ATOM 2578 N N . GLY A 1 329 ? -0.256 10.171 10.639 1.00 82.56 329 GLY A N 1
ATOM 2579 C CA . GLY A 1 329 ? 0.211 11.545 10.835 1.00 82.56 329 GLY A CA 1
ATOM 2580 C C . GLY A 1 329 ? 1.729 11.690 10.985 1.00 82.56 329 GLY A C 1
ATOM 2581 O O . GLY A 1 329 ? 2.228 12.794 11.223 1.00 82.56 329 GLY A O 1
ATOM 2582 N N . TYR A 1 330 ? 2.502 10.620 10.781 1.00 86.38 330 TYR A N 1
ATOM 2583 C CA . TYR A 1 330 ? 3.964 10.655 10.735 1.00 86.38 330 TYR A CA 1
ATOM 2584 C C . TYR A 1 330 ? 4.466 11.155 9.371 1.00 86.38 330 TYR A C 1
ATOM 2586 O O . TYR A 1 330 ? 5.338 10.552 8.743 1.00 86.38 330 TYR A O 1
ATOM 2594 N N . PHE A 1 331 ? 3.957 12.307 8.923 1.00 86.25 331 PHE A N 1
ATOM 2595 C CA . PHE A 1 331 ? 4.201 12.848 7.582 1.00 86.25 331 PHE A CA 1
ATOM 2596 C C . PHE A 1 331 ? 5.685 13.012 7.259 1.00 86.25 331 PHE A C 1
ATOM 2598 O O . PHE A 1 331 ? 6.118 12.689 6.162 1.00 86.25 331 PHE A O 1
ATOM 2605 N N . LYS A 1 332 ? 6.498 13.444 8.232 1.00 88.00 332 LYS A N 1
ATOM 2606 C CA . LYS A 1 332 ? 7.952 13.574 8.042 1.00 88.00 332 LYS A CA 1
ATOM 2607 C C . LYS A 1 332 ? 8.600 12.235 7.695 1.00 88.00 332 LYS A C 1
ATOM 2609 O O . LYS A 1 332 ? 9.457 12.186 6.825 1.00 88.00 332 LYS A O 1
ATOM 2614 N N . ILE A 1 333 ? 8.169 11.160 8.353 1.00 89.56 333 ILE A N 1
ATOM 2615 C CA . ILE A 1 333 ? 8.677 9.809 8.112 1.00 89.56 333 ILE A CA 1
ATOM 2616 C C . ILE A 1 333 ? 8.225 9.328 6.730 1.00 89.56 333 ILE A C 1
ATOM 2618 O O . ILE A 1 333 ? 9.061 8.861 5.961 1.00 89.56 333 ILE A O 1
ATOM 2622 N N . ALA A 1 334 ? 6.945 9.508 6.385 1.00 89.44 334 ALA A N 1
ATOM 2623 C CA . ALA A 1 334 ? 6.403 9.137 5.076 1.00 89.44 334 ALA A CA 1
ATOM 2624 C C . ALA A 1 334 ? 7.096 9.882 3.918 1.00 89.44 334 ALA A C 1
ATOM 2626 O O . ALA A 1 334 ? 7.473 9.272 2.917 1.00 89.44 334 ALA A O 1
ATOM 2627 N N . ILE A 1 335 ? 7.339 11.187 4.072 1.00 91.44 335 ILE A N 1
ATOM 2628 C CA . ILE A 1 335 ? 8.036 12.009 3.074 1.00 91.44 335 ILE A CA 1
ATOM 2629 C C . ILE A 1 335 ? 9.503 11.622 2.972 1.00 91.44 335 ILE A C 1
ATOM 2631 O O . ILE A 1 335 ? 10.000 11.486 1.864 1.00 91.44 335 ILE A O 1
ATOM 2635 N N . SER A 1 336 ? 10.205 11.413 4.090 1.00 92.06 336 SER A N 1
ATOM 2636 C CA . SER A 1 336 ? 11.598 10.954 4.046 1.00 92.06 336 SER A CA 1
ATOM 2637 C C . SER A 1 336 ? 11.721 9.574 3.405 1.00 92.06 336 SER A C 1
ATOM 2639 O O . SER A 1 336 ? 12.633 9.354 2.613 1.00 92.06 336 SER A O 1
ATOM 2641 N N . LEU A 1 337 ? 10.794 8.660 3.701 1.00 91.56 337 LEU A N 1
ATOM 2642 C CA . LEU A 1 337 ? 10.733 7.345 3.069 1.00 91.56 337 LEU A CA 1
ATOM 2643 C C . LEU A 1 337 ? 10.529 7.471 1.554 1.00 91.56 337 LEU A C 1
ATOM 2645 O O . LEU A 1 337 ? 11.283 6.877 0.787 1.00 91.56 337 LEU A O 1
ATOM 2649 N N . SER A 1 338 ? 9.570 8.297 1.136 1.00 91.81 338 SER A N 1
ATOM 2650 C CA . SER A 1 338 ? 9.262 8.536 -0.278 1.00 91.81 338 SER A CA 1
ATOM 2651 C C . SER A 1 338 ? 10.411 9.232 -1.005 1.00 91.81 338 SER A C 1
ATOM 2653 O O . SER A 1 338 ? 10.838 8.785 -2.058 1.00 91.81 338 SER A O 1
ATOM 2655 N N . PHE A 1 339 ? 11.007 10.261 -0.406 1.00 94.44 339 PHE A N 1
ATOM 2656 C CA . PHE A 1 339 ? 12.190 10.936 -0.938 1.00 94.44 339 PHE A CA 1
ATOM 2657 C C . PHE A 1 339 ? 13.359 9.961 -1.135 1.00 94.44 339 PHE A C 1
ATOM 2659 O O . PHE A 1 339 ? 14.014 9.972 -2.176 1.00 94.44 339 PHE A O 1
ATOM 2666 N N . CYS A 1 340 ? 13.604 9.079 -0.161 1.00 93.94 340 CYS A N 1
ATOM 2667 C CA . CYS A 1 340 ? 14.632 8.053 -0.279 1.00 93.94 340 CYS A CA 1
ATOM 2668 C C . CYS A 1 340 ? 14.323 7.051 -1.396 1.00 93.94 340 CYS A C 1
ATOM 2670 O O . CYS A 1 340 ? 15.222 6.736 -2.173 1.00 93.94 340 CYS A O 1
ATOM 2672 N N . LYS A 1 341 ? 13.085 6.546 -1.474 1.00 92.00 341 LYS A N 1
ATOM 2673 C CA . LYS A 1 341 ? 12.706 5.479 -2.414 1.00 92.00 341 LYS A CA 1
ATOM 2674 C C . LYS A 1 341 ? 12.502 5.963 -3.847 1.00 92.00 341 LYS A C 1
ATOM 2676 O O . LYS A 1 341 ? 12.849 5.216 -4.746 1.00 92.00 341 LYS A O 1
ATOM 2681 N N . ASP A 1 342 ? 11.956 7.164 -4.040 1.00 92.75 342 ASP A N 1
ATOM 2682 C CA . ASP A 1 342 ? 11.496 7.678 -5.340 1.00 92.75 342 ASP A CA 1
ATOM 2683 C C . ASP A 1 342 ? 12.472 8.676 -5.972 1.00 92.75 342 ASP A C 1
ATOM 2685 O O . ASP A 1 342 ? 12.381 8.947 -7.166 1.00 92.75 342 ASP A O 1
ATOM 2689 N N . LEU A 1 343 ? 13.422 9.218 -5.199 1.00 94.44 343 LEU A N 1
ATOM 2690 C CA . LEU A 1 343 ? 14.395 10.187 -5.706 1.00 94.44 343 LEU A CA 1
ATOM 2691 C C . LEU A 1 343 ? 15.836 9.821 -5.349 1.00 94.44 343 LEU A C 1
ATOM 2693 O O . LEU A 1 343 ? 16.626 9.533 -6.247 1.00 94.44 343 LEU A O 1
ATOM 2697 N N . LEU A 1 344 ? 16.200 9.813 -4.063 1.00 95.75 344 LEU A N 1
ATOM 2698 C CA . LEU A 1 344 ? 17.604 9.713 -3.645 1.00 95.75 344 LEU A CA 1
ATOM 2699 C C . LEU A 1 344 ? 18.236 8.371 -4.028 1.00 95.75 344 LEU A C 1
ATOM 2701 O O . LEU A 1 344 ? 19.244 8.352 -4.729 1.00 95.75 344 LEU A O 1
ATOM 2705 N N . LEU A 1 345 ? 17.667 7.251 -3.573 1.00 95.50 345 LEU A N 1
ATOM 2706 C CA . LEU A 1 345 ? 18.187 5.930 -3.927 1.00 95.50 345 LEU A CA 1
ATOM 2707 C C . LEU A 1 345 ? 17.795 5.568 -5.357 1.00 95.50 345 LEU A C 1
ATOM 2709 O O . LEU A 1 345 ? 18.638 5.026 -6.069 1.00 95.50 345 LEU A O 1
ATOM 2713 N N . TYR A 1 346 ? 16.576 5.925 -5.785 1.00 93.88 346 TYR A N 1
ATOM 2714 C CA . TYR A 1 346 ? 16.081 5.683 -7.145 1.00 93.88 346 TYR A CA 1
ATOM 2715 C C . TYR A 1 346 ? 17.032 6.183 -8.228 1.00 93.88 346 TYR A C 1
ATOM 2717 O O . TYR A 1 346 ? 17.268 5.487 -9.206 1.00 93.88 346 TYR A O 1
ATOM 2725 N N . THR A 1 347 ? 17.626 7.361 -8.039 1.00 94.19 347 THR A N 1
ATOM 2726 C CA . THR A 1 347 ? 18.636 7.898 -8.961 1.00 94.19 347 THR A CA 1
ATOM 2727 C C . THR A 1 347 ? 20.050 7.483 -8.557 1.00 94.19 347 THR A C 1
ATOM 2729 O O . THR A 1 347 ? 20.843 7.066 -9.400 1.00 94.19 347 THR A O 1
ATOM 2732 N N . GLY A 1 348 ? 20.372 7.542 -7.262 1.00 94.94 348 GLY A N 1
ATOM 2733 C CA . GLY A 1 348 ? 21.725 7.347 -6.754 1.00 94.94 348 GLY A CA 1
ATOM 2734 C C . GLY A 1 348 ? 22.277 5.937 -6.958 1.00 94.94 348 GLY A C 1
ATOM 2735 O O . GLY A 1 348 ? 23.414 5.800 -7.400 1.00 94.94 348 GLY A O 1
ATOM 2736 N N . LEU A 1 349 ? 21.501 4.885 -6.669 1.00 95.06 349 LEU A N 1
ATOM 2737 C CA . LEU A 1 349 ? 21.995 3.506 -6.776 1.00 95.06 349 LEU A CA 1
ATOM 2738 C C . LEU A 1 349 ? 22.203 3.056 -8.230 1.00 95.06 349 LEU A C 1
ATOM 2740 O O . LEU A 1 349 ? 23.277 2.517 -8.504 1.00 95.06 349 LEU A O 1
ATOM 2744 N N . PRO A 1 350 ? 21.273 3.300 -9.178 1.00 93.75 350 PRO A N 1
ATOM 2745 C CA . PRO A 1 350 ? 21.526 3.022 -10.590 1.00 93.75 350 PRO A CA 1
ATOM 2746 C C . PRO A 1 350 ? 22.759 3.734 -11.147 1.00 93.75 350 PRO A C 1
ATOM 2748 O O . PRO A 1 350 ? 23.562 3.082 -11.807 1.00 93.75 350 PRO A O 1
ATOM 2751 N N . ILE A 1 351 ? 22.945 5.026 -10.840 1.00 94.50 351 ILE A N 1
ATOM 2752 C CA . ILE A 1 351 ? 24.101 5.825 -11.299 1.00 94.50 351 ILE A CA 1
ATOM 2753 C C . ILE A 1 351 ? 25.413 5.340 -10.659 1.00 94.50 351 ILE A C 1
ATOM 2755 O O . ILE A 1 351 ? 26.475 5.315 -11.290 1.00 94.50 351 ILE A O 1
ATOM 2759 N N . LEU A 1 352 ? 25.358 4.947 -9.387 1.00 94.88 352 LEU A N 1
ATOM 2760 C CA . LEU A 1 352 ? 26.520 4.415 -8.687 1.00 94.88 352 LEU A CA 1
ATOM 2761 C C . LEU A 1 352 ? 26.949 3.078 -9.293 1.00 94.88 352 LEU A C 1
ATOM 2763 O O . LEU A 1 352 ? 28.117 2.895 -9.620 1.00 94.88 352 LEU A O 1
ATOM 2767 N N . PHE A 1 353 ? 26.014 2.145 -9.468 1.00 94.00 353 PHE A N 1
ATOM 2768 C CA . PHE A 1 353 ? 26.323 0.813 -9.988 1.00 94.00 353 PHE A CA 1
ATOM 2769 C C . PHE A 1 353 ? 26.710 0.844 -11.465 1.00 94.00 353 PHE A C 1
ATOM 2771 O O . PHE A 1 353 ? 27.580 0.074 -11.885 1.00 94.00 353 PHE A O 1
ATOM 2778 N N . SER A 1 354 ? 26.126 1.746 -12.253 1.00 93.38 354 SER A N 1
ATOM 2779 C CA . SER A 1 354 ? 26.497 1.908 -13.656 1.00 93.38 354 SER A CA 1
ATOM 2780 C C . SER A 1 354 ? 27.928 2.387 -13.852 1.00 93.38 354 SER A C 1
ATOM 2782 O O . SER A 1 354 ? 28.569 2.004 -14.827 1.00 93.38 354 SER A O 1
ATOM 2784 N N . SER A 1 355 ? 28.471 3.136 -12.892 1.00 91.19 355 SER A N 1
ATOM 2785 C CA . SER A 1 355 ? 29.876 3.552 -12.912 1.00 91.19 355 SER A CA 1
ATOM 2786 C C . SER A 1 355 ? 30.852 2.370 -12.779 1.00 91.19 355 SER A C 1
ATOM 2788 O O . SER A 1 355 ? 32.000 2.485 -13.198 1.00 91.19 355 SER A O 1
ATOM 2790 N N . PHE A 1 356 ? 30.410 1.225 -12.239 1.00 92.19 356 PHE A N 1
ATOM 2791 C CA . PHE A 1 356 ? 31.245 0.027 -12.072 1.00 92.19 356 PHE A CA 1
ATOM 2792 C C . PHE A 1 356 ? 31.015 -1.045 -13.146 1.00 92.19 356 PHE A C 1
ATOM 2794 O O . PHE A 1 356 ? 31.960 -1.733 -13.525 1.00 92.19 356 PHE A O 1
ATOM 2801 N N . ILE A 1 357 ? 29.770 -1.229 -13.609 1.00 91.44 357 ILE A N 1
ATOM 2802 C CA . ILE A 1 357 ? 29.372 -2.367 -14.470 1.00 91.44 357 ILE A CA 1
ATOM 2803 C C . ILE A 1 357 ? 28.606 -1.901 -15.731 1.00 91.44 357 ILE A C 1
ATOM 2805 O O . ILE A 1 357 ? 27.947 -2.691 -16.409 1.00 91.44 357 ILE A O 1
ATOM 2809 N N . GLY A 1 358 ? 28.659 -0.607 -16.061 1.00 89.31 358 GLY A N 1
ATOM 2810 C CA . GLY A 1 358 ? 27.986 -0.033 -17.231 1.00 89.31 358 GLY A CA 1
ATOM 2811 C C . GLY A 1 358 ? 26.459 -0.146 -17.159 1.00 89.31 358 GLY A C 1
ATOM 2812 O O . GLY A 1 358 ? 25.868 -0.084 -16.083 1.00 89.31 358 GLY A O 1
ATOM 2813 N N . VAL A 1 359 ? 25.796 -0.354 -18.301 1.00 87.56 359 VAL A N 1
ATOM 2814 C CA . VAL A 1 359 ? 24.320 -0.419 -18.403 1.00 87.56 359 VAL A CA 1
ATOM 2815 C C . VAL A 1 359 ? 23.706 -1.430 -17.425 1.00 87.56 359 VAL A C 1
ATOM 2817 O O . VAL A 1 359 ? 22.709 -1.137 -16.769 1.00 87.56 359 VAL A O 1
ATOM 2820 N N . ARG A 1 360 ? 24.339 -2.598 -17.243 1.00 88.44 360 ARG A N 1
ATOM 2821 C CA . ARG A 1 360 ? 23.862 -3.639 -16.311 1.00 88.44 360 ARG A CA 1
ATOM 2822 C C . ARG A 1 360 ? 23.834 -3.173 -14.857 1.00 88.44 360 ARG A C 1
ATOM 2824 O O . ARG A 1 360 ? 22.996 -3.631 -14.081 1.00 88.44 360 ARG A O 1
ATOM 2831 N N . GLY A 1 361 ? 24.724 -2.249 -14.500 1.00 90.12 361 GLY A N 1
ATOM 2832 C CA . GLY A 1 361 ? 24.733 -1.610 -13.193 1.00 90.12 361 GLY A CA 1
ATOM 2833 C C . GLY A 1 361 ? 23.458 -0.810 -12.923 1.00 90.12 361 GLY A C 1
ATOM 2834 O O . GLY A 1 361 ? 22.952 -0.861 -11.806 1.00 90.12 361 GLY A O 1
ATOM 2835 N N . VAL A 1 362 ? 22.870 -0.166 -13.939 1.00 90.81 362 VAL A N 1
ATOM 2836 C CA . VAL A 1 362 ? 21.595 0.559 -13.786 1.00 90.81 362 VAL A CA 1
ATOM 2837 C C . VAL A 1 362 ? 20.489 -0.402 -13.355 1.00 90.81 362 VAL A C 1
ATOM 2839 O O . VAL A 1 362 ? 19.803 -0.143 -12.367 1.00 90.81 362 VAL A O 1
ATOM 2842 N N . TRP A 1 363 ? 20.349 -1.538 -14.041 1.00 90.62 363 TRP A N 1
ATOM 2843 C CA . TRP A 1 363 ? 19.298 -2.522 -13.757 1.00 90.62 363 TRP A CA 1
ATOM 2844 C C . TRP A 1 363 ? 19.434 -3.132 -12.363 1.00 90.62 363 TRP A C 1
ATOM 2846 O O . TRP A 1 363 ? 18.455 -3.226 -11.623 1.00 90.62 363 TRP A O 1
ATOM 2856 N N . LEU A 1 364 ? 20.660 -3.491 -11.972 1.00 92.69 364 LEU A N 1
ATOM 2857 C CA . LEU A 1 364 ? 20.942 -3.967 -10.618 1.00 92.69 364 LEU A CA 1
ATOM 2858 C C . LEU A 1 364 ? 20.673 -2.885 -9.571 1.00 92.69 364 LEU A C 1
ATOM 2860 O O . LEU A 1 364 ? 20.147 -3.187 -8.502 1.00 92.69 364 LEU A O 1
ATOM 2864 N N . GLY A 1 365 ? 20.988 -1.628 -9.886 1.00 93.38 365 GLY A N 1
ATOM 2865 C CA . GLY A 1 365 ? 20.677 -0.489 -9.035 1.00 93.38 365 GLY A CA 1
ATOM 2866 C C . GLY A 1 365 ? 19.174 -0.347 -8.822 1.00 93.38 365 GLY A C 1
ATOM 2867 O O . GLY A 1 365 ? 18.743 -0.231 -7.683 1.00 93.38 365 GLY A O 1
ATOM 2868 N N . MET A 1 366 ? 18.364 -0.456 -9.879 1.00 91.00 366 MET A N 1
ATOM 2869 C CA . MET A 1 366 ? 16.900 -0.374 -9.775 1.00 91.00 366 MET A CA 1
ATOM 2870 C C . MET A 1 366 ? 16.308 -1.477 -8.886 1.00 91.00 366 MET A C 1
ATOM 2872 O O . MET A 1 366 ? 15.361 -1.221 -8.147 1.00 91.00 366 MET A O 1
ATOM 2876 N N . VAL A 1 367 ? 16.890 -2.679 -8.887 1.00 93.81 367 VAL A N 1
ATOM 2877 C CA . VAL A 1 367 ? 16.509 -3.758 -7.953 1.00 93.81 367 VAL A CA 1
ATOM 2878 C C . VAL A 1 367 ? 16.971 -3.465 -6.529 1.00 93.81 367 VAL A C 1
ATOM 2880 O O . VAL A 1 367 ? 16.244 -3.711 -5.564 1.00 93.81 367 VAL A O 1
ATOM 2883 N N . ALA A 1 368 ? 18.176 -2.917 -6.387 1.00 94.81 368 ALA A N 1
ATOM 2884 C CA . ALA A 1 368 ? 18.744 -2.561 -5.097 1.00 94.81 368 ALA A CA 1
ATOM 2885 C C . ALA A 1 368 ? 17.994 -1.406 -4.417 1.00 94.81 368 ALA A C 1
ATOM 2887 O O . ALA A 1 368 ? 18.085 -1.287 -3.199 1.00 94.81 368 ALA A O 1
ATOM 2888 N N . VAL A 1 369 ? 17.239 -0.583 -5.154 1.00 95.00 369 VAL A N 1
ATOM 2889 C CA . VAL A 1 369 ? 16.499 0.561 -4.600 1.00 95.00 369 VAL A CA 1
ATOM 2890 C C . VAL A 1 369 ? 15.426 0.130 -3.600 1.00 95.00 369 VAL A C 1
ATOM 2892 O O . VAL A 1 369 ? 15.591 0.467 -2.428 1.00 95.00 369 VAL A O 1
ATOM 2895 N N . PRO A 1 370 ? 14.383 -0.649 -3.956 1.00 94.50 370 PRO A N 1
ATOM 2896 C CA . PRO A 1 370 ? 13.359 -1.035 -2.983 1.00 94.50 370 PRO A CA 1
ATOM 2897 C C . PRO A 1 370 ? 13.926 -1.822 -1.799 1.00 94.50 370 PRO A C 1
ATOM 2899 O O . PRO A 1 370 ? 13.562 -1.574 -0.649 1.00 94.50 370 PRO A O 1
ATOM 2902 N N . PHE A 1 371 ? 14.877 -2.723 -2.060 1.00 94.94 371 PHE A N 1
ATOM 2903 C CA . PHE A 1 371 ? 15.565 -3.472 -1.010 1.00 94.94 371 PHE A CA 1
ATOM 2904 C C . PHE A 1 371 ? 16.363 -2.553 -0.071 1.00 94.94 371 PHE A C 1
ATOM 2906 O O . PHE A 1 371 ? 16.238 -2.634 1.152 1.00 94.94 371 PHE A O 1
ATOM 2913 N N . GLY A 1 372 ? 17.161 -1.649 -0.639 1.00 94.88 372 GLY A N 1
ATOM 2914 C CA . GLY A 1 372 ? 18.009 -0.709 0.084 1.00 94.88 372 GLY A CA 1
ATOM 2915 C C . GLY A 1 372 ? 17.197 0.296 0.891 1.00 94.88 372 GLY A C 1
ATOM 2916 O O . GLY A 1 372 ? 17.517 0.536 2.053 1.00 94.88 372 GLY A O 1
ATOM 2917 N N . THR A 1 373 ? 16.105 0.822 0.330 1.00 94.94 373 THR A N 1
ATOM 2918 C CA . THR A 1 373 ? 15.152 1.668 1.058 1.00 94.94 373 THR A CA 1
ATOM 2919 C C . THR A 1 373 ? 14.550 0.906 2.232 1.00 94.94 373 THR A C 1
ATOM 2921 O O . THR A 1 373 ? 14.561 1.415 3.352 1.00 94.94 373 THR A O 1
ATOM 2924 N N . PHE A 1 374 ? 14.046 -0.310 2.001 1.00 93.94 374 PHE A N 1
ATOM 2925 C CA . PHE A 1 374 ? 13.423 -1.117 3.048 1.00 93.94 374 PHE A CA 1
ATOM 2926 C C . PHE A 1 374 ? 14.403 -1.422 4.191 1.00 93.94 374 PHE A C 1
ATOM 2928 O O . PHE A 1 374 ? 14.061 -1.260 5.366 1.00 93.94 374 PHE A O 1
ATOM 2935 N N . LEU A 1 375 ? 15.643 -1.795 3.857 1.00 94.25 375 LEU A N 1
ATOM 2936 C CA . LEU A 1 375 ? 16.703 -2.063 4.826 1.00 94.25 375 LEU A CA 1
ATOM 2937 C C . LEU A 1 375 ? 17.103 -0.804 5.603 1.00 94.25 375 LEU A C 1
ATOM 2939 O O . LEU A 1 375 ? 17.110 -0.823 6.835 1.00 94.25 375 LEU A O 1
ATOM 2943 N N . LEU A 1 376 ? 17.402 0.294 4.900 1.00 93.25 376 LEU A N 1
ATOM 2944 C CA . LEU A 1 376 ? 17.780 1.574 5.504 1.00 93.25 376 LEU A CA 1
ATOM 2945 C C . LEU A 1 376 ? 16.708 2.038 6.488 1.00 93.25 376 LEU A C 1
ATOM 2947 O O . LEU A 1 376 ? 17.008 2.408 7.620 1.00 93.25 376 LEU A O 1
ATOM 2951 N N . PHE A 1 377 ? 15.451 1.986 6.065 1.00 91.19 377 PHE A N 1
ATOM 2952 C CA . PHE A 1 377 ? 14.337 2.456 6.864 1.00 91.19 377 PHE A CA 1
ATOM 2953 C C . PHE A 1 377 ? 14.069 1.557 8.076 1.00 91.19 377 PHE A C 1
ATOM 2955 O O . PHE A 1 377 ? 13.870 2.059 9.182 1.00 91.19 377 PHE A O 1
ATOM 2962 N N . THR A 1 378 ? 14.174 0.236 7.906 1.00 90.12 378 THR A N 1
ATOM 2963 C CA . THR A 1 378 ? 14.127 -0.731 9.013 1.00 90.12 378 THR A CA 1
ATOM 2964 C C . THR A 1 378 ? 15.200 -0.430 10.060 1.00 90.12 378 THR A C 1
ATOM 2966 O O . THR A 1 378 ? 14.903 -0.387 11.253 1.00 90.12 378 THR A O 1
ATOM 2969 N N . ILE A 1 379 ? 16.440 -0.170 9.633 1.00 91.62 379 ILE A N 1
ATOM 2970 C CA . ILE A 1 379 ? 17.555 0.162 10.532 1.00 91.62 379 ILE A CA 1
ATOM 2971 C C . ILE A 1 379 ? 17.298 1.491 11.249 1.00 91.62 379 ILE A C 1
ATOM 2973 O O . ILE A 1 379 ? 17.374 1.553 12.476 1.00 91.62 379 ILE A O 1
ATOM 2977 N N . VAL A 1 380 ? 16.965 2.549 10.504 1.00 89.56 380 VAL A N 1
ATOM 2978 C CA . VAL A 1 380 ? 16.751 3.895 11.058 1.00 89.56 380 VAL A CA 1
ATOM 2979 C C . VAL A 1 380 ? 15.615 3.897 12.075 1.00 89.56 380 VAL A C 1
ATOM 2981 O O . VAL A 1 380 ? 15.779 4.443 13.168 1.00 89.56 380 VAL A O 1
ATOM 2984 N N . LEU A 1 381 ? 14.480 3.269 11.758 1.00 88.75 381 LEU A N 1
ATOM 2985 C CA . LEU A 1 381 ? 13.361 3.205 12.691 1.00 88.75 381 LEU A CA 1
ATOM 2986 C C . LEU A 1 381 ? 13.671 2.345 13.911 1.00 88.75 381 LEU A C 1
ATOM 2988 O O . LEU A 1 381 ? 13.295 2.728 15.012 1.00 88.75 381 LEU A O 1
ATOM 2992 N N . ARG A 1 382 ? 14.383 1.226 13.752 1.00 88.06 382 ARG A N 1
ATOM 2993 C CA . ARG A 1 382 ? 14.763 0.381 14.889 1.00 88.06 382 ARG A CA 1
ATOM 2994 C C . ARG A 1 382 ? 15.726 1.087 15.845 1.00 88.06 382 ARG A C 1
ATOM 2996 O O . ARG A 1 382 ? 15.627 0.889 17.048 1.00 88.06 382 ARG A O 1
ATOM 3003 N N . ILE A 1 383 ? 16.629 1.924 15.327 1.00 88.25 383 ILE A N 1
ATOM 3004 C CA . ILE A 1 383 ? 17.543 2.734 16.150 1.00 88.25 383 ILE A CA 1
ATOM 3005 C C . ILE A 1 383 ? 16.791 3.881 16.834 1.00 88.25 383 ILE A C 1
ATOM 3007 O O . ILE A 1 383 ? 17.018 4.156 18.009 1.00 88.25 383 ILE A O 1
ATOM 3011 N N . ARG A 1 384 ? 15.908 4.572 16.105 1.00 85.94 384 ARG A N 1
ATOM 3012 C CA . ARG A 1 384 ? 15.226 5.773 16.609 1.00 85.94 384 ARG A CA 1
ATOM 3013 C C . ARG A 1 384 ? 14.026 5.460 17.507 1.00 85.94 384 ARG A C 1
ATOM 3015 O O . ARG A 1 384 ? 13.710 6.263 18.380 1.00 85.94 384 ARG A O 1
ATOM 3022 N N . TYR A 1 385 ? 13.375 4.320 17.290 1.00 84.44 385 TYR A N 1
ATOM 3023 C CA . TYR A 1 385 ? 12.142 3.898 17.957 1.00 84.44 385 TYR A CA 1
ATOM 3024 C C . TYR A 1 385 ? 12.178 2.399 18.315 1.00 84.44 385 TYR A C 1
ATOM 3026 O O . TYR A 1 385 ? 11.356 1.627 17.820 1.00 84.44 385 TYR A O 1
ATOM 3034 N N . PRO A 1 386 ? 13.122 1.955 19.164 1.00 78.50 386 PRO A N 1
ATOM 3035 C CA . PRO A 1 386 ? 13.336 0.532 19.438 1.00 78.50 386 PRO A CA 1
ATOM 3036 C C . PRO A 1 386 ? 12.111 -0.164 20.049 1.00 78.50 386 PRO A C 1
ATOM 3038 O O . PRO A 1 386 ? 11.803 -1.288 19.667 1.00 78.50 386 PRO A O 1
ATOM 3041 N N . GLU A 1 387 ? 11.391 0.518 20.942 1.00 72.94 387 GLU A N 1
ATOM 3042 C CA . GLU A 1 387 ? 10.265 -0.051 21.703 1.00 72.94 387 GLU A CA 1
ATOM 3043 C C . GLU A 1 387 ? 8.954 -0.133 20.910 1.00 72.94 387 GLU A C 1
ATOM 3045 O O . GLU A 1 387 ? 8.064 -0.907 21.248 1.00 72.94 387 GLU A O 1
ATOM 3050 N N . THR A 1 388 ? 8.806 0.677 19.861 1.00 76.25 388 THR A N 1
ATOM 3051 C CA . THR A 1 388 ? 7.542 0.809 19.119 1.00 76.25 388 THR A CA 1
ATOM 3052 C C . THR A 1 388 ? 7.662 0.366 17.659 1.00 76.25 388 THR A C 1
ATOM 3054 O O . THR A 1 388 ? 6.687 0.403 16.910 1.00 76.25 388 THR A O 1
ATOM 3057 N N . PHE A 1 389 ? 8.842 -0.091 17.228 1.00 76.31 389 PHE A N 1
ATOM 3058 C CA . PHE A 1 389 ? 9.086 -0.616 15.884 1.00 76.31 389 PHE A CA 1
ATOM 3059 C C . PHE A 1 389 ? 8.241 -1.876 15.581 1.00 76.31 389 PHE A C 1
ATOM 3061 O O . PHE A 1 389 ? 8.117 -2.743 16.445 1.00 76.31 389 PHE A O 1
ATOM 3068 N N . PRO A 1 390 ? 7.725 -2.065 14.345 1.00 71.69 390 PRO A N 1
ATOM 3069 C CA . PRO A 1 390 ? 7.781 -1.162 13.186 1.00 71.69 390 PRO A CA 1
ATOM 3070 C C . PRO A 1 390 ? 6.652 -0.125 13.132 1.00 71.69 390 PRO A C 1
ATOM 3072 O O . PRO A 1 390 ? 6.768 0.872 12.424 1.00 71.69 390 PRO A O 1
ATOM 3075 N N . LEU A 1 391 ? 5.560 -0.331 13.866 1.00 79.25 391 LEU A N 1
ATOM 3076 C CA . LEU A 1 391 ? 4.328 0.444 13.691 1.00 79.25 391 LEU A CA 1
ATOM 3077 C C . LEU A 1 391 ? 4.301 1.756 14.497 1.00 79.25 391 LEU A C 1
ATOM 3079 O O . LEU A 1 391 ? 3.355 2.519 14.387 1.00 79.25 391 LEU A O 1
ATOM 3083 N N . LEU A 1 392 ? 5.324 2.077 15.283 1.00 78.44 392 LEU A N 1
ATOM 3084 C CA . LEU A 1 392 ? 5.377 3.282 16.126 1.00 78.44 392 LEU A CA 1
ATOM 3085 C C . LEU A 1 392 ? 4.158 3.437 17.054 1.00 78.44 392 LEU A C 1
ATOM 3087 O O . LEU A 1 392 ? 3.793 4.539 17.451 1.00 78.44 392 LEU A O 1
ATOM 3091 N N . VAL A 1 393 ? 3.536 2.314 17.408 1.00 74.31 393 VAL A N 1
ATOM 3092 C CA . VAL A 1 393 ? 2.370 2.260 18.285 1.00 74.31 393 VAL A CA 1
ATOM 3093 C C . VAL A 1 393 ? 2.817 2.456 19.730 1.00 74.31 393 VAL A C 1
ATOM 3095 O O . VAL A 1 393 ? 3.709 1.757 20.205 1.00 74.31 393 VAL A O 1
ATOM 3098 N N . SER A 1 394 ? 2.183 3.390 20.441 1.00 67.56 394 SER A N 1
ATOM 3099 C CA . SER A 1 394 ? 2.351 3.520 21.890 1.00 67.56 394 SER A CA 1
ATOM 3100 C C . SER A 1 394 ? 1.528 2.446 22.600 1.00 67.56 394 SER A C 1
ATOM 3102 O O . SER A 1 394 ? 0.362 2.238 22.262 1.00 67.56 394 SER A O 1
ATOM 3104 N N . ASN A 1 395 ? 2.138 1.762 23.568 1.00 61.88 395 ASN A N 1
ATOM 3105 C CA . ASN A 1 395 ? 1.497 0.693 24.326 1.00 61.88 395 ASN A CA 1
ATOM 3106 C C . ASN A 1 395 ? 0.446 1.303 25.269 1.00 61.88 395 ASN A C 1
ATOM 3108 O O . ASN A 1 395 ? 0.766 1.752 26.369 1.00 61.88 395 ASN A O 1
ATOM 3112 N N . LYS A 1 396 ? -0.799 1.381 24.799 1.00 71.25 396 LYS A N 1
ATOM 3113 C CA . LYS A 1 396 ? -1.961 1.755 25.608 1.00 71.25 396 LYS A CA 1
ATOM 3114 C C . LYS A 1 396 ? -2.608 0.495 26.170 1.00 71.25 396 LYS A C 1
ATOM 3116 O O . LYS A 1 396 ? -2.573 -0.543 25.516 1.00 71.25 396 LYS A O 1
ATOM 3121 N N . ASP A 1 397 ? -3.206 0.592 27.357 1.00 81.81 397 ASP A N 1
ATOM 3122 C CA . ASP A 1 397 ? -3.945 -0.519 27.967 1.00 81.81 397 ASP A CA 1
ATOM 3123 C C . ASP A 1 397 ? -5.269 -0.741 27.216 1.00 81.81 397 ASP A C 1
ATOM 3125 O O . ASP A 1 397 ? -6.318 -0.177 27.545 1.00 81.81 397 ASP A O 1
ATOM 3129 N N . ILE A 1 398 ? -5.163 -1.491 26.120 1.00 84.69 398 ILE A N 1
ATOM 3130 C CA . ILE A 1 398 ? -6.232 -1.834 25.186 1.00 84.69 398 ILE A CA 1
ATOM 3131 C C . ILE A 1 398 ? -6.167 -3.339 24.968 1.00 84.69 398 ILE A C 1
ATOM 3133 O O . ILE A 1 398 ? -5.103 -3.887 24.683 1.00 84.69 398 ILE A O 1
ATOM 3137 N N . VAL A 1 399 ? -7.313 -4.000 25.081 1.00 86.62 399 VAL A N 1
ATOM 3138 C CA . VAL A 1 399 ? -7.444 -5.438 24.832 1.00 86.62 399 VAL A CA 1
ATOM 3139 C C . VAL A 1 399 ? -8.620 -5.674 23.900 1.00 86.62 399 VAL A C 1
ATOM 3141 O O . VAL A 1 399 ? -9.685 -5.080 24.081 1.00 86.62 399 VAL A O 1
ATOM 3144 N N . SER A 1 400 ? -8.432 -6.525 22.892 1.00 86.94 400 SER A N 1
ATOM 3145 C CA . SER A 1 400 ? -9.487 -6.862 21.939 1.00 86.94 400 SER A CA 1
ATOM 3146 C C . SER A 1 400 ? -9.624 -8.372 21.740 1.00 86.94 400 SER A C 1
ATOM 3148 O O . SER A 1 400 ? -8.631 -9.085 21.570 1.00 86.94 400 SER A O 1
ATOM 3150 N N . GLN A 1 401 ? -10.866 -8.854 21.753 1.00 87.81 401 GLN A N 1
ATOM 3151 C CA . GLN A 1 401 ? -11.227 -10.261 21.589 1.00 87.81 401 GLN A CA 1
ATOM 3152 C C . GLN A 1 401 ? -12.176 -10.408 20.396 1.00 87.81 401 GLN A C 1
ATOM 3154 O O . GLN A 1 401 ? -13.196 -9.721 20.327 1.00 87.81 401 GLN A O 1
ATOM 3159 N N . ASP A 1 402 ? -11.842 -11.330 19.494 1.00 88.62 402 ASP A N 1
ATOM 3160 C CA . ASP A 1 402 ? -12.631 -11.648 18.302 1.00 88.62 402 ASP A CA 1
ATOM 3161 C C . ASP A 1 402 ? -13.318 -13.005 18.503 1.00 88.62 402 ASP A C 1
ATOM 3163 O O . ASP A 1 402 ? -12.655 -13.991 18.826 1.00 88.62 402 ASP A O 1
ATOM 3167 N N . GLU A 1 403 ? -14.635 -13.078 18.312 1.00 88.00 403 GLU A N 1
ATOM 3168 C CA . GLU A 1 403 ? -15.416 -14.308 18.482 1.00 88.00 403 GLU A CA 1
ATOM 3169 C C . GLU A 1 403 ? -16.489 -14.450 17.398 1.00 88.00 403 GLU A C 1
ATOM 3171 O O . GLU A 1 403 ? -17.066 -13.474 16.917 1.00 88.00 403 GLU A O 1
ATOM 3176 N N . VAL A 1 404 ? -16.815 -15.696 17.045 1.00 88.19 404 VAL A N 1
ATOM 3177 C CA . VAL A 1 404 ? -18.026 -15.985 16.262 1.00 88.19 404 VAL A CA 1
ATOM 3178 C C . VAL A 1 404 ? -19.215 -15.983 17.220 1.00 88.19 404 VAL A C 1
ATOM 3180 O O . VAL A 1 404 ? -19.280 -16.825 18.119 1.00 88.19 404 VAL A O 1
ATOM 3183 N N . LEU A 1 405 ? -20.153 -15.052 17.057 1.00 84.75 405 LEU A N 1
ATOM 3184 C CA . LEU A 1 405 ? -21.272 -14.887 17.976 1.00 84.75 405 LEU A CA 1
ATOM 3185 C C . LEU A 1 405 ? -22.254 -16.057 17.892 1.00 84.75 405 LEU A C 1
ATOM 3187 O O . LEU A 1 405 ? -22.882 -16.331 16.873 1.00 84.75 405 LEU A O 1
ATOM 3191 N N . ASN A 1 406 ? -22.411 -16.716 19.031 1.00 85.69 406 ASN A N 1
ATOM 3192 C CA . ASN A 1 406 ? -23.504 -17.613 19.375 1.00 85.69 406 ASN A CA 1
ATOM 3193 C C . ASN A 1 406 ? -23.786 -17.429 20.873 1.00 85.69 406 ASN A C 1
ATOM 3195 O O . ASN A 1 406 ? -22.982 -16.816 21.573 1.00 85.69 406 ASN A O 1
ATOM 3199 N N . ILE A 1 407 ? -24.894 -17.974 21.379 1.00 85.44 407 ILE A N 1
ATOM 3200 C CA . ILE A 1 407 ? -25.307 -17.794 22.785 1.00 85.44 407 ILE A CA 1
ATOM 3201 C C . ILE A 1 407 ? -24.162 -18.133 23.760 1.00 85.44 407 ILE A C 1
ATOM 3203 O O . ILE A 1 407 ? -23.863 -17.365 24.670 1.00 85.44 407 ILE A O 1
ATOM 3207 N N . CYS A 1 408 ? -23.458 -19.246 23.537 1.00 87.56 408 CYS A N 1
ATOM 3208 C CA . CYS A 1 408 ? -22.344 -19.663 24.392 1.00 87.56 408 CYS A CA 1
ATOM 3209 C C . CYS A 1 408 ? -21.140 -18.714 24.306 1.00 87.56 408 CYS A C 1
ATOM 3211 O O . CYS A 1 408 ? -20.481 -18.454 25.308 1.00 87.56 408 CYS A O 1
ATOM 3213 N N . ASN A 1 409 ? -20.825 -18.213 23.116 1.00 90.00 409 ASN A N 1
ATOM 3214 C CA . ASN A 1 409 ? -19.695 -17.322 22.892 1.00 90.00 409 ASN A CA 1
ATOM 3215 C C . ASN A 1 409 ? -19.986 -15.899 23.381 1.00 90.00 409 ASN A C 1
ATOM 3217 O O . ASN A 1 409 ? -19.058 -15.245 23.836 1.00 90.00 409 ASN A O 1
ATOM 3221 N N . VAL A 1 410 ? -21.249 -15.453 23.402 1.00 90.25 410 VAL A N 1
ATOM 3222 C CA . VAL A 1 410 ? -21.645 -14.206 24.082 1.00 90.25 410 VAL A CA 1
ATOM 3223 C C . VAL A 1 410 ? -21.337 -14.295 25.578 1.00 90.25 410 VAL A C 1
ATOM 3225 O O . VAL A 1 410 ? -20.728 -13.384 26.133 1.00 90.25 410 VAL A O 1
ATOM 3228 N N . ILE A 1 411 ? -21.671 -15.422 26.215 1.00 91.31 411 ILE A N 1
ATOM 3229 C CA . ILE A 1 411 ? -21.348 -15.672 27.629 1.00 91.31 411 ILE A CA 1
ATOM 3230 C C . ILE A 1 411 ? -19.829 -15.660 27.852 1.00 91.31 411 ILE A C 1
ATOM 3232 O O . ILE A 1 411 ? -19.352 -15.022 28.785 1.00 91.31 411 ILE A O 1
ATOM 3236 N N . LYS A 1 412 ? -19.045 -16.293 26.968 1.00 92.06 412 LYS A N 1
ATOM 3237 C CA . LYS A 1 412 ? -17.573 -16.242 27.052 1.00 92.06 412 LYS A CA 1
ATOM 3238 C C . LYS A 1 412 ? -17.028 -14.823 26.902 1.00 92.06 412 LYS A C 1
ATOM 3240 O O . LYS A 1 412 ? -16.117 -14.449 27.632 1.00 92.06 412 LYS A O 1
ATOM 3245 N N . LEU A 1 413 ? -17.570 -14.050 25.961 1.00 91.00 413 LEU A N 1
ATOM 3246 C CA . LEU A 1 413 ? -17.172 -12.668 25.702 1.00 91.00 413 LEU A CA 1
ATOM 3247 C C . LEU A 1 413 ? -17.460 -11.781 26.923 1.00 91.00 413 LEU A C 1
ATOM 3249 O O . LEU A 1 413 ? -16.617 -10.973 27.314 1.00 91.00 413 LEU A O 1
ATOM 3253 N N . ARG A 1 414 ? -18.619 -11.987 27.564 1.00 93.25 414 ARG A N 1
ATOM 3254 C CA . ARG A 1 414 ? -18.994 -11.368 28.839 1.00 93.25 414 ARG A CA 1
ATOM 3255 C C . ARG A 1 414 ? -18.014 -11.737 29.947 1.00 93.25 414 ARG A C 1
ATOM 3257 O O . ARG A 1 414 ? -17.447 -10.839 30.558 1.00 93.25 414 ARG A O 1
ATOM 3264 N N . ASP A 1 415 ? -17.803 -13.029 30.196 1.00 93.50 415 ASP A N 1
ATOM 3265 C CA . ASP A 1 415 ? -16.935 -13.512 31.280 1.00 93.50 415 ASP A CA 1
ATOM 3266 C C . ASP A 1 415 ? -15.492 -13.017 31.100 1.00 93.50 415 ASP A C 1
ATOM 3268 O O . ASP A 1 415 ? -14.824 -12.633 32.064 1.00 93.50 415 ASP A O 1
ATOM 3272 N N . TRP A 1 416 ? -15.018 -12.972 29.852 1.00 94.81 416 TRP A N 1
ATOM 3273 C CA . TRP A 1 416 ? -13.733 -12.379 29.499 1.00 94.81 416 TRP A CA 1
ATOM 3274 C C . TRP A 1 416 ? -13.691 -10.885 29.834 1.00 94.81 416 TRP A C 1
ATOM 3276 O O . TRP A 1 416 ? -12.773 -10.447 30.529 1.00 94.81 416 TRP A O 1
ATOM 3286 N N . ALA A 1 417 ? -14.696 -10.113 29.408 1.00 92.12 417 ALA A N 1
ATOM 3287 C CA . ALA A 1 417 ? -14.760 -8.683 29.688 1.00 92.12 417 ALA A CA 1
ATOM 3288 C C . ALA A 1 417 ? -14.812 -8.407 31.197 1.00 92.12 417 ALA A C 1
ATOM 3290 O O . ALA A 1 417 ? -14.039 -7.594 31.705 1.00 92.12 417 ALA A O 1
ATOM 3291 N N . GLU A 1 418 ? -15.653 -9.129 31.939 1.00 93.12 418 GLU A N 1
ATOM 3292 C CA . GLU A 1 418 ? -15.713 -9.031 33.397 1.00 93.12 418 GLU A CA 1
ATOM 3293 C C . GLU A 1 418 ? -14.356 -9.330 34.041 1.00 93.12 418 GLU A C 1
ATOM 3295 O O . GLU A 1 418 ? -13.907 -8.571 34.902 1.00 93.12 418 GLU A O 1
ATOM 3300 N N . GLY A 1 419 ? -13.672 -10.383 33.588 1.00 92.69 419 GLY A N 1
ATOM 3301 C CA . GLY A 1 419 ? -12.333 -10.737 34.047 1.00 92.69 419 GLY A CA 1
ATOM 3302 C C . GLY A 1 419 ? -11.308 -9.624 33.813 1.00 92.69 419 GLY A C 1
ATOM 3303 O O . GLY A 1 419 ? -10.517 -9.323 34.708 1.00 92.69 419 GLY A O 1
ATOM 3304 N N . GLU A 1 420 ? -11.332 -8.967 32.651 1.00 92.19 420 GLU A N 1
ATOM 3305 C CA . GLU A 1 420 ? -10.420 -7.861 32.333 1.00 92.19 420 GLU A CA 1
ATOM 3306 C C . GLU A 1 420 ? -10.667 -6.613 33.197 1.00 92.19 420 GLU A C 1
ATOM 3308 O O . GLU A 1 420 ? -9.702 -5.979 33.640 1.00 92.19 420 GLU A O 1
ATOM 3313 N N . PHE A 1 421 ? -11.928 -6.295 33.513 1.00 90.31 421 PHE A N 1
ATOM 3314 C CA . PHE A 1 421 ? -12.265 -5.218 34.453 1.00 90.31 421 PHE A CA 1
ATOM 3315 C C . PHE A 1 421 ? -11.949 -5.595 35.914 1.00 90.31 421 PHE A C 1
ATOM 3317 O O . PHE A 1 421 ? -11.459 -4.759 36.674 1.00 90.31 421 PHE A O 1
ATOM 3324 N N . GLN A 1 422 ? -12.158 -6.848 36.328 1.00 90.81 422 GLN A N 1
ATOM 3325 C CA . GLN A 1 422 ? -11.819 -7.306 37.684 1.00 90.81 422 GLN A CA 1
ATOM 3326 C C . GLN A 1 422 ? -10.312 -7.256 37.949 1.00 90.81 422 GLN A C 1
ATOM 3328 O O . GLN A 1 422 ? -9.890 -6.733 38.981 1.00 90.81 422 GLN A O 1
ATOM 3333 N N . LYS A 1 423 ? -9.489 -7.735 37.003 1.00 90.88 423 LYS A N 1
ATOM 3334 C CA . LYS A 1 423 ? -8.016 -7.705 37.102 1.00 90.88 423 LYS A CA 1
ATOM 3335 C C . LYS A 1 423 ? -7.466 -6.291 37.311 1.00 90.88 423 LYS A C 1
ATOM 3337 O O . LYS A 1 423 ? -6.426 -6.131 37.943 1.00 90.88 423 LYS A O 1
ATOM 3342 N N . ARG A 1 424 ? -8.170 -5.276 36.803 1.00 87.75 424 ARG A N 1
ATOM 3343 C CA . ARG A 1 424 ? -7.802 -3.854 36.897 1.00 87.75 424 ARG A CA 1
ATOM 3344 C C . ARG A 1 424 ? -8.419 -3.131 38.101 1.00 87.75 424 ARG A C 1
ATOM 3346 O O . ARG A 1 424 ? -8.237 -1.928 38.246 1.00 87.75 424 ARG A O 1
ATOM 3353 N N . GLY A 1 425 ? -9.116 -3.849 38.988 1.00 85.81 425 GLY A N 1
ATOM 3354 C CA . GLY A 1 425 ? -9.587 -3.324 40.275 1.00 85.81 425 GLY A CA 1
ATOM 3355 C C . GLY A 1 425 ? -10.895 -2.527 40.225 1.00 85.81 425 GLY A C 1
ATOM 3356 O O . GLY A 1 425 ? -11.187 -1.779 41.160 1.00 85.81 425 GLY A O 1
ATOM 3357 N N . PHE A 1 426 ? -11.702 -2.668 39.169 1.00 87.69 426 PHE A N 1
ATOM 3358 C CA . PHE A 1 426 ? -13.015 -2.020 39.101 1.00 87.69 426 PHE A CA 1
ATOM 3359 C C . PHE A 1 426 ? -14.008 -2.636 40.103 1.00 87.69 426 PHE A C 1
ATOM 3361 O O . PHE A 1 426 ? -13.980 -3.832 40.386 1.00 87.69 426 PHE A O 1
ATOM 3368 N N . SER A 1 427 ? -14.918 -1.816 40.646 1.00 87.56 427 SER A N 1
ATOM 3369 C CA . SER A 1 427 ? -15.915 -2.279 41.629 1.00 87.56 427 SER A CA 1
ATOM 3370 C C . SER A 1 427 ? -16.832 -3.370 41.059 1.00 87.56 427 SER A C 1
ATOM 3372 O O . SER A 1 427 ? -17.219 -3.299 39.893 1.00 87.56 427 SER A O 1
ATOM 3374 N N . SER A 1 428 ? -17.283 -4.320 41.886 1.00 88.56 428 SER A N 1
ATOM 3375 C CA . SER A 1 428 ? -18.164 -5.415 41.438 1.00 88.56 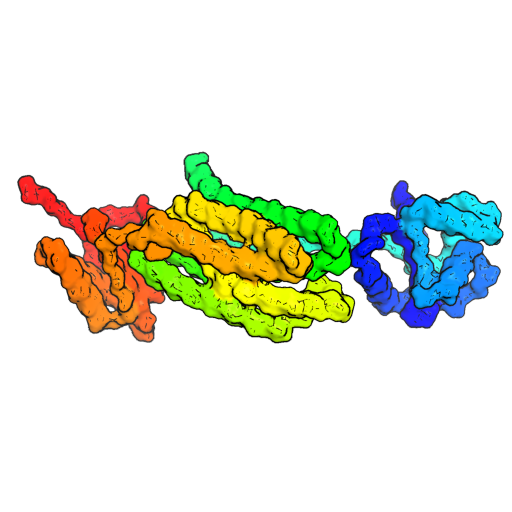428 SER A CA 1
ATOM 3376 C C . SER A 1 428 ? -19.452 -4.924 40.768 1.00 88.56 428 SER A C 1
ATOM 3378 O O . SER A 1 428 ? -19.918 -5.527 39.808 1.00 88.56 428 SER A O 1
ATOM 3380 N N . ARG A 1 429 ? -20.008 -3.787 41.218 1.00 83.75 429 ARG A N 1
ATOM 3381 C CA . ARG A 1 429 ? -21.178 -3.162 40.578 1.00 83.75 429 ARG A CA 1
ATOM 3382 C C . ARG A 1 429 ? -20.863 -2.684 39.156 1.00 83.75 429 ARG A C 1
ATOM 3384 O O . ARG A 1 429 ? -21.725 -2.782 38.291 1.00 83.75 429 ARG A O 1
ATOM 3391 N N . TYR A 1 430 ? -19.663 -2.152 38.927 1.00 82.81 430 TYR A N 1
ATOM 3392 C CA . TYR A 1 430 ? -19.222 -1.708 37.603 1.00 82.81 430 TYR A CA 1
ATOM 3393 C C . TYR A 1 430 ? -19.014 -2.898 36.668 1.00 82.81 430 TYR A C 1
ATOM 3395 O O . TYR A 1 430 ? -19.549 -2.910 35.567 1.00 82.81 430 TYR A O 1
ATOM 3403 N N . VAL A 1 431 ? -18.312 -3.926 37.149 1.00 88.06 431 VAL A N 1
ATOM 3404 C CA . VAL A 1 431 ? -18.070 -5.172 36.409 1.00 88.06 431 VAL A CA 1
ATOM 3405 C C . VAL A 1 431 ? -19.390 -5.813 35.975 1.00 88.06 431 VAL A C 1
ATOM 3407 O O . VAL A 1 431 ? -19.558 -6.110 34.801 1.00 88.06 431 VAL A O 1
ATOM 3410 N N . MET A 1 432 ? -20.362 -5.928 36.885 1.00 86.94 432 MET A N 1
ATOM 3411 C CA . MET A 1 432 ? -21.678 -6.498 36.575 1.00 86.94 432 MET A CA 1
ATOM 3412 C C . MET A 1 432 ? -22.452 -5.672 35.537 1.00 86.94 432 MET A C 1
ATOM 3414 O O . MET A 1 432 ? -23.132 -6.234 34.686 1.00 86.94 432 MET A O 1
ATOM 3418 N N . LYS A 1 433 ? -22.347 -4.334 35.577 1.00 83.06 433 LYS A N 1
ATOM 3419 C CA . LYS A 1 433 ? -22.946 -3.471 34.544 1.00 83.06 433 LYS A CA 1
ATOM 3420 C C . LYS A 1 433 ? -22.317 -3.715 33.173 1.00 83.06 433 LYS A C 1
ATOM 3422 O O . LYS A 1 433 ? -23.047 -3.812 32.194 1.00 83.06 433 LYS A O 1
ATOM 3427 N N . VAL A 1 434 ? -20.989 -3.823 33.114 1.00 85.50 434 VAL A N 1
ATOM 3428 C CA . VAL A 1 434 ? -20.264 -4.138 31.876 1.00 85.50 434 VAL A CA 1
ATOM 3429 C C . VAL A 1 434 ? -20.677 -5.507 31.342 1.00 85.50 434 VAL A C 1
ATOM 3431 O O . VAL A 1 434 ? -20.977 -5.620 30.157 1.00 85.50 434 VAL A O 1
ATOM 3434 N N . GLY A 1 435 ? -20.748 -6.519 32.208 1.00 88.88 435 GLY A N 1
ATOM 3435 C CA . GLY A 1 435 ? -21.172 -7.862 31.830 1.00 88.88 435 GLY A CA 1
ATOM 3436 C C . GLY A 1 435 ? -22.576 -7.883 31.229 1.00 88.88 435 GLY A C 1
ATOM 3437 O O . GLY A 1 435 ? -22.754 -8.345 30.104 1.00 88.88 435 GLY A O 1
ATOM 3438 N N . LEU A 1 436 ? -23.555 -7.290 31.922 1.00 88.12 436 LEU A N 1
ATOM 3439 C CA . LEU A 1 436 ? -24.929 -7.169 31.418 1.00 88.12 436 LEU A CA 1
ATOM 3440 C C . LEU A 1 436 ? -24.989 -6.437 30.074 1.00 88.12 436 LEU A C 1
ATOM 3442 O O . LEU A 1 436 ? -25.716 -6.851 29.178 1.00 88.12 436 LEU A O 1
ATOM 3446 N N . LEU A 1 437 ? -24.213 -5.364 29.913 1.00 84.44 437 LEU A N 1
ATOM 3447 C CA . LEU A 1 437 ? -24.176 -4.600 28.671 1.00 84.44 437 LEU A CA 1
ATOM 3448 C C . LEU A 1 437 ? -23.636 -5.445 27.508 1.00 84.44 437 LEU A C 1
ATOM 3450 O O . LEU A 1 437 ? -24.272 -5.518 26.460 1.00 84.44 437 LEU A O 1
ATOM 3454 N N . VAL A 1 438 ? -22.501 -6.122 27.700 1.00 88.31 438 VAL A N 1
ATOM 3455 C CA . VAL A 1 438 ? -21.903 -7.008 26.687 1.00 88.31 438 VAL A CA 1
ATOM 3456 C C . VAL A 1 438 ? -22.846 -8.162 26.332 1.00 88.31 438 VAL A C 1
ATOM 3458 O O . VAL A 1 438 ? -23.004 -8.480 25.153 1.00 88.31 438 VAL A O 1
ATOM 3461 N N . GLU A 1 439 ? -23.498 -8.760 27.330 1.00 90.19 439 GLU A N 1
ATOM 3462 C CA . GLU A 1 439 ? -24.423 -9.878 27.144 1.00 90.19 439 GLU A CA 1
ATOM 3463 C C . GLU A 1 439 ? -25.670 -9.469 26.354 1.00 90.19 439 GLU A C 1
ATOM 3465 O O . GLU A 1 439 ? -25.975 -10.087 25.336 1.00 90.19 439 GLU A O 1
ATOM 3470 N N . GLU A 1 440 ? -26.359 -8.398 26.753 1.00 86.69 440 GLU A N 1
ATOM 3471 C CA . GLU A 1 440 ? -27.594 -7.972 26.086 1.00 86.69 440 GLU A CA 1
ATOM 3472 C C . GLU A 1 440 ? -27.335 -7.498 24.651 1.00 86.69 440 GLU A C 1
ATOM 3474 O O . GLU A 1 440 ? -28.111 -7.800 23.743 1.00 86.69 440 GLU A O 1
ATOM 3479 N N . ILE A 1 441 ? -26.211 -6.822 24.398 1.00 83.00 441 ILE A N 1
ATOM 3480 C CA . ILE A 1 441 ? -25.829 -6.439 23.033 1.00 83.00 441 ILE A CA 1
ATOM 3481 C C . ILE A 1 441 ? -25.523 -7.678 22.194 1.00 83.00 441 ILE A C 1
ATOM 3483 O O . ILE A 1 441 ? -26.080 -7.832 21.107 1.00 83.00 441 ILE A O 1
ATOM 3487 N N . GLY A 1 442 ? -24.665 -8.570 22.696 1.00 87.31 442 GLY A N 1
ATOM 3488 C CA . GLY A 1 442 ? -24.287 -9.786 21.983 1.00 87.31 442 GLY A CA 1
ATOM 3489 C C . GLY A 1 442 ? -25.503 -10.655 21.661 1.00 87.31 442 GLY A C 1
ATOM 3490 O O . GLY A 1 442 ? -25.640 -11.138 20.538 1.00 87.31 442 GLY A O 1
ATOM 3491 N N . MET A 1 443 ? -26.435 -10.783 22.606 1.00 88.31 443 MET A N 1
ATOM 3492 C CA . MET A 1 443 ? -27.684 -11.513 22.405 1.00 88.31 443 MET A CA 1
ATOM 3493 C C . MET A 1 443 ? -28.617 -10.816 21.404 1.00 88.31 443 MET A C 1
ATOM 3495 O O . MET A 1 443 ? -29.237 -11.496 20.589 1.00 88.31 443 MET A O 1
ATOM 3499 N N . SER A 1 444 ? -28.694 -9.479 21.407 1.00 84.62 444 SER A N 1
ATOM 3500 C CA . SER A 1 444 ? -29.458 -8.711 20.407 1.00 84.62 444 SER A CA 1
ATOM 3501 C C . SER A 1 444 ? -28.920 -8.928 18.987 1.00 84.62 444 SER A C 1
ATOM 3503 O O . SER A 1 444 ? -29.692 -9.173 18.056 1.00 84.62 444 SER A O 1
ATOM 3505 N N . VAL A 1 445 ? -27.591 -8.931 18.824 1.00 84.56 445 VAL A N 1
ATOM 3506 C CA . VAL A 1 445 ? -26.941 -9.234 17.541 1.00 84.56 445 VAL A CA 1
ATOM 3507 C C . VAL A 1 445 ? -27.263 -10.664 17.094 1.00 84.56 445 VAL A C 1
ATOM 3509 O O . VAL A 1 445 ? -27.649 -10.857 15.943 1.00 84.56 445 VAL A O 1
ATOM 3512 N N . VAL A 1 446 ? -27.180 -11.657 17.988 1.00 87.00 446 VAL A N 1
ATOM 3513 C CA . VAL A 1 446 ? -27.510 -13.063 17.678 1.00 87.00 446 VAL A CA 1
ATOM 3514 C C . VAL A 1 446 ? -28.979 -13.232 17.270 1.00 87.00 446 VAL A C 1
ATOM 3516 O O . VAL A 1 446 ? -29.264 -13.909 16.283 1.00 87.00 446 VAL A O 1
ATOM 3519 N N . GLU A 1 447 ? -29.919 -12.608 17.985 1.00 85.25 447 GLU A N 1
ATOM 3520 C CA . GLU A 1 447 ? -31.357 -12.712 17.690 1.00 85.25 447 GLU A CA 1
ATOM 3521 C C . GLU A 1 447 ? -31.737 -12.120 16.335 1.00 85.25 447 GLU A C 1
ATOM 3523 O O . GLU A 1 447 ? -32.580 -12.675 15.629 1.00 85.25 447 GLU A O 1
ATOM 3528 N N . LYS A 1 448 ? -31.103 -11.017 15.936 1.00 80.94 448 LYS A N 1
ATOM 3529 C CA . LYS A 1 448 ? -31.383 -10.383 14.641 1.00 80.94 448 LYS A CA 1
ATOM 3530 C C . LYS A 1 448 ? -30.766 -11.123 13.457 1.00 80.94 448 LYS A C 1
ATOM 3532 O O . LYS A 1 448 ? -31.121 -10.838 12.321 1.00 80.94 448 LYS A O 1
ATOM 3537 N N . ASN A 1 449 ? -29.890 -12.090 13.710 1.00 82.06 449 ASN A N 1
ATOM 3538 C CA . ASN A 1 449 ? -29.071 -12.763 12.704 1.00 82.06 449 ASN A CA 1
ATOM 3539 C C . ASN A 1 449 ? -29.134 -14.296 12.828 1.00 82.06 449 ASN A C 1
ATOM 3541 O O . ASN A 1 449 ? -28.163 -15.011 12.549 1.00 82.06 449 ASN A O 1
ATOM 3545 N N . LEU A 1 450 ? -30.287 -14.812 13.258 1.00 79.56 450 LEU A N 1
ATOM 3546 C CA . LEU A 1 450 ? -30.514 -16.243 13.451 1.00 79.56 450 LEU A CA 1
ATOM 3547 C C . LEU A 1 450 ? -30.134 -17.051 12.201 1.00 79.56 450 LEU A C 1
ATOM 3549 O O . LEU A 1 450 ? -30.609 -16.790 11.097 1.00 79.56 450 LEU A O 1
ATOM 3553 N N . GLY A 1 451 ? -29.290 -18.066 12.396 1.00 72.75 451 GLY A N 1
ATOM 3554 C CA . GLY A 1 451 ? -28.853 -18.976 11.334 1.00 72.75 451 GLY A CA 1
ATOM 3555 C C . GLY A 1 451 ? -27.638 -18.510 10.527 1.00 72.75 451 GLY A C 1
ATOM 3556 O O . GLY A 1 451 ? -27.247 -19.207 9.593 1.00 72.75 451 GLY A O 1
ATOM 3557 N N . THR A 1 452 ? -27.013 -17.384 10.884 1.00 79.38 452 THR A N 1
ATOM 3558 C CA . THR A 1 452 ? -25.768 -16.912 10.254 1.00 79.38 452 THR A CA 1
ATOM 3559 C C . THR A 1 452 ? -24.606 -16.891 11.245 1.00 79.38 452 THR A C 1
ATOM 3561 O O . THR A 1 452 ? -24.786 -16.614 12.429 1.00 79.38 452 THR A O 1
ATOM 3564 N N . ASN A 1 453 ? -23.401 -17.208 10.764 1.00 80.81 453 ASN A N 1
ATOM 3565 C CA . ASN A 1 453 ? -22.181 -17.078 11.559 1.00 80.81 453 ASN A CA 1
ATOM 3566 C C . ASN A 1 453 ? -21.706 -15.625 11.489 1.00 80.81 453 ASN A C 1
ATOM 3568 O O . ASN A 1 453 ? -21.175 -15.199 10.464 1.00 80.81 453 ASN A O 1
ATOM 3572 N N . ILE A 1 454 ? -21.892 -14.889 12.579 1.00 85.12 454 ILE A N 1
ATOM 3573 C CA . ILE A 1 454 ? -21.487 -13.487 12.700 1.00 85.12 454 ILE A CA 1
ATOM 3574 C C . ILE A 1 454 ? -20.146 -13.441 13.418 1.00 85.12 454 ILE A C 1
ATOM 3576 O O . ILE A 1 454 ? -19.986 -14.061 14.467 1.00 85.12 454 ILE A O 1
ATOM 3580 N N . LEU A 1 455 ? -19.196 -12.690 12.885 1.00 87.38 455 LEU A N 1
ATOM 3581 C CA . LEU A 1 455 ? -17.981 -12.319 13.596 1.00 87.38 455 LEU A CA 1
ATOM 3582 C C . LEU A 1 455 ? -18.239 -11.031 14.361 1.00 87.38 455 LEU A C 1
ATOM 3584 O O . LEU A 1 455 ? -18.725 -10.060 13.777 1.00 87.38 455 LEU A O 1
ATOM 3588 N N . ALA A 1 456 ? -17.879 -11.028 15.640 1.00 87.56 456 ALA A N 1
ATOM 3589 C CA . ALA A 1 456 ? -17.842 -9.821 16.437 1.00 87.56 456 ALA A CA 1
ATOM 3590 C C . ALA A 1 456 ? -16.487 -9.613 17.102 1.00 87.56 456 ALA A C 1
ATOM 3592 O O . ALA A 1 456 ? -15.829 -10.558 17.534 1.00 87.56 456 ALA A O 1
ATOM 3593 N N . GLU A 1 457 ? -16.110 -8.348 17.199 1.00 88.88 457 GLU A N 1
ATOM 3594 C CA . GLU A 1 457 ? -14.927 -7.876 17.903 1.00 88.88 457 GLU A CA 1
ATOM 3595 C C . GLU A 1 457 ? -15.384 -7.038 19.098 1.00 88.88 457 GLU A C 1
ATOM 3597 O O . GLU A 1 457 ? -16.128 -6.066 18.936 1.00 88.88 457 GLU A O 1
ATOM 3602 N N . LEU A 1 458 ? -14.906 -7.386 20.293 1.00 89.44 458 LEU A N 1
ATOM 3603 C CA . LEU A 1 458 ? -15.053 -6.576 21.498 1.00 89.44 458 LEU A CA 1
ATOM 3604 C C . LEU A 1 458 ? -13.702 -5.981 21.877 1.00 89.44 458 LEU A C 1
ATOM 3606 O O . LEU A 1 458 ? -12.769 -6.705 22.215 1.00 89.44 458 LEU A O 1
ATOM 3610 N N . THR A 1 459 ? -13.614 -4.655 21.867 1.00 88.94 459 THR A N 1
ATOM 3611 C CA . THR A 1 459 ? -12.437 -3.905 22.312 1.00 88.94 459 THR A CA 1
ATOM 3612 C C . THR A 1 459 ? -12.741 -3.155 23.603 1.00 88.94 459 THR A C 1
ATOM 3614 O O . THR A 1 459 ? -13.714 -2.401 23.681 1.00 88.94 459 THR A O 1
ATOM 3617 N N . LEU A 1 460 ? -11.871 -3.323 24.596 1.00 88.62 460 LEU A N 1
ATOM 3618 C CA . LEU A 1 460 ? -11.910 -2.623 25.875 1.00 88.62 460 LEU A CA 1
ATOM 3619 C C . LEU A 1 460 ? -10.724 -1.662 25.964 1.00 88.62 460 LEU A C 1
ATOM 3621 O O . LEU A 1 460 ? -9.583 -2.044 25.700 1.00 88.62 460 LEU A O 1
ATOM 3625 N N . PHE A 1 461 ? -10.999 -0.425 26.359 1.00 87.31 461 PHE A N 1
ATOM 3626 C CA . PHE A 1 461 ? -10.001 0.618 26.563 1.00 87.31 461 PHE A CA 1
ATOM 3627 C C . PHE A 1 461 ? -9.970 0.989 28.040 1.00 87.31 461 PHE A C 1
ATOM 3629 O O . PHE A 1 461 ? -11.020 1.262 28.626 1.00 87.31 461 PHE A O 1
ATOM 3636 N N . PHE A 1 462 ? -8.769 1.057 28.609 1.00 85.06 462 PHE A N 1
ATOM 3637 C CA . PHE A 1 462 ? -8.546 1.414 30.013 1.00 85.06 462 PHE A CA 1
ATOM 3638 C C . PHE A 1 462 ? -7.675 2.669 30.190 1.00 85.06 462 PHE A C 1
ATOM 3640 O O . PHE A 1 462 ? -7.461 3.122 31.313 1.00 85.06 462 PHE A O 1
ATOM 3647 N N . ASP A 1 463 ? -7.188 3.254 29.093 1.00 74.75 463 ASP A N 1
ATOM 3648 C CA . ASP A 1 463 ? -6.426 4.506 29.099 1.00 74.75 463 ASP A CA 1
ATOM 3649 C C . ASP A 1 463 ? -7.370 5.711 29.285 1.00 74.75 463 ASP A C 1
ATOM 3651 O O . ASP A 1 463 ? -7.942 6.232 28.325 1.00 74.75 463 ASP A O 1
ATOM 3655 N N . GLY A 1 464 ? -7.572 6.126 30.540 1.00 76.19 464 GLY A N 1
ATOM 3656 C CA . GLY A 1 464 ? -8.478 7.214 30.919 1.00 76.19 464 GLY A CA 1
ATOM 3657 C C . GLY A 1 464 ? -9.857 6.722 31.370 1.00 76.19 464 GLY A C 1
ATOM 3658 O O . GLY A 1 464 ? -9.960 5.855 32.236 1.00 76.19 464 GLY A O 1
ATOM 3659 N N . GLU A 1 465 ? -10.930 7.312 30.834 1.00 76.62 465 GLU A N 1
ATOM 3660 C CA . GLU A 1 465 ? -12.287 6.806 31.079 1.00 76.62 465 GLU A CA 1
ATOM 3661 C C . GLU A 1 465 ? -12.495 5.490 30.318 1.00 76.62 465 GLU A C 1
ATOM 3663 O O . GLU A 1 465 ? -12.250 5.459 29.107 1.00 76.62 465 GLU A O 1
ATOM 3668 N N . PRO A 1 466 ? -12.961 4.411 30.979 1.00 82.25 466 PRO A N 1
ATOM 3669 C CA . PRO A 1 466 ? -13.134 3.141 30.302 1.00 82.25 466 PRO A CA 1
ATOM 3670 C C . PRO A 1 466 ? -14.123 3.253 29.147 1.00 82.25 466 PRO A C 1
ATOM 3672 O O . PRO A 1 466 ? -15.203 3.838 29.275 1.00 82.25 466 PRO A O 1
ATOM 3675 N N . LYS A 1 467 ? -13.754 2.660 28.017 1.00 83.62 467 LYS A N 1
ATOM 3676 C CA . LYS A 1 467 ? -14.562 2.650 26.798 1.00 83.62 467 LYS A CA 1
ATOM 3677 C C . LYS A 1 467 ? -14.669 1.223 26.289 1.00 83.62 467 LYS A C 1
ATOM 3679 O O . LYS A 1 467 ? -13.710 0.458 26.353 1.00 83.62 467 LYS A O 1
ATOM 3684 N N . ILE A 1 468 ? -15.842 0.877 25.783 1.00 84.62 468 ILE A N 1
ATOM 3685 C CA . ILE A 1 468 ? -16.149 -0.433 25.217 1.00 84.62 468 ILE A CA 1
ATOM 3686 C C . ILE A 1 468 ? -16.602 -0.208 23.783 1.00 84.62 468 ILE A C 1
ATOM 3688 O O . ILE A 1 468 ? -17.441 0.657 23.527 1.00 84.62 468 ILE A O 1
ATOM 3692 N N . ILE A 1 469 ? -16.037 -0.956 22.843 1.00 84.81 469 ILE A N 1
ATOM 3693 C CA . ILE A 1 469 ? -16.4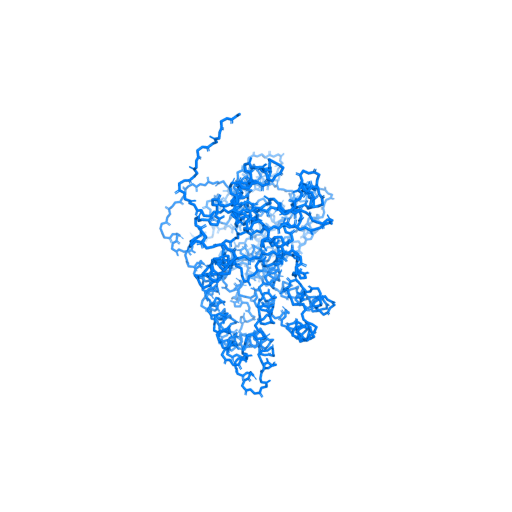50 -0.941 21.441 1.00 84.81 469 ILE A CA 1
ATOM 3694 C C . ILE A 1 469 ? -16.766 -2.373 21.033 1.00 84.81 469 ILE A C 1
ATOM 3696 O O . ILE A 1 469 ? -15.882 -3.223 21.069 1.00 84.81 469 ILE A O 1
ATOM 3700 N N . LEU A 1 470 ? -18.011 -2.625 20.639 1.00 84.44 470 LEU A N 1
ATOM 3701 C CA . LEU A 1 470 ? -18.442 -3.884 20.041 1.00 84.44 470 LEU A CA 1
ATOM 3702 C C . LEU A 1 470 ? -18.730 -3.652 18.558 1.00 84.44 470 LEU A C 1
ATOM 3704 O O . LEU A 1 470 ? -19.461 -2.724 18.201 1.00 84.44 470 LEU A O 1
ATOM 3708 N N . ARG A 1 471 ? -18.138 -4.478 17.699 1.00 85.06 471 ARG A N 1
ATOM 3709 C CA . ARG A 1 471 ? -18.370 -4.480 16.253 1.00 85.06 471 ARG A CA 1
ATOM 3710 C C . ARG A 1 471 ? -18.872 -5.836 15.812 1.00 85.06 471 ARG A C 1
ATOM 3712 O O . ARG A 1 471 ? -18.377 -6.831 16.324 1.00 85.06 471 ARG A O 1
ATOM 3719 N N . ASP A 1 472 ? -19.757 -5.874 14.829 1.00 84.75 472 ASP A N 1
ATOM 3720 C CA . ASP A 1 472 ? -20.200 -7.115 14.204 1.00 84.75 472 ASP A CA 1
ATOM 3721 C C . ASP A 1 472 ? -20.391 -6.970 12.684 1.00 84.75 472 ASP A C 1
ATOM 3723 O O . ASP A 1 472 ? -20.462 -5.869 12.133 1.00 84.75 472 ASP A O 1
ATOM 3727 N N . ASN A 1 473 ? -20.424 -8.096 11.973 1.00 83.56 473 ASN A N 1
ATOM 3728 C CA . ASN A 1 473 ? -20.660 -8.137 10.526 1.00 83.56 473 ASN A CA 1
ATOM 3729 C C . ASN A 1 473 ? -22.066 -8.649 10.153 1.00 83.56 473 ASN A C 1
ATOM 3731 O O . ASN A 1 473 ? -22.251 -9.155 9.046 1.00 83.56 473 ASN A O 1
ATOM 3735 N N . GLY A 1 474 ? -23.040 -8.543 11.066 1.00 79.44 474 GLY A N 1
ATOM 3736 C CA . GLY A 1 474 ? -24.417 -8.990 10.863 1.00 79.44 474 GLY A CA 1
ATOM 3737 C C . GLY A 1 474 ? -25.270 -8.033 10.019 1.00 79.44 474 GLY A C 1
ATOM 3738 O O . GLY A 1 474 ? -24.782 -7.127 9.344 1.00 79.44 474 GLY A O 1
ATOM 3739 N N . ILE A 1 475 ? -26.586 -8.224 10.048 1.00 76.75 475 ILE A N 1
ATOM 3740 C CA . ILE A 1 475 ? -27.570 -7.335 9.428 1.00 76.75 475 ILE A CA 1
ATOM 3741 C C . ILE A 1 475 ? -27.497 -5.962 10.091 1.00 76.75 475 ILE A C 1
ATOM 3743 O O . ILE A 1 475 ? -27.491 -5.859 11.309 1.00 76.75 475 ILE A O 1
ATOM 3747 N N . HIS A 1 476 ? -27.514 -4.909 9.278 1.00 71.06 476 HIS A N 1
ATOM 3748 C CA . HIS A 1 476 ? -27.505 -3.530 9.744 1.00 71.06 476 HIS A CA 1
ATOM 3749 C C . HIS A 1 476 ? -28.756 -3.176 10.558 1.00 71.06 476 HIS A C 1
ATOM 3751 O O . HIS A 1 476 ? -29.859 -3.097 10.015 1.00 71.06 476 HIS A O 1
ATOM 3757 N N . PHE A 1 477 ? -28.580 -2.883 11.847 1.00 70.19 477 PHE A N 1
ATOM 3758 C CA . PHE A 1 477 ? -29.622 -2.285 12.683 1.00 70.19 477 PHE A CA 1
ATOM 3759 C C . PHE A 1 477 ? -29.050 -1.211 13.613 1.00 70.19 477 PHE A C 1
ATOM 3761 O O . PHE A 1 477 ? -27.917 -1.295 14.081 1.00 70.19 477 PHE A O 1
ATOM 3768 N N . ASP A 1 478 ? -29.844 -0.173 13.868 1.00 64.31 478 ASP A N 1
ATOM 3769 C CA . ASP A 1 478 ? -29.498 0.903 14.797 1.00 64.31 478 ASP A CA 1
ATOM 3770 C C . ASP A 1 478 ? -30.160 0.618 16.155 1.00 64.31 478 ASP A C 1
ATOM 3772 O O . ASP A 1 478 ? -31.386 0.557 16.250 1.00 64.31 478 ASP A O 1
ATOM 3776 N N . MET A 1 479 ? -29.353 0.429 17.204 1.00 65.31 479 MET A N 1
ATOM 3777 C CA . MET A 1 479 ? -29.838 0.184 18.573 1.00 65.31 479 MET A CA 1
ATOM 3778 C C . MET A 1 479 ? -30.381 1.439 19.268 1.00 65.31 479 MET A C 1
ATOM 3780 O O . MET A 1 479 ? -30.934 1.344 20.358 1.00 65.31 479 MET A O 1
ATOM 3784 N N . THR A 1 480 ? -30.232 2.611 18.650 1.00 61.25 480 THR A N 1
ATOM 3785 C CA . THR A 1 480 ? -30.681 3.898 19.202 1.00 61.25 480 THR A CA 1
ATOM 3786 C C . THR A 1 480 ? -31.990 4.403 18.591 1.00 61.25 480 THR A C 1
ATOM 3788 O O . THR A 1 480 ? -32.396 5.525 18.881 1.00 61.25 480 THR A O 1
ATOM 3791 N N . GLN A 1 481 ? -32.638 3.629 17.712 1.00 59.81 481 GLN A N 1
ATOM 3792 C CA . GLN A 1 481 ? -33.927 4.009 17.122 1.00 59.81 481 GLN A CA 1
ATOM 3793 C C . GLN A 1 481 ? -35.106 3.577 18.002 1.00 59.81 481 GLN A C 1
ATOM 3795 O O . GLN A 1 481 ? -35.118 2.466 18.522 1.00 59.81 481 GLN A O 1
ATOM 3800 N N . ASP A 1 482 ? -36.130 4.434 18.080 1.00 50.09 482 ASP A N 1
ATOM 3801 C CA . ASP A 1 482 ? -37.337 4.318 18.925 1.00 50.09 482 ASP A CA 1
ATOM 3802 C C . ASP A 1 482 ? -38.265 3.112 18.628 1.00 50.09 482 ASP A C 1
ATOM 3804 O O . ASP A 1 482 ? -39.356 3.014 19.192 1.00 50.09 482 ASP A O 1
ATOM 3808 N N . ASN A 1 483 ? -37.867 2.159 17.776 1.00 56.25 483 ASN A N 1
ATOM 3809 C CA . ASN A 1 483 ? -38.638 0.933 17.526 1.00 56.25 483 ASN A CA 1
ATOM 3810 C C . ASN A 1 483 ? -38.381 -0.108 18.628 1.00 56.25 483 ASN A C 1
ATOM 3812 O O . ASN A 1 483 ? -37.761 -1.150 18.419 1.00 56.25 483 ASN A O 1
ATOM 3816 N N . LEU A 1 484 ? -38.882 0.201 19.822 1.00 63.12 484 LEU A N 1
ATOM 3817 C CA . LEU A 1 484 ? -38.831 -0.636 21.017 1.00 63.12 484 LEU A CA 1
ATOM 3818 C C . LEU A 1 484 ? -39.801 -1.819 20.881 1.00 63.12 484 LEU A C 1
ATOM 3820 O O . LEU A 1 484 ? -40.962 -1.738 21.277 1.00 63.12 484 LEU A O 1
ATOM 3824 N N . SER A 1 485 ? -39.333 -2.917 20.285 1.00 66.00 485 SER A N 1
ATOM 3825 C CA . SER A 1 485 ? -40.152 -4.117 20.056 1.00 66.00 485 SER A CA 1
ATOM 3826 C C . SER A 1 485 ? -40.037 -5.163 21.169 1.00 66.00 485 SER A C 1
ATOM 3828 O O . SER A 1 485 ? -40.972 -5.932 21.394 1.00 66.00 485 SER A O 1
ATOM 3830 N N . SER A 1 486 ? -38.915 -5.175 21.894 1.00 71.06 486 SER A N 1
ATOM 3831 C CA . SER A 1 486 ? -38.618 -6.151 22.943 1.00 71.06 486 SER A CA 1
ATOM 3832 C C . SER A 1 486 ? -38.202 -5.490 24.264 1.00 71.06 486 SER A C 1
ATOM 3834 O O . SER A 1 486 ? -37.730 -4.353 24.300 1.00 71.06 486 SER A O 1
ATOM 3836 N N . PHE A 1 487 ? -38.340 -6.225 25.375 1.00 75.00 487 PHE A N 1
ATOM 3837 C CA . PHE A 1 487 ? -37.854 -5.781 26.692 1.00 75.00 487 PHE A CA 1
ATOM 3838 C C . PHE A 1 487 ? -36.343 -5.505 26.685 1.00 75.00 487 PHE A C 1
ATOM 3840 O O . PHE A 1 487 ? -35.878 -4.577 27.344 1.00 75.00 487 PHE A O 1
ATOM 3847 N N . ARG A 1 488 ? -35.586 -6.273 25.897 1.00 76.56 488 ARG A N 1
ATOM 3848 C CA . ARG A 1 488 ? -34.151 -6.067 25.709 1.00 76.56 488 ARG A CA 1
ATOM 3849 C C . ARG A 1 488 ? -33.849 -4.745 25.016 1.00 76.56 488 ARG A C 1
ATOM 3851 O O . ARG A 1 488 ? -32.986 -4.014 25.489 1.00 76.56 488 ARG A O 1
ATOM 3858 N N . ASP A 1 489 ? -34.578 -4.411 23.949 1.00 70.25 489 ASP A N 1
ATOM 3859 C CA . ASP A 1 489 ? -34.421 -3.117 23.272 1.00 70.25 489 ASP A CA 1
ATOM 3860 C C . ASP A 1 489 ? -34.673 -1.964 24.255 1.00 70.25 489 ASP A C 1
ATOM 3862 O O . ASP A 1 489 ? -33.925 -0.992 24.275 1.00 70.25 489 ASP A O 1
ATOM 3866 N N . TYR A 1 490 ? -35.673 -2.105 25.133 1.00 72.12 490 TYR A N 1
ATOM 3867 C CA . TYR A 1 490 ? -35.961 -1.125 26.182 1.00 72.12 490 TYR A CA 1
ATOM 3868 C C . TYR A 1 490 ? -34.844 -1.013 27.221 1.00 72.12 490 TYR A C 1
ATOM 3870 O O . TYR A 1 490 ? -34.468 0.093 27.610 1.00 72.12 490 TYR A O 1
ATOM 3878 N N . PHE A 1 491 ? -34.286 -2.140 27.660 1.00 74.81 491 PHE A N 1
ATOM 3879 C CA . PHE A 1 491 ? -33.171 -2.156 28.603 1.00 74.81 491 PHE A CA 1
ATOM 3880 C C . PHE A 1 491 ? -31.911 -1.509 28.011 1.00 74.81 491 PHE A C 1
ATOM 3882 O O . PHE A 1 491 ? -31.308 -0.640 28.644 1.00 74.81 491 PHE A O 1
ATOM 3889 N N . LEU A 1 492 ? -31.560 -1.867 26.772 1.00 72.25 492 LEU A N 1
ATOM 3890 C CA . LEU A 1 492 ? -30.439 -1.278 26.039 1.00 72.25 492 LEU A CA 1
ATOM 3891 C C . LEU A 1 492 ? -30.646 0.218 25.810 1.00 72.25 492 LEU A C 1
ATOM 3893 O O . LEU A 1 492 ? -29.735 1.005 26.060 1.00 72.25 492 LEU A O 1
ATOM 3897 N N . TYR A 1 493 ? -31.852 0.625 25.409 1.00 70.19 493 TYR A N 1
ATOM 3898 C CA . TYR A 1 493 ? -32.204 2.031 25.258 1.00 70.19 493 TYR A CA 1
ATOM 3899 C C . TYR A 1 493 ? -32.069 2.788 26.585 1.00 70.19 493 TYR A C 1
ATOM 3901 O O . TYR A 1 493 ? -31.448 3.847 26.625 1.00 70.19 493 TYR A O 1
ATOM 3909 N N . SER A 1 494 ? -32.564 2.235 27.695 1.00 68.56 494 SER A N 1
ATOM 3910 C CA . SER A 1 494 ? -32.432 2.847 29.024 1.00 68.56 494 SER A CA 1
ATOM 3911 C C . SER A 1 494 ? -30.967 3.045 29.429 1.00 68.56 494 SER A C 1
ATOM 3913 O O . SER A 1 494 ? -30.615 4.114 29.923 1.00 68.56 494 SER A O 1
ATOM 3915 N N . LEU A 1 495 ? -30.110 2.048 29.192 1.00 65.81 495 LEU A N 1
ATOM 3916 C CA . LEU A 1 495 ? -28.667 2.138 29.443 1.00 65.81 495 LEU A CA 1
ATOM 3917 C C . LEU A 1 495 ? -27.998 3.206 28.567 1.00 65.81 495 LEU A C 1
ATOM 3919 O O . LEU A 1 495 ? -27.231 4.027 29.064 1.00 65.81 495 LEU A O 1
ATOM 3923 N N . LEU A 1 496 ? -28.335 3.236 27.277 1.00 64.81 496 LEU A N 1
ATOM 3924 C CA . LEU A 1 496 ? -27.806 4.198 26.306 1.00 64.81 496 LEU A CA 1
ATOM 3925 C C . LEU A 1 496 ? -28.223 5.645 26.616 1.00 64.81 496 LEU A C 1
ATOM 3927 O O . LEU A 1 496 ? -27.437 6.576 26.428 1.00 64.81 496 LEU A O 1
ATOM 3931 N N . THR A 1 497 ? -29.453 5.838 27.100 1.00 58.62 497 THR A N 1
ATOM 3932 C CA . THR A 1 497 ? -30.013 7.164 27.405 1.00 58.62 497 THR A CA 1
ATOM 3933 C C . THR A 1 497 ? -29.457 7.727 28.718 1.00 58.62 497 THR A C 1
ATOM 3935 O O . THR A 1 497 ? -29.214 8.931 28.808 1.00 58.62 497 THR A O 1
ATOM 3938 N N . GLU A 1 498 ? -29.191 6.879 29.724 1.00 54.31 498 GLU A N 1
ATOM 3939 C CA . GLU A 1 498 ? -28.513 7.291 30.967 1.00 54.31 498 GLU A CA 1
ATOM 3940 C C . GLU A 1 498 ? -27.073 7.781 30.724 1.00 54.31 498 GLU A C 1
ATOM 3942 O O . GLU A 1 498 ? -26.601 8.677 31.428 1.00 54.31 498 GLU A O 1
ATOM 3947 N N . GLU A 1 499 ? -26.383 7.239 29.714 1.00 53.31 499 GLU A N 1
ATOM 3948 C CA . GLU A 1 499 ? -24.988 7.575 29.394 1.00 53.31 499 GLU A CA 1
ATOM 3949 C C . GLU A 1 499 ? -24.818 8.861 28.562 1.00 53.31 499 GLU A C 1
ATOM 3951 O O . GLU A 1 499 ? -23.690 9.286 28.310 1.00 53.31 499 GLU A O 1
ATOM 3956 N N . ASN A 1 500 ? -25.909 9.541 28.180 1.00 47.19 500 ASN A N 1
ATOM 3957 C CA . ASN A 1 500 ? -25.878 10.816 27.447 1.00 47.19 500 ASN A CA 1
ATOM 3958 C C . ASN A 1 500 ? -24.996 10.760 26.176 1.00 47.19 500 ASN A C 1
ATOM 3960 O O . ASN A 1 500 ? -24.359 11.746 25.791 1.00 47.19 500 ASN A O 1
ATOM 3964 N N . ILE A 1 501 ? -24.951 9.597 25.514 1.00 51.22 501 ILE A N 1
ATOM 3965 C CA . ILE A 1 501 ? -24.237 9.394 24.249 1.00 51.22 501 ILE A CA 1
ATOM 3966 C C . ILE A 1 501 ? -25.092 10.006 23.134 1.00 51.22 501 ILE A C 1
ATOM 3968 O O . ILE A 1 501 ? -25.738 9.324 22.343 1.00 51.22 501 ILE A O 1
ATOM 3972 N N . GLY A 1 502 ? -25.147 11.337 23.089 1.00 43.19 502 GLY A N 1
ATOM 3973 C CA . GLY A 1 502 ? -25.705 12.037 21.940 1.00 43.19 502 GLY A CA 1
ATOM 3974 C C . GLY A 1 502 ? -24.951 11.623 20.672 1.00 43.19 502 GLY A C 1
ATOM 3975 O O . GLY A 1 502 ? -23.728 11.472 20.696 1.00 43.19 502 GLY A O 1
ATOM 3976 N N . LYS A 1 503 ? -25.665 11.497 19.547 1.00 44.06 503 LYS A N 1
ATOM 3977 C CA . LYS A 1 503 ? -25.131 11.244 18.188 1.00 44.06 503 LYS A CA 1
ATOM 3978 C C . LYS A 1 503 ? -24.242 12.395 17.648 1.00 44.06 503 LYS A C 1
ATOM 3980 O O . LYS A 1 503 ? -24.274 12.696 16.461 1.00 44.06 503 LYS A O 1
ATOM 3985 N N . ASN A 1 504 ? -23.485 13.082 18.506 1.00 35.69 504 ASN A N 1
ATOM 3986 C CA . ASN A 1 504 ? -22.870 14.384 18.232 1.00 35.69 504 ASN A CA 1
ATOM 3987 C C . ASN A 1 504 ? -21.342 14.370 18.078 1.00 35.69 504 ASN A C 1
ATOM 3989 O O . ASN A 1 504 ? -20.750 15.442 17.981 1.00 35.69 504 ASN A O 1
ATOM 3993 N N . PHE A 1 505 ? -20.683 13.212 17.995 1.00 35.25 505 PHE A N 1
ATOM 3994 C CA . PHE A 1 505 ? -19.240 13.171 17.741 1.00 35.25 505 PHE A CA 1
ATOM 3995 C C . PHE A 1 505 ? -18.872 12.169 16.647 1.00 35.25 505 PHE A C 1
ATOM 3997 O O . PHE A 1 505 ? -19.508 11.130 16.498 1.00 35.25 505 PHE A O 1
ATOM 4004 N N . LEU A 1 506 ? -17.816 12.516 15.902 1.00 37.97 506 LEU A N 1
ATOM 4005 C CA . LEU A 1 506 ? -17.184 11.819 14.767 1.00 37.97 506 LEU A CA 1
ATOM 4006 C C . LEU A 1 506 ? -16.872 10.323 14.987 1.00 37.97 506 LEU A C 1
ATOM 4008 O O . LEU A 1 506 ? -16.499 9.630 14.047 1.00 37.97 506 LEU A O 1
ATOM 4012 N N . GLU A 1 507 ? -17.059 9.804 16.200 1.00 42.38 507 GLU A N 1
ATOM 4013 C CA . GLU A 1 507 ? -17.074 8.377 16.518 1.00 42.38 507 GLU A CA 1
ATOM 4014 C C . GLU A 1 507 ? -18.461 7.777 16.210 1.00 42.38 507 GLU A C 1
ATOM 4016 O O . GLU A 1 507 ? -19.103 7.196 17.081 1.00 42.38 507 GLU A O 1
ATOM 4021 N N . THR A 1 508 ? -18.969 7.937 14.988 1.00 40.62 508 THR A N 1
ATOM 4022 C CA . THR A 1 508 ? -20.340 7.536 14.634 1.00 40.62 508 THR A CA 1
ATOM 4023 C C . THR A 1 508 ? -20.584 6.057 14.926 1.00 40.62 508 THR A C 1
ATOM 4025 O O . THR A 1 508 ? -19.838 5.202 14.437 1.00 40.62 508 THR A O 1
ATOM 4028 N N . GLN A 1 509 ? -21.642 5.741 15.681 1.00 46.06 509 GLN A N 1
ATOM 4029 C CA . GLN A 1 509 ? -22.264 4.422 15.582 1.00 46.06 509 GLN A CA 1
ATOM 4030 C C . GLN A 1 509 ? -22.549 4.190 14.098 1.00 46.06 509 GLN A C 1
ATOM 4032 O O . GLN A 1 509 ? -23.333 4.915 13.487 1.00 46.06 509 GLN A O 1
ATOM 4037 N N . ASN A 1 510 ? -21.804 3.269 13.500 1.00 49.75 510 ASN A N 1
ATOM 4038 C CA . ASN A 1 510 ? -22.137 2.754 12.185 1.00 49.75 510 ASN A CA 1
ATOM 4039 C C . ASN A 1 510 ? -23.089 1.581 12.427 1.00 49.75 510 ASN A C 1
ATOM 4041 O O . ASN A 1 510 ? -23.112 1.034 13.533 1.00 49.75 510 ASN A O 1
ATOM 4045 N N . TYR A 1 511 ? -23.877 1.191 11.433 1.00 53.91 511 TYR A N 1
ATOM 4046 C CA . TYR A 1 511 ? -24.655 -0.037 11.552 1.00 53.91 511 TYR A CA 1
ATOM 4047 C C . TYR A 1 511 ? -23.697 -1.184 11.930 1.00 53.91 511 TYR A C 1
ATOM 4049 O O . TYR A 1 511 ? -22.709 -1.384 11.224 1.00 53.91 511 TYR A O 1
ATOM 4057 N N . ASN A 1 512 ? -23.951 -1.850 13.066 1.00 64.06 512 ASN A N 1
ATOM 4058 C CA . ASN A 1 512 ? -23.110 -2.897 13.677 1.00 64.06 512 ASN A CA 1
ATOM 4059 C C . ASN A 1 512 ? -21.824 -2.426 14.386 1.00 64.06 512 ASN A C 1
ATOM 4061 O O . ASN A 1 512 ? -20.858 -3.178 14.531 1.00 64.06 512 ASN A O 1
ATOM 4065 N N . ARG A 1 513 ? -21.759 -1.158 14.806 1.00 73.94 513 ARG A N 1
ATOM 4066 C CA . ARG A 1 513 ? -20.669 -0.626 15.636 1.00 73.94 513 ARG A CA 1
ATOM 4067 C C . ARG A 1 513 ? -21.237 0.140 16.817 1.00 73.94 513 ARG A C 1
ATOM 4069 O O . ARG A 1 513 ? -21.825 1.211 16.658 1.00 73.94 513 ARG A O 1
ATOM 4076 N N . HIS A 1 514 ? -20.970 -0.367 18.011 1.00 75.44 514 HIS A N 1
ATOM 4077 C CA . HIS A 1 514 ? -21.570 0.109 19.245 1.00 75.44 514 HIS A CA 1
ATOM 4078 C C . HIS A 1 514 ? -20.485 0.529 20.234 1.00 75.44 514 HIS A C 1
ATOM 4080 O O . HIS A 1 514 ? -19.665 -0.281 20.658 1.00 75.44 514 HIS A O 1
ATOM 4086 N N . ILE A 1 515 ? -20.463 1.821 20.565 1.00 74.75 515 ILE A N 1
ATOM 4087 C CA . ILE A 1 515 ? -19.521 2.408 21.520 1.00 74.75 515 ILE A CA 1
ATOM 4088 C C . ILE A 1 515 ? -20.263 2.736 22.805 1.00 74.75 515 ILE A C 1
ATOM 4090 O O . ILE A 1 515 ? -21.301 3.396 22.754 1.00 74.75 515 ILE A O 1
ATOM 4094 N N . PHE A 1 516 ? -19.666 2.367 23.932 1.00 74.25 516 PHE A N 1
ATOM 4095 C CA . PHE A 1 516 ? -20.178 2.642 25.266 1.00 74.25 516 PHE A CA 1
ATOM 4096 C C . PHE A 1 516 ? -19.078 3.224 26.137 1.00 74.25 516 PHE A C 1
ATOM 4098 O O . PHE A 1 516 ? -17.903 2.856 26.024 1.00 74.25 516 PHE A O 1
ATOM 4105 N N . ARG A 1 517 ? -19.470 4.143 27.012 1.00 72.38 517 ARG A N 1
ATOM 4106 C CA . ARG A 1 517 ? -18.600 4.704 28.042 1.00 72.38 517 ARG A CA 1
ATOM 4107 C C . ARG A 1 517 ? -19.357 4.522 29.340 1.00 72.38 517 ARG A C 1
ATOM 4109 O O . ARG A 1 517 ? -20.200 5.363 29.642 1.00 72.38 517 ARG A O 1
ATOM 4116 N N . PRO A 1 518 ? -19.095 3.445 30.096 1.00 63.06 518 PRO A N 1
ATOM 4117 C CA . PRO A 1 518 ? -19.833 3.206 31.316 1.00 63.06 518 PRO A CA 1
ATOM 4118 C C . PRO A 1 518 ? -19.449 4.285 32.330 1.00 63.06 518 PRO A C 1
ATOM 4120 O O . PRO A 1 518 ? -18.432 4.186 33.021 1.00 63.06 518 PRO A O 1
ATOM 4123 N N . VAL A 1 519 ? -20.239 5.360 32.389 1.00 54.03 519 VAL A N 1
ATOM 4124 C CA . VAL A 1 519 ? -20.062 6.452 33.344 1.00 54.03 519 VAL A CA 1
ATOM 4125 C C . VAL A 1 519 ? -20.675 6.003 34.662 1.00 54.03 519 VAL A C 1
ATOM 4127 O O . VAL A 1 519 ? -21.885 5.815 34.782 1.00 54.03 519 VAL A O 1
ATOM 4130 N N . LEU A 1 520 ? -19.858 5.896 35.708 1.00 47.09 520 LEU A N 1
ATOM 4131 C CA . LEU A 1 520 ? -20.369 6.051 37.063 1.00 47.09 520 LEU A CA 1
ATOM 4132 C C . LEU A 1 520 ? -19.938 7.419 37.572 1.00 47.09 520 LEU A C 1
ATOM 4134 O O . LEU A 1 520 ? -18.749 7.701 37.707 1.00 47.09 520 LEU A O 1
ATOM 4138 N N . LYS A 1 521 ? -20.925 8.244 37.935 1.00 38.69 521 LYS A N 1
ATOM 4139 C CA . LYS A 1 521 ? -20.731 9.288 38.940 1.00 38.69 521 LYS A CA 1
ATOM 4140 C C . LYS A 1 521 ? -20.159 8.629 40.198 1.00 38.69 521 LYS A C 1
ATOM 4142 O O . LYS A 1 521 ? -20.911 8.179 41.054 1.00 38.69 521 LYS A O 1
ATOM 4147 N N . ASN A 1 522 ? -18.841 8.626 40.340 1.00 37.88 522 ASN A N 1
ATOM 4148 C CA . ASN A 1 522 ? -18.195 8.548 41.640 1.00 37.88 522 ASN A CA 1
ATOM 4149 C C . ASN A 1 522 ? -17.762 9.959 42.042 1.00 37.88 522 ASN A C 1
ATOM 4151 O O . ASN A 1 522 ? -16.595 10.328 41.993 1.00 37.88 522 ASN A O 1
ATOM 4155 N N . LYS A 1 523 ? -18.748 10.751 42.465 1.00 29.92 523 LYS A N 1
ATOM 4156 C CA . LYS A 1 523 ? -18.582 11.680 43.587 1.00 29.92 523 LYS A CA 1
ATOM 4157 C C . LYS A 1 523 ? -19.755 11.472 44.539 1.00 29.92 523 LYS A C 1
ATOM 4159 O O . LYS A 1 523 ? -20.635 12.311 44.664 1.00 29.92 523 LYS A O 1
ATOM 4164 N N . GLY A 1 524 ? -19.787 10.284 45.138 1.00 32.47 524 GLY A N 1
ATOM 4165 C CA . GLY A 1 524 ? -20.314 10.122 46.486 1.00 32.47 524 GLY A CA 1
ATOM 4166 C C . GLY A 1 524 ? -19.201 10.518 47.449 1.00 32.47 524 GLY A C 1
ATOM 4167 O O . GLY A 1 524 ? -18.435 9.665 47.889 1.00 32.47 524 GLY A O 1
ATOM 4168 N N . GLY A 1 525 ? -19.081 11.825 47.655 1.00 30.12 525 GLY A N 1
ATOM 4169 C CA . GLY A 1 525 ? -18.405 12.485 48.761 1.00 30.12 525 GLY A CA 1
ATOM 4170 C C . GLY A 1 525 ? -19.336 13.588 49.225 1.00 30.12 525 GLY A C 1
ATOM 4171 O O . GLY A 1 525 ? -19.835 14.301 48.321 1.00 30.12 525 GLY A O 1
#

Solvent-accessible surface area (backbone atoms only — not comparable to full-atom values): 29681 Å² total; per-residue (Å²): 132,85,80,79,80,79,72,96,69,96,78,81,57,50,52,63,46,24,57,84,95,63,39,43,35,49,50,55,79,65,84,65,79,84,78,47,65,66,58,54,55,46,50,54,45,54,48,50,65,73,45,52,90,81,55,56,43,59,86,75,52,78,62,70,90,76,54,44,71,63,60,46,51,55,52,55,50,17,74,73,37,98,75,40,47,50,75,57,53,67,43,75,71,51,48,49,49,51,40,51,58,46,22,76,76,38,79,81,33,82,47,70,69,42,51,51,52,47,47,53,53,40,30,72,73,38,63,79,64,50,84,50,65,73,92,72,63,76,71,78,77,42,87,58,87,51,66,62,59,54,48,52,53,49,52,49,52,52,51,53,54,55,63,72,37,91,87,53,88,68,73,94,68,97,78,88,51,73,71,56,49,53,55,52,46,63,61,47,51,54,58,52,47,46,54,49,29,41,53,53,24,50,52,53,46,52,55,53,43,48,74,76,65,40,73,87,53,44,65,55,53,51,45,52,52,50,50,60,56,58,47,56,66,49,41,52,58,34,66,67,44,48,64,57,43,51,54,25,58,77,68,70,36,58,64,58,35,50,66,48,51,55,56,50,47,53,50,22,35,49,54,21,49,58,46,30,63,50,40,55,74,42,27,64,64,57,41,46,75,64,68,49,77,52,70,72,57,40,56,52,41,39,55,50,46,48,55,43,30,73,21,33,24,39,46,22,38,50,46,39,51,38,50,51,28,46,77,72,65,38,46,70,59,26,46,52,51,39,43,38,47,34,26,53,35,47,36,48,36,16,58,54,34,23,76,77,56,41,76,63,14,32,54,53,14,59,25,44,19,38,51,48,42,52,49,52,50,52,52,51,43,42,72,76,36,62,93,25,54,92,78,67,55,75,92,61,60,59,51,75,50,77,45,66,53,42,78,69,46,26,52,50,53,18,54,48,52,30,48,60,39,49,78,71,68,51,54,70,73,56,31,52,51,52,27,52,51,48,34,55,50,42,47,51,55,42,67,73,33,72,95,54,90,28,51,33,39,43,36,43,38,57,73,73,76,50,35,39,38,41,35,45,72,61,75,77,54,70,81,86,55,90,79,67,84,46,72,63,50,46,52,53,37,53,56,48,60,75,55,67,71,64,97,80,55,96,79,62,71,46,67,39,35,48,76,47,56,82,77,70,89,80,73,90,118

Secondary structure (DSSP, 8-state):
-PPPPPPSS---EEE--BSTT---EEE---SSTTT-HHHHHHHHHHHHHHTTTTSPBGGGSS-GGGS-HHHHHHHHHHHH-TTS--B----HHHHHHHHHHHHHH-TT--SHHHHHHHHHHHHHH-GGGGGG-----GGGTS--SHHHHHHHHHHHHHHHHHHTSTT-S--------HHHHHHHHHHHHHHHHHHHHHHHHHHHHHHHHHHHH-STTHHHHHHHHHHHHHGGGGGHHHHHHHHHHHHHHHTT-HHHHHHHHHHHHHHHHHHHHHHHHHHHHTHHHHHHHTT---HHHHHHHHHHHHHHGGGHHHHHHHHHHHHHHHHTT-HHHHHHHHHIIIIIHHHHHHHHHHHHHTHHHHHHHHHHHHHHHHHHHHHHHHHH-TTTTTTT----SEEEEEEEE-HHHHHHHHHHHHHHHHHTT--HHHHHHHHHHHHHHHHHHHHHTTTS-EEEEEEEE-SSS-EEEEEE-SS---TTSS---SHHHHHHHHHHHHTT--S-SSS---TTEEEE---------

Radius of gyration: 36.42 Å; Cα contacts (8 Å, |Δi|>4): 534; chains: 1; bounding box: 71×49×122 Å

Foldseek 3Di:
DDDDDDDPDPDADWFQEDAPQDATEGEDEPPPPPPCVVLVVVLVSVVCVVCVVLHYYPVPDPPPVPAFLLVNVQCVVLVPDPVSYDYQYPDPVSQVVVQVVSCVVPVQRNHVVSSVVSVVVRCVVPVSRVVPTDDDDPCVSDPPPPVVVVVVVVVVVVVVVVQPDPPDPDPDDDDDDPVVVVVVVLLVVLVVLLVVLQVVLLVLQLVVCCVAPNDPCNLLSVLLSVVVVVLVVLCPLQVVLLVQLLLCVVVLNVVSNCVRLVVSLVVSLVVLVVVLVVLLVCQQVSSVVSVNPDPVSSVVSNVLSNLLSLLRSLSSNLSNLLSLCSSNVVSVLSSVLSNQQNHVQSNPQLVVQCVPVNNVSNSNSSSVRSVVSVVVSQVVCCVVPVPCPPNNRDDFPKDKDKDFQDLVVLQVVLVVQLVSCVVVPDDPVLSVVSSVLSNLVSVVQCVQAPPDGKMKMWMWGDRPQIKIKIAIPGDFDDLQDPPCPDPSSVVNNVQVVVQVPPCPDPNHPGRRIDMDGNDDPPPPD

InterPro domains:
  IPR002528 Multi antimicrobial extrusion protein [PF01554] (203-340)
  IPR051327 Multi Antimicrobial Extrusion Protein MepA [PTHR43823] (191-381)

Nearest PDB structures (foldseek):
  3w4t-assembly1_A  TM=8.561E-01  e=1.209E-04  Pyrococcus furiosus DSM 3638
  3vvs-assembly1_A  TM=8.618E-01  e=1.658E-04  Pyrococcus furiosus
  3vvr-assembly1_A  TM=8.459E-01  e=1.660E-03  Pyrococcus furiosus
  6ids-assembly1_A  TM=7.508E-01  e=1.326E-02  Vibrio cholerae